Protein AF-A0A928FG03-F1 (afdb_monomer)

Secondary structure (DSSP, 8-state):
-------------------------S---B---EEEE---SSS-EEEEEEBSSSS-EEEEEE------EEEE--B---SS--EE--EEEESSS--B---EE------EEEE--B---SSS-EE--EEEESSS--B---EE------EEEE--B---SSS-EE--EEEESSSS-B---EEPP----EEEEPPB---SSS-EE--EEEETTT--EEE--PEEPP----EETTEETTT--B----GGGS--SHHHHHHTTSTTHHHHHHHHHHHHHHHHHHHH-SS-B-PPPTT-SEEEEEEEE-TTS--BHHHHHHHHHHHHHH-TT-TTEEEEEEEE-TTSBEEEEEEEEETT--BHHHHHHHHHHHHHHHHHHHHHTTT--SHHHHHHHHHHHHHHT-EE-BSSTTS-B-S-TTTTSHHHHHTTSEE-HHHHHHHHHHHHHHTT--EEEEE-SS-EEEEEE-TTS-EEEE-TTTS--TT-BTB---TTSSB-TTSEEEEE-TTSTT-EEEEEHHHHHHHS-S---SSS---S------PPP--STTT--TTSSSS--EEEETTEEEEEEETTEEEEEEE----SEEE--SEEEETTEEEEEEEES---SSS--S---SB-TTT-SEEEE-TT--EE-TTSB--SSSPPEEEESS-HHHHHHSEE--GGGGGSPEEEE-SS--SS-S-EEEEETTEEEE-

Nearest PDB structures (foldseek):
  9crn-assembly1_A  TM=7.278E-01  e=4.047E-10  Streptococcus pyogenes NZ131
  4gt6-assembly1_A  TM=4.838E-01  e=5.972E-04  Faecalibacterium duncaniae
  9cym-assembly1_L  TM=1.522E-01  e=1.309E-01  Mus musculus
  9cyl-assembly1_L  TM=1.438E-01  e=1.833E-01  Mus musculus

Structure (mmCIF, N/CA/C/O backbone):
data_AF-A0A928FG03-F1
#
_entry.id   AF-A0A928FG03-F1
#
loop_
_atom_site.group_PDB
_atom_site.id
_atom_site.type_symbol
_atom_site.label_atom_id
_atom_site.label_alt_id
_atom_site.label_comp_id
_atom_site.label_asym_id
_atom_site.label_entity_id
_atom_site.label_seq_id
_atom_site.pdbx_PDB_ins_code
_atom_site.Cartn_x
_atom_site.Cartn_y
_atom_site.Cartn_z
_atom_site.occupancy
_atom_site.B_iso_or_equiv
_atom_site.auth_seq_id
_atom_site.auth_comp_id
_atom_site.auth_asym_id
_atom_site.auth_atom_id
_atom_site.pdbx_PDB_model_num
ATOM 1 N N . MET A 1 1 ? -123.159 -8.728 47.252 1.00 38.41 1 MET A N 1
ATOM 2 C CA . MET A 1 1 ? -123.352 -9.510 48.495 1.00 38.41 1 MET A CA 1
ATOM 3 C C . MET A 1 1 ? -124.838 -9.506 48.819 1.00 38.41 1 MET A C 1
ATOM 5 O O . MET A 1 1 ? -125.393 -8.423 48.803 1.00 38.41 1 MET A O 1
ATOM 9 N N . LYS A 1 2 ? -125.430 -10.682 49.092 1.00 38.62 2 LYS A N 1
ATOM 10 C CA . LYS A 1 2 ? -126.789 -10.924 49.633 1.00 38.62 2 LYS A CA 1
ATOM 11 C C . LYS A 1 2 ? -127.979 -10.211 48.956 1.00 38.62 2 LYS A C 1
ATOM 13 O O . LYS A 1 2 ? -128.133 -9.008 49.083 1.00 38.62 2 LYS A O 1
ATOM 18 N N . ARG A 1 3 ? -128.919 -11.002 48.429 1.00 36.00 3 ARG A N 1
ATOM 19 C CA . ARG A 1 3 ? -130.293 -11.194 48.958 1.00 36.00 3 ARG A CA 1
ATOM 20 C C . ARG A 1 3 ? -131.065 -12.071 47.964 1.00 36.00 3 ARG A C 1
ATOM 22 O O . ARG A 1 3 ? -130.947 -11.870 46.767 1.00 36.00 3 ARG A O 1
ATOM 29 N N . LEU A 1 4 ? -131.575 -13.230 48.376 1.00 41.34 4 LEU A N 1
ATOM 30 C CA . LEU A 1 4 ? -132.786 -13.462 49.179 1.00 41.34 4 LEU A CA 1
ATOM 31 C C . LEU A 1 4 ? -134.082 -13.008 48.508 1.00 41.34 4 LEU A C 1
ATOM 33 O O . LEU A 1 4 ? -134.144 -11.938 47.916 1.00 41.34 4 LEU A O 1
ATOM 37 N N . PHE A 1 5 ? -135.094 -13.826 48.802 1.00 34.00 5 PHE A N 1
ATOM 38 C CA . PHE A 1 5 ? -136.536 -13.708 48.598 1.00 34.00 5 PHE A CA 1
ATOM 39 C C . PHE A 1 5 ? -137.047 -14.457 47.368 1.00 34.00 5 PHE A C 1
ATOM 41 O O . PHE A 1 5 ? -136.562 -14.283 46.266 1.00 34.00 5 PHE A O 1
ATOM 48 N N . SER A 1 6 ? -138.058 -15.311 47.469 1.00 29.81 6 SER A N 1
ATOM 49 C CA . SER A 1 6 ? -138.892 -15.757 48.588 1.00 29.81 6 SER A CA 1
ATOM 50 C C . SER A 1 6 ? -139.736 -16.903 48.032 1.00 29.81 6 SER A C 1
ATOM 52 O O . SER A 1 6 ? -140.095 -16.830 46.857 1.00 29.81 6 SER A O 1
ATOM 54 N N . ARG A 1 7 ? -140.111 -17.888 48.855 1.00 31.02 7 ARG A N 1
ATOM 55 C CA . ARG A 1 7 ? -141.518 -18.270 49.096 1.00 31.02 7 ARG A CA 1
ATOM 56 C C . ARG A 1 7 ? -141.654 -19.674 49.698 1.00 31.02 7 ARG A C 1
ATOM 58 O O . ARG A 1 7 ? -141.298 -20.656 49.065 1.00 31.02 7 ARG A O 1
ATOM 65 N N . ILE A 1 8 ? -142.330 -19.683 50.856 1.00 30.06 8 ILE A N 1
ATOM 66 C CA . ILE A 1 8 ? -143.410 -20.616 51.238 1.00 30.06 8 ILE A CA 1
ATOM 67 C C . ILE A 1 8 ? -142.911 -22.010 51.667 1.00 30.06 8 ILE A C 1
ATOM 69 O O . ILE A 1 8 ? -142.487 -22.819 50.859 1.00 30.06 8 ILE A O 1
ATOM 73 N N . ILE A 1 9 ? -142.766 -22.250 52.977 1.00 27.92 9 ILE A N 1
ATOM 74 C CA . ILE A 1 9 ? -143.808 -22.783 53.888 1.00 27.92 9 ILE A CA 1
ATOM 75 C C . ILE A 1 9 ? -144.362 -24.130 53.402 1.00 27.92 9 ILE A C 1
ATOM 77 O O . ILE A 1 9 ? -145.236 -24.152 52.545 1.00 27.92 9 ILE A O 1
ATOM 81 N N . ALA A 1 10 ? -143.922 -25.223 54.029 1.00 28.19 10 ALA A N 1
ATOM 82 C CA . ALA A 1 10 ? -144.751 -26.388 54.360 1.00 28.19 10 ALA A CA 1
ATOM 83 C C . ALA A 1 10 ? -143.933 -27.357 55.234 1.00 28.19 10 ALA A C 1
ATOM 85 O O . ALA A 1 10 ? -142.911 -27.875 54.807 1.00 28.19 10 ALA A O 1
ATOM 86 N N . LEU A 1 11 ? -144.317 -27.463 56.506 1.00 29.58 11 LEU A N 1
ATOM 87 C CA . LEU A 1 11 ? -144.810 -28.690 57.151 1.00 29.58 11 LEU A CA 1
ATOM 88 C C . LEU A 1 11 ? -143.708 -29.680 57.583 1.00 29.58 11 LEU A C 1
ATOM 90 O O . LEU A 1 11 ? -143.081 -30.312 56.750 1.00 29.58 11 LEU A O 1
ATOM 94 N N . VAL A 1 12 ? -143.327 -29.701 58.867 1.00 27.61 12 VAL A N 1
ATOM 95 C CA . VAL A 1 12 ? -143.968 -30.413 60.007 1.00 27.61 12 VAL A CA 1
ATOM 96 C C . VAL A 1 12 ? -143.584 -31.909 60.054 1.00 27.61 12 VAL A C 1
ATOM 98 O O . VAL A 1 12 ? -143.596 -32.599 59.044 1.00 27.61 12 VAL A O 1
ATOM 101 N N . PHE A 1 13 ? -143.342 -32.361 61.294 1.00 29.34 13 PHE A N 1
ATOM 102 C CA . PHE A 1 13 ? -143.171 -33.720 61.842 1.00 29.34 13 PHE A CA 1
ATOM 103 C C . PHE A 1 13 ? -141.705 -34.137 62.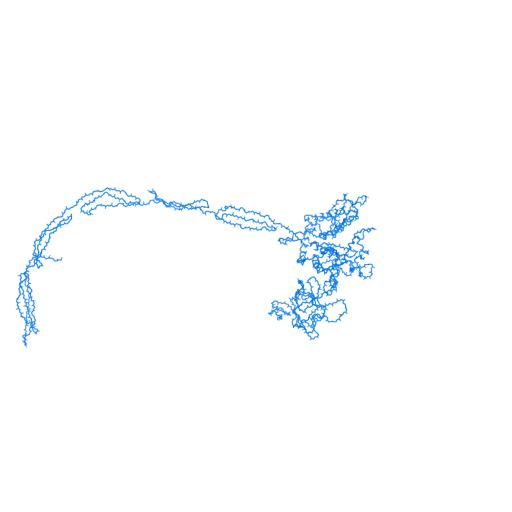097 1.00 29.34 13 PHE A C 1
ATOM 105 O O . PHE A 1 13 ? -140.937 -34.334 61.167 1.00 29.34 13 PHE A O 1
ATOM 112 N N . VAL A 1 14 ? -141.205 -34.064 63.349 1.00 31.84 14 VAL A N 1
ATOM 113 C CA . VAL A 1 14 ? -141.451 -34.995 64.491 1.00 31.84 14 VAL A CA 1
ATOM 114 C C . VAL A 1 14 ? -140.831 -36.357 64.144 1.00 31.84 14 VAL A C 1
ATOM 116 O O . VAL A 1 14 ? -141.207 -36.958 63.152 1.00 31.84 14 VAL A O 1
ATOM 119 N N . THR A 1 15 ? -139.823 -36.856 64.860 1.00 33.69 15 THR A N 1
ATOM 120 C CA . THR A 1 15 ? -139.955 -37.361 66.236 1.00 33.69 15 THR A CA 1
ATOM 121 C C . THR A 1 15 ? -138.685 -37.205 67.076 1.00 33.69 15 THR A C 1
ATOM 123 O O . THR A 1 15 ? -137.620 -37.705 66.717 1.00 33.69 15 THR A O 1
ATOM 126 N N . ALA A 1 16 ? -138.864 -36.631 68.265 1.00 32.47 16 ALA A N 1
ATOM 127 C CA . ALA A 1 16 ? -138.141 -37.016 69.469 1.00 32.47 16 ALA A CA 1
ATOM 128 C C . ALA A 1 16 ? -138.744 -38.311 70.051 1.00 32.47 16 ALA A C 1
ATOM 130 O O . ALA A 1 16 ? -139.950 -38.538 69.954 1.00 32.47 16 ALA A O 1
ATOM 131 N N . SER A 1 17 ? -137.927 -39.124 70.715 1.00 35.66 17 SER A N 1
ATOM 132 C CA . SER A 1 17 ? -138.320 -39.960 71.859 1.00 35.66 17 SER A CA 1
ATOM 133 C C . SER A 1 17 ? -137.066 -40.064 72.744 1.00 35.66 17 SER A C 1
ATOM 135 O O . SER A 1 17 ? -136.028 -40.471 72.238 1.00 35.66 17 SER A O 1
ATOM 137 N N . VAL A 1 18 ? -136.975 -39.472 73.944 1.00 38.44 18 VAL A N 1
ATOM 138 C CA . VAL A 1 18 ? -137.775 -39.658 75.177 1.00 38.44 18 VAL A CA 1
ATOM 139 C C . VAL A 1 18 ? -137.609 -41.073 75.724 1.00 38.44 18 VAL A C 1
ATOM 141 O O . VAL A 1 18 ? -137.855 -42.014 74.987 1.00 38.44 18 VAL A O 1
ATOM 144 N N . PHE A 1 19 ? -137.267 -41.351 76.983 1.00 41.94 19 PHE A N 1
ATOM 145 C CA . PHE A 1 19 ? -136.853 -40.623 78.196 1.00 41.94 19 PHE A CA 1
ATOM 146 C C . PHE A 1 19 ? -136.378 -41.744 79.152 1.00 41.94 19 PHE A C 1
ATOM 148 O O . PHE A 1 19 ? -136.892 -42.859 79.062 1.00 41.94 19 PHE A O 1
ATOM 155 N N . ALA A 1 20 ? -135.523 -41.436 80.127 1.00 36.38 20 ALA A N 1
ATOM 156 C CA . ALA A 1 20 ? -135.731 -41.864 81.517 1.00 36.38 20 ALA A CA 1
ATOM 157 C C . ALA A 1 20 ? -134.742 -41.123 82.429 1.00 36.38 20 ALA A C 1
ATOM 159 O O . ALA A 1 20 ? -133.544 -41.391 82.422 1.00 36.38 20 ALA A O 1
ATOM 160 N N . PHE A 1 21 ? -135.278 -40.174 83.197 1.00 41.62 21 PHE A N 1
ATOM 161 C CA . PHE A 1 21 ? -134.609 -39.470 84.289 1.00 41.62 21 PHE A CA 1
ATOM 162 C C . PHE A 1 21 ? -134.515 -40.359 85.537 1.00 41.62 21 PHE A C 1
ATOM 164 O O . PHE A 1 21 ? -135.415 -41.152 85.811 1.00 41.62 21 PHE A O 1
ATOM 171 N N . SER A 1 22 ? -133.483 -40.131 86.349 1.00 36.81 22 SER A N 1
ATOM 172 C CA . SER A 1 22 ? -133.418 -40.537 87.756 1.00 36.81 22 SER A CA 1
ATOM 173 C C . SER A 1 22 ? -133.080 -39.302 88.601 1.00 36.81 22 SER A C 1
ATOM 175 O O . SER A 1 22 ? -132.149 -38.570 88.281 1.00 36.81 22 SER A O 1
ATOM 177 N N . SER A 1 23 ? -133.869 -39.057 89.651 1.00 51.72 23 SER A N 1
ATOM 178 C CA . SER A 1 23 ? -133.872 -37.870 90.521 1.00 51.72 23 SER A CA 1
ATOM 179 C C . SER A 1 23 ? -132.586 -37.668 91.336 1.00 51.72 23 SER A C 1
ATOM 181 O O . SER A 1 23 ? -132.048 -38.627 91.895 1.00 51.72 23 SER A O 1
ATOM 183 N N . CYS A 1 24 ? -132.163 -36.405 91.453 1.00 55.34 24 CYS A N 1
ATOM 184 C CA . CYS A 1 24 ? -130.909 -35.953 92.068 1.00 55.34 24 CYS A CA 1
ATOM 185 C C . CYS A 1 24 ? -131.038 -35.636 93.580 1.00 55.34 24 CYS A C 1
ATOM 187 O O . CYS A 1 24 ? -132.140 -35.399 94.071 1.00 55.34 24 CYS A O 1
ATOM 189 N N . LYS A 1 25 ? -129.920 -35.609 94.327 1.00 54.72 25 LYS A N 1
ATOM 190 C CA . LYS A 1 25 ? -129.852 -35.309 95.779 1.00 54.72 25 LYS A CA 1
ATOM 191 C C . LYS A 1 25 ? -128.891 -34.135 96.121 1.00 54.72 25 LYS A C 1
ATOM 193 O O . LYS A 1 25 ? -127.998 -34.329 96.942 1.00 54.72 25 LYS A O 1
ATOM 198 N N . HIS A 1 26 ? -129.050 -32.936 95.534 1.00 59.25 26 HIS A N 1
ATOM 199 C CA . HIS A 1 26 ? -128.344 -31.707 95.981 1.00 59.25 26 HIS A CA 1
ATOM 200 C C . HIS A 1 26 ? -129.157 -30.410 95.754 1.00 59.25 26 HIS A C 1
ATOM 202 O O . HIS A 1 26 ? -130.157 -30.424 95.041 1.00 59.25 26 HIS A O 1
ATOM 208 N N . GLU A 1 27 ? -128.728 -29.304 96.375 1.00 61.34 27 GLU A N 1
ATOM 209 C CA . GLU A 1 27 ? -129.323 -27.955 96.280 1.00 61.34 27 GLU A CA 1
ATOM 210 C C . GLU A 1 27 ? -128.668 -27.127 95.141 1.00 61.34 27 GLU A C 1
ATOM 212 O O . GLU A 1 27 ? -127.507 -27.366 94.808 1.00 61.34 27 GLU A O 1
ATOM 217 N N . HIS A 1 28 ? -129.398 -26.199 94.496 1.00 69.62 28 HIS A N 1
ATOM 218 C CA . HIS A 1 28 ? -129.019 -25.585 93.202 1.00 69.62 28 HIS A CA 1
ATOM 219 C C . HIS A 1 28 ? -128.422 -24.165 93.299 1.00 69.62 28 HIS A C 1
ATOM 221 O O . HIS A 1 28 ? -129.027 -23.270 93.886 1.00 69.62 28 HIS A O 1
ATOM 227 N N . VAL A 1 29 ? -127.293 -23.922 92.613 1.00 63.47 29 VAL A N 1
ATOM 228 C CA . VAL A 1 29 ? -126.648 -22.598 92.438 1.00 63.47 29 VAL A CA 1
ATOM 229 C C . VAL A 1 29 ? -126.615 -22.216 90.947 1.00 63.47 29 VAL A C 1
ATOM 231 O O . VAL A 1 29 ? -126.128 -23.005 90.142 1.00 63.47 29 VAL A O 1
ATOM 234 N N . TYR A 1 30 ? -127.130 -21.039 90.555 1.00 74.56 30 TYR A N 1
ATOM 235 C CA . TYR A 1 30 ? -127.273 -20.595 89.146 1.00 74.56 30 TYR A CA 1
ATOM 236 C C . TYR A 1 30 ? -126.234 -19.551 88.709 1.00 74.56 30 TYR A C 1
ATOM 238 O O . TYR A 1 30 ? -125.809 -18.723 89.512 1.00 74.56 30 TYR A O 1
ATOM 246 N N . GLY A 1 31 ? -125.881 -19.560 87.415 1.00 74.62 31 GLY A N 1
ATOM 247 C CA . GLY A 1 31 ? -124.986 -18.574 86.786 1.00 74.62 31 GLY A CA 1
ATOM 248 C C . GLY A 1 31 ? -125.654 -17.260 86.329 1.00 74.62 31 GLY A C 1
ATOM 249 O O . GLY A 1 31 ? -126.780 -16.939 86.709 1.00 74.62 31 GLY A O 1
ATOM 250 N N . GLU A 1 32 ? -124.953 -16.491 85.487 1.00 71.56 32 GLU A N 1
ATOM 251 C CA . GLU A 1 32 ? -125.398 -15.202 84.916 1.00 71.56 32 GLU A CA 1
ATOM 252 C C . GLU A 1 32 ? -126.451 -15.346 83.795 1.00 71.56 32 GLU A C 1
ATOM 254 O O . GLU A 1 32 ? -126.529 -16.368 83.110 1.00 71.56 32 GLU A O 1
ATOM 259 N N . TRP A 1 33 ? -127.253 -14.294 83.575 1.00 78.06 33 TRP A N 1
ATOM 260 C CA . TRP A 1 33 ? -128.280 -14.240 82.522 1.00 78.06 33 TRP A CA 1
ATOM 261 C C . TRP A 1 33 ? -127.686 -13.994 81.129 1.00 78.06 33 TRP A C 1
ATOM 263 O O . TRP A 1 33 ? -126.846 -13.118 80.944 1.00 78.06 3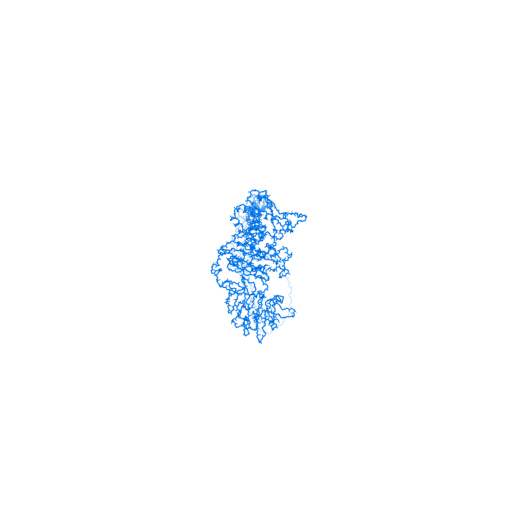3 TRP A O 1
ATOM 273 N N . SER A 1 34 ? -128.195 -14.692 80.112 1.00 67.50 34 SER A N 1
ATOM 274 C CA . SER A 1 34 ? -127.813 -14.499 78.702 1.00 67.50 34 SER A CA 1
ATOM 275 C C . SER A 1 34 ? -129.037 -14.492 77.784 1.00 67.50 34 SER A C 1
ATOM 277 O O . SER A 1 34 ? -130.073 -15.040 78.144 1.00 67.50 34 SER A O 1
ATOM 279 N N . TYR A 1 35 ? -128.968 -13.856 76.609 1.00 74.56 35 TYR A N 1
ATOM 280 C CA . TYR A 1 35 ? -130.098 -13.846 75.672 1.00 74.56 35 TYR A CA 1
ATOM 281 C C . TYR A 1 35 ? -130.304 -15.224 75.047 1.00 74.56 35 TYR A C 1
ATOM 283 O O . TYR A 1 35 ? -129.459 -15.714 74.305 1.00 74.56 35 TYR A O 1
ATOM 291 N N . ALA A 1 36 ? -131.468 -15.810 75.309 1.00 67.69 36 ALA A N 1
ATOM 292 C CA . ALA A 1 36 ? -131.958 -16.969 74.583 1.00 67.69 36 ALA A CA 1
ATOM 293 C C . ALA A 1 36 ? -132.458 -16.574 73.178 1.00 67.69 36 ALA A C 1
ATOM 295 O O . ALA A 1 36 ? -132.383 -17.381 72.256 1.00 67.69 36 ALA A O 1
ATOM 296 N N . MET A 1 37 ? -132.945 -15.337 73.000 1.00 68.31 37 MET A N 1
ATOM 297 C CA . MET A 1 37 ? -133.354 -14.778 71.705 1.00 68.31 37 MET A CA 1
ATOM 298 C C . MET A 1 37 ? -133.250 -13.243 71.724 1.00 68.31 37 MET A C 1
ATOM 300 O O . MET A 1 37 ? -133.666 -12.616 72.696 1.00 68.31 37 MET A O 1
ATOM 304 N N . LEU A 1 38 ? -132.681 -12.627 70.683 1.00 73.25 38 LEU A N 1
ATOM 305 C CA . LEU A 1 38 ? -132.506 -11.167 70.594 1.00 73.25 38 LEU A CA 1
ATOM 306 C C . LEU A 1 38 ? -133.736 -10.475 69.968 1.00 73.25 38 LEU A C 1
ATOM 308 O O . LEU A 1 38 ? -134.335 -11.057 69.063 1.00 73.25 38 LEU A O 1
ATOM 312 N N . PRO A 1 39 ? -134.076 -9.235 70.377 1.00 73.56 39 PRO A N 1
ATOM 313 C CA . PRO A 1 39 ? -135.120 -8.439 69.725 1.00 73.56 39 PRO A CA 1
ATOM 314 C C . PRO A 1 39 ? -134.692 -7.903 68.342 1.00 73.56 39 PRO A C 1
ATOM 316 O O . PRO A 1 39 ? -133.507 -7.683 68.085 1.00 73.56 39 PRO A O 1
ATOM 319 N N . THR A 1 40 ? -135.660 -7.646 67.453 1.00 78.06 40 THR A N 1
ATOM 320 C CA . THR A 1 40 ? -135.457 -7.051 66.110 1.00 78.06 40 THR A CA 1
ATOM 321 C C . THR A 1 40 ? -136.033 -5.627 66.021 1.00 78.06 40 THR A C 1
ATOM 323 O O . THR A 1 40 ? -136.563 -5.110 67.002 1.00 78.06 40 THR A O 1
ATOM 326 N N . CYS A 1 41 ? -135.956 -4.960 64.853 1.00 78.88 41 CYS A N 1
ATOM 327 C CA . CYS A 1 41 ? -136.556 -3.630 64.632 1.00 78.88 41 CYS A CA 1
ATOM 328 C C . CYS A 1 41 ? -138.052 -3.556 64.975 1.00 78.88 41 CYS A C 1
ATOM 330 O O . CYS A 1 41 ? -138.538 -2.462 65.250 1.00 78.88 41 CYS A O 1
ATOM 332 N N . THR A 1 42 ? -138.769 -4.684 64.973 1.00 73.06 42 THR A N 1
ATOM 333 C CA . THR A 1 42 ? -140.218 -4.718 65.217 1.00 73.06 42 THR A CA 1
ATOM 334 C C . THR A 1 42 ? -140.681 -5.736 66.276 1.00 73.06 42 THR A C 1
ATOM 336 O O . THR A 1 42 ? -141.802 -5.582 66.744 1.00 73.06 42 THR A O 1
ATOM 339 N N . GLU A 1 43 ? -139.872 -6.725 66.706 1.00 69.44 43 GLU A N 1
ATOM 340 C CA . GLU A 1 43 ? -140.280 -7.791 67.667 1.00 69.44 43 GLU A CA 1
ATOM 341 C C . GLU A 1 43 ? -139.376 -7.937 68.926 1.00 69.44 43 GLU A C 1
ATOM 343 O O . GLU A 1 43 ? -138.187 -7.618 68.872 1.00 69.44 43 GLU A O 1
ATOM 348 N N . GLU A 1 44 ? -139.933 -8.437 70.049 1.00 73.62 44 GLU A N 1
ATOM 349 C CA . GLU A 1 44 ? -139.273 -8.654 71.366 1.00 73.62 44 GLU A CA 1
ATOM 350 C C . GLU A 1 44 ? -138.380 -9.924 71.437 1.00 73.62 44 GLU A C 1
ATOM 352 O O . GLU A 1 44 ? -138.565 -10.864 70.670 1.00 73.62 44 GLU A O 1
ATOM 357 N N . GLY A 1 45 ? -137.427 -9.976 72.383 1.00 76.06 45 GLY A N 1
ATOM 358 C CA . GLY A 1 45 ? -136.525 -11.109 72.685 1.00 76.06 45 GLY A CA 1
ATOM 359 C C . GLY A 1 45 ? -136.645 -11.674 74.123 1.00 76.06 45 GLY A C 1
ATOM 360 O O . GLY A 1 45 ? -137.486 -11.238 74.904 1.00 76.06 45 GLY A O 1
ATOM 361 N N . VAL A 1 46 ? -135.802 -12.655 74.505 1.00 71.38 46 VAL A N 1
ATOM 362 C CA . VAL A 1 46 ? -135.838 -13.401 75.797 1.00 71.38 46 VAL A CA 1
ATOM 363 C C . VAL A 1 46 ? -134.424 -13.691 76.349 1.00 71.38 46 VAL A C 1
ATOM 365 O O . VAL A 1 46 ? -133.512 -13.978 75.578 1.00 71.38 46 VAL A O 1
ATOM 368 N N . GLN A 1 47 ? -134.236 -13.695 77.677 1.00 79.19 47 GLN A N 1
ATOM 369 C CA . GLN A 1 47 ? -133.018 -14.085 78.418 1.00 79.19 47 GLN A CA 1
ATOM 370 C C . GLN A 1 47 ? -133.211 -15.342 79.302 1.00 79.19 47 GLN A C 1
ATOM 372 O O . GLN A 1 47 ? -134.308 -15.557 79.812 1.00 79.19 47 GLN A O 1
ATOM 377 N N . SER A 1 48 ? -132.159 -16.153 79.517 1.00 72.88 48 SER A N 1
ATOM 378 C CA . SER A 1 48 ? -132.128 -17.343 80.397 1.00 72.88 48 SER A CA 1
ATOM 379 C C . SER A 1 48 ? -130.805 -17.571 81.157 1.00 72.88 48 SER A C 1
ATOM 381 O O . SER A 1 48 ? -129.757 -17.136 80.673 1.00 72.88 48 SER A O 1
ATOM 383 N N . ARG A 1 49 ? -130.836 -18.322 82.275 1.00 76.88 49 ARG A N 1
ATOM 384 C CA . ARG A 1 49 ? -129.655 -18.847 83.014 1.00 76.88 49 ARG A CA 1
ATOM 385 C C . ARG A 1 49 ? -129.861 -20.280 83.544 1.00 76.88 49 ARG A C 1
ATOM 387 O O . ARG A 1 49 ? -130.998 -20.655 83.811 1.00 76.88 49 ARG A O 1
ATOM 394 N N . MET A 1 50 ? -128.783 -21.060 83.705 1.00 70.50 50 MET A N 1
ATOM 395 C CA . MET A 1 50 ? -128.791 -22.488 84.108 1.00 70.50 50 MET A CA 1
ATOM 396 C C . MET A 1 50 ? -128.098 -22.720 85.465 1.00 70.50 50 MET A C 1
ATOM 398 O O . MET A 1 50 ? -127.212 -21.941 85.838 1.00 70.50 50 MET A O 1
ATOM 402 N N . CYS A 1 51 ? -128.510 -23.752 86.213 1.00 70.31 51 CYS A N 1
ATOM 403 C CA . CYS A 1 51 ? -127.825 -24.187 87.432 1.00 70.31 51 CYS A CA 1
ATOM 404 C C . CYS A 1 51 ? -126.449 -24.774 87.073 1.00 70.31 51 CYS A C 1
ATOM 406 O O . CYS A 1 51 ? -126.271 -25.415 86.046 1.00 70.31 51 CYS A O 1
ATOM 408 N N . LEU A 1 52 ? -125.431 -24.499 87.885 1.00 71.38 52 LEU A N 1
ATOM 409 C CA . LEU A 1 52 ? -124.050 -24.902 87.606 1.00 71.38 52 LEU A CA 1
ATOM 410 C C . LEU A 1 52 ? -123.765 -26.360 87.980 1.00 71.38 52 LEU A C 1
ATOM 412 O O . LEU A 1 52 ? -122.798 -26.934 87.492 1.00 71.38 52 LEU A O 1
ATOM 416 N N . GLU A 1 53 ? -124.597 -26.954 88.834 1.00 62.25 53 GLU A N 1
ATOM 417 C CA . GLU A 1 53 ? -124.424 -28.334 89.300 1.00 62.25 53 GLU A CA 1
ATOM 418 C C . GLU A 1 53 ? -125.492 -29.291 88.740 1.00 62.25 53 GLU A C 1
ATOM 420 O O . GLU A 1 53 ? -125.303 -30.505 88.776 1.00 62.25 53 GLU A O 1
ATOM 425 N N . CYS A 1 54 ? -126.581 -28.774 88.152 1.00 62.53 54 CYS A N 1
ATOM 426 C CA . CYS A 1 54 ? -127.544 -29.562 87.377 1.00 62.53 54 CYS A CA 1
ATOM 427 C C . CYS A 1 54 ? -128.117 -28.754 86.195 1.00 62.53 54 CYS A C 1
ATOM 429 O O . CYS A 1 54 ? -128.054 -27.533 86.180 1.00 62.53 54 CYS A O 1
ATOM 431 N N . GLU A 1 55 ? -128.749 -29.412 85.225 1.00 66.81 55 GLU A N 1
ATOM 432 C CA . GLU A 1 55 ? -129.216 -28.770 83.982 1.00 66.81 55 GLU A CA 1
ATOM 433 C C . GLU A 1 55 ? -130.548 -27.978 84.089 1.00 66.81 55 GLU A C 1
ATOM 435 O O . GLU A 1 55 ? -131.201 -27.713 83.080 1.00 66.81 55 GLU A O 1
ATOM 440 N N . GLU A 1 56 ? -130.989 -27.579 85.285 1.00 67.88 56 GLU A N 1
ATOM 441 C CA . GLU A 1 56 ? -132.221 -26.779 85.473 1.00 67.88 56 GLU A CA 1
ATOM 442 C C . GLU A 1 56 ? -132.034 -25.303 85.035 1.00 67.88 56 GLU A C 1
ATOM 444 O O . GLU A 1 56 ? -130.931 -24.764 85.153 1.00 67.88 56 GLU A O 1
ATOM 449 N N . THR A 1 57 ? -133.073 -24.623 84.510 1.00 73.44 57 THR A N 1
ATOM 450 C CA . THR A 1 57 ? -132.973 -23.273 83.886 1.00 73.44 57 THR A CA 1
ATOM 451 C C . THR A 1 57 ? -134.123 -22.299 84.193 1.00 73.44 57 THR A C 1
ATOM 453 O O . THR A 1 57 ? -135.293 -22.663 84.182 1.00 73.44 57 THR A O 1
ATOM 456 N N . GLU A 1 58 ? -133.793 -21.001 84.308 1.00 70.81 58 GLU A N 1
ATOM 457 C CA . GLU A 1 58 ? -134.709 -19.865 84.562 1.00 70.81 58 GLU A CA 1
ATOM 458 C C . GLU A 1 58 ? -134.749 -18.861 83.370 1.00 70.81 58 GLU A C 1
ATOM 460 O O . GLU A 1 58 ? -133.714 -18.674 82.723 1.00 70.81 58 GLU A O 1
ATOM 465 N N . LYS A 1 59 ? -135.899 -18.208 83.046 1.00 79.19 59 LYS A N 1
ATOM 466 C CA . LYS A 1 59 ? -136.116 -17.337 81.835 1.00 79.19 59 LYS A CA 1
ATOM 467 C C . LYS A 1 59 ? -136.917 -16.012 82.060 1.00 79.19 59 LYS A C 1
ATOM 469 O O . LYS A 1 59 ? -137.812 -16.015 82.899 1.00 79.19 59 LYS A O 1
ATOM 474 N N . ARG A 1 60 ? -136.671 -14.919 81.276 1.00 68.31 60 ARG A N 1
ATOM 475 C CA . ARG A 1 60 ? -137.439 -13.613 81.239 1.00 68.31 60 ARG A CA 1
ATOM 476 C C . ARG A 1 60 ? -137.384 -12.797 79.893 1.00 68.31 60 ARG A C 1
ATOM 478 O O . ARG A 1 60 ? -136.426 -13.007 79.159 1.00 68.31 60 ARG A O 1
ATOM 485 N N . PRO A 1 61 ? -138.312 -11.852 79.561 1.00 68.50 61 PRO A N 1
ATOM 486 C CA . PRO A 1 61 ? -138.386 -11.111 78.255 1.00 68.50 61 PRO A CA 1
ATOM 487 C C . PRO A 1 61 ? -137.620 -9.749 78.109 1.00 68.50 61 PRO A C 1
ATOM 489 O O . PRO A 1 61 ? -137.218 -9.173 79.121 1.00 68.50 61 PRO A O 1
ATOM 492 N N . ALA A 1 62 ? -137.442 -9.227 76.862 1.00 70.75 62 ALA A N 1
ATOM 493 C CA . ALA A 1 62 ? -136.775 -7.948 76.462 1.00 70.75 62 ALA A CA 1
ATOM 494 C C . ALA A 1 62 ? -137.351 -7.247 75.172 1.00 70.75 62 ALA A C 1
ATOM 496 O O . ALA A 1 62 ? -137.690 -7.935 74.221 1.00 70.75 62 ALA A O 1
ATOM 497 N N . ALA A 1 63 ? -137.395 -5.898 75.075 1.00 64.50 63 ALA A N 1
ATOM 498 C CA . ALA A 1 63 ? -138.174 -5.097 74.076 1.00 64.50 63 ALA A CA 1
ATOM 499 C C . ALA A 1 63 ? -137.557 -4.856 72.648 1.00 64.50 63 ALA A C 1
ATOM 501 O O . ALA A 1 63 ? -136.339 -4.986 72.510 1.00 64.50 63 ALA A O 1
ATOM 502 N N . PRO A 1 64 ? -138.339 -4.444 71.601 1.00 72.75 64 PRO A N 1
ATOM 503 C CA . PRO A 1 64 ? -137.906 -4.252 70.191 1.00 72.75 64 PRO A CA 1
ATOM 504 C C . PRO A 1 64 ? -137.178 -2.919 69.880 1.00 72.75 64 PRO A C 1
ATOM 506 O O . PRO A 1 64 ? -137.275 -1.966 70.648 1.00 72.75 64 PRO A O 1
ATOM 509 N N . LEU A 1 65 ? -136.493 -2.819 68.720 1.00 78.12 65 LEU A N 1
ATOM 510 C CA . LEU A 1 65 ? -135.471 -1.781 68.421 1.00 78.12 65 LEU A CA 1
ATOM 511 C C . LEU A 1 65 ? -135.863 -0.565 67.534 1.00 78.12 65 LEU A C 1
ATOM 513 O O . LEU A 1 65 ? -135.120 0.416 67.541 1.00 78.12 65 LEU A O 1
ATOM 517 N N . GLY A 1 66 ? -136.939 -0.598 66.734 1.00 74.56 66 GLY A N 1
ATOM 518 C CA . GLY A 1 66 ? -137.305 0.473 65.774 1.00 74.56 66 GLY A CA 1
ATOM 519 C C . GLY A 1 66 ? -136.432 0.579 64.497 1.00 74.56 66 GLY A C 1
ATOM 520 O O . GLY A 1 66 ? -135.374 -0.054 64.399 1.00 74.56 66 GLY A O 1
ATOM 521 N N . HIS A 1 67 ? -136.885 1.360 63.495 1.00 79.19 67 HIS A N 1
ATOM 522 C CA . HIS A 1 67 ? -136.162 1.630 62.231 1.00 79.19 67 HIS A CA 1
ATOM 523 C C . HIS A 1 67 ? -135.205 2.826 62.327 1.00 79.19 67 HIS A C 1
ATOM 525 O O . HIS A 1 67 ? -135.408 3.739 63.120 1.00 79.19 67 HIS A O 1
ATOM 531 N N . ASP A 1 68 ? -134.167 2.796 61.493 1.00 80.25 68 ASP A N 1
ATOM 532 C CA . ASP A 1 68 ? -133.037 3.727 61.508 1.00 80.25 68 ASP A CA 1
ATOM 533 C C . ASP A 1 68 ? -132.754 4.183 60.067 1.00 80.25 68 ASP A C 1
ATOM 535 O O . ASP A 1 68 ? -132.132 3.457 59.287 1.00 80.25 68 ASP A O 1
ATOM 539 N N . GLU A 1 69 ? -133.340 5.313 59.667 1.00 79.25 69 GLU A N 1
ATOM 540 C CA . GLU A 1 69 ? -133.417 5.764 58.269 1.00 79.25 69 GLU A CA 1
ATOM 541 C C . GLU A 1 69 ? -132.205 6.612 57.829 1.00 79.25 69 GLU A C 1
ATOM 543 O O . GLU A 1 69 ? -131.731 7.474 58.566 1.00 79.25 69 GLU A O 1
ATOM 548 N N . ILE A 1 70 ? -131.728 6.401 56.591 1.00 78.12 70 ILE A N 1
ATOM 549 C CA . ILE A 1 70 ? -130.607 7.112 55.939 1.00 78.12 70 ILE A CA 1
ATOM 550 C C . ILE A 1 70 ? -131.050 7.648 54.558 1.00 78.12 70 ILE A C 1
ATOM 552 O O . ILE A 1 70 ? -131.750 6.952 53.826 1.00 78.12 70 ILE A O 1
ATOM 556 N N . SER A 1 71 ? -130.628 8.865 54.176 1.00 77.69 71 SER A N 1
ATOM 557 C CA . SER A 1 71 ? -130.969 9.535 52.895 1.00 77.69 71 SER A CA 1
ATOM 558 C C . SER A 1 71 ? -129.818 9.540 51.868 1.00 77.69 71 SER A C 1
ATOM 560 O O . SER A 1 71 ? -128.655 9.621 52.260 1.00 77.69 71 SER A O 1
ATOM 562 N N . TYR A 1 72 ? -130.136 9.521 50.564 1.00 82.81 72 TYR A N 1
ATOM 563 C CA . TYR A 1 72 ? -129.204 9.551 49.419 1.00 82.81 72 TYR A CA 1
ATOM 564 C C . TYR A 1 72 ? -129.585 10.615 48.368 1.00 82.81 72 TYR A C 1
ATOM 566 O O . TYR A 1 72 ? -130.762 10.777 48.049 1.00 82.81 72 TYR A O 1
ATOM 574 N N . GLU A 1 73 ? -128.581 11.279 47.777 1.00 82.25 73 GLU A N 1
ATOM 575 C CA . GLU A 1 73 ? -128.716 12.374 46.791 1.00 82.25 73 GLU A CA 1
ATOM 576 C C . GLU A 1 73 ? -128.865 11.906 45.319 1.00 82.25 73 GLU A C 1
ATOM 578 O O . GLU A 1 73 ? -128.608 10.751 44.977 1.00 82.25 73 GLU A O 1
ATOM 583 N N . ARG A 1 74 ? -129.260 12.823 44.417 1.00 79.81 74 ARG A N 1
ATOM 584 C CA . ARG A 1 74 ? -129.448 12.589 42.961 1.00 79.81 74 ARG A CA 1
ATOM 585 C C . ARG A 1 74 ? -128.119 12.475 42.182 1.00 79.81 74 ARG A C 1
ATOM 587 O O . ARG A 1 74 ? -127.174 13.202 42.469 1.00 79.81 74 ARG A O 1
ATOM 594 N N . LYS A 1 75 ? -128.100 11.677 41.096 1.00 79.75 75 LYS A N 1
ATOM 595 C CA . LYS A 1 75 ? -127.011 11.601 40.090 1.00 79.75 75 LYS A CA 1
ATOM 596 C C . LYS A 1 75 ? -127.539 11.631 38.641 1.00 79.75 75 LYS A C 1
ATOM 598 O O . LYS A 1 75 ? -128.477 10.908 38.322 1.00 79.75 75 LYS A O 1
ATOM 603 N N . ASP A 1 76 ? -126.933 12.427 37.753 1.00 81.88 76 ASP A N 1
ATOM 604 C CA . ASP A 1 76 ? -127.323 12.545 36.329 1.00 81.88 76 ASP A CA 1
ATOM 605 C C . ASP A 1 76 ? -126.648 11.509 35.399 1.00 81.88 76 ASP A C 1
ATOM 607 O O . ASP A 1 76 ? -125.633 10.912 35.755 1.00 81.88 76 ASP A O 1
ATOM 611 N N . ALA A 1 77 ? -127.203 11.314 34.192 1.00 79.75 77 ALA A N 1
ATOM 612 C CA . ALA A 1 77 ? -126.740 10.349 33.182 1.00 79.75 77 ALA A CA 1
ATOM 613 C C . ALA A 1 77 ? -125.691 10.923 32.190 1.00 79.75 77 ALA A C 1
ATOM 615 O O . ALA A 1 77 ? -125.726 12.111 31.839 1.00 79.75 77 ALA A O 1
ATOM 616 N N . THR A 1 78 ? -124.785 10.075 31.683 1.00 81.38 78 THR A N 1
ATOM 617 C CA . THR A 1 78 ? -123.705 10.415 30.720 1.00 81.38 78 THR A CA 1
ATOM 618 C C . THR A 1 78 ? -123.998 9.877 29.304 1.00 81.38 78 THR A C 1
ATOM 620 O O . THR A 1 78 ? -125.091 9.370 29.048 1.00 81.38 78 THR A O 1
ATOM 623 N N . CYS A 1 79 ? -123.057 10.000 28.350 1.00 80.56 79 CYS A N 1
ATOM 624 C CA . CYS A 1 79 ? -123.201 9.469 26.982 1.00 80.56 79 CYS A CA 1
ATOM 625 C C . CYS A 1 79 ? -123.500 7.957 26.953 1.00 80.56 79 CYS A C 1
ATOM 627 O O . CYS A 1 79 ? -124.174 7.496 26.034 1.00 80.56 79 CYS A O 1
ATOM 629 N N . THR A 1 80 ? -123.054 7.202 27.965 1.00 79.44 80 THR A N 1
ATOM 630 C CA . THR A 1 80 ? -123.185 5.736 28.029 1.00 79.44 80 THR A CA 1
ATOM 631 C C . THR A 1 80 ? -123.796 5.202 29.334 1.00 79.44 80 THR A C 1
ATOM 633 O O . THR A 1 80 ? -124.341 4.100 29.309 1.00 79.44 80 THR A O 1
ATOM 636 N N . GLU A 1 81 ? -123.787 5.949 30.448 1.00 80.94 81 GLU A N 1
ATOM 637 C CA . GLU A 1 81 ? -124.303 5.484 31.751 1.00 80.94 81 GLU A CA 1
ATOM 638 C C . GLU A 1 81 ? -125.592 6.179 32.213 1.00 80.94 81 GLU A C 1
ATOM 640 O O . GLU A 1 81 ? -125.847 7.345 31.908 1.00 80.94 81 GLU A O 1
ATOM 645 N N . LYS A 1 82 ? -126.387 5.440 32.996 1.00 81.31 82 LYS A N 1
ATOM 646 C CA . LYS A 1 82 ? -127.642 5.874 33.629 1.00 81.31 82 LYS A CA 1
ATOM 647 C C . LYS A 1 82 ? -127.404 6.695 34.914 1.00 81.31 82 LYS A C 1
ATOM 649 O O . LYS A 1 82 ? -126.353 6.574 35.537 1.00 81.31 82 LYS A O 1
ATOM 654 N N . GLY A 1 83 ? -128.395 7.485 35.335 1.00 82.44 83 GLY A N 1
ATOM 655 C CA . GLY A 1 83 ? -128.441 8.239 36.605 1.00 82.44 83 GLY A CA 1
ATOM 656 C C . GLY A 1 83 ? -129.654 7.861 37.479 1.00 82.44 83 GLY A C 1
ATOM 657 O O . GLY A 1 83 ? -130.402 6.968 37.106 1.00 82.44 83 GLY A O 1
ATOM 658 N N . HIS A 1 84 ? -129.890 8.514 38.625 1.00 78.19 84 HIS A N 1
ATOM 659 C CA . HIS A 1 84 ? -131.051 8.264 39.509 1.00 78.19 84 HIS A CA 1
ATOM 660 C C . HIS A 1 84 ? -131.447 9.478 40.374 1.00 78.19 84 HIS A C 1
ATOM 662 O O . HIS A 1 84 ? -130.639 10.387 40.579 1.00 78.19 84 HIS A O 1
ATOM 668 N N . ARG A 1 85 ? -132.684 9.497 40.904 1.00 84.00 85 ARG A N 1
ATOM 669 C CA . ARG A 1 85 ? -133.201 10.541 41.825 1.00 84.00 85 ARG A CA 1
ATOM 670 C C . ARG A 1 85 ? -132.764 10.296 43.288 1.00 84.00 85 ARG A C 1
ATOM 672 O O . ARG A 1 85 ? -132.201 9.247 43.594 1.00 84.00 85 ARG A O 1
ATOM 679 N N . ALA A 1 86 ? -132.978 11.282 44.167 1.00 83.94 86 ALA A N 1
ATOM 680 C CA . ALA A 1 86 ? -132.692 11.203 45.610 1.00 83.94 86 ALA A CA 1
ATOM 681 C C . ALA A 1 86 ? -133.758 10.369 46.360 1.00 83.94 86 ALA A C 1
ATOM 683 O O . ALA A 1 86 ? -134.931 10.436 45.992 1.00 83.94 86 ALA A O 1
ATOM 684 N N . TYR A 1 87 ? -133.373 9.589 47.382 1.00 79.62 87 TYR A N 1
ATOM 685 C CA . TYR A 1 87 ? -134.236 8.597 48.062 1.00 79.62 87 TYR A CA 1
ATOM 686 C C . TYR A 1 87 ? -133.757 8.240 49.491 1.00 79.62 87 TYR A C 1
ATOM 688 O O . TYR A 1 87 ? -132.624 8.548 49.848 1.00 79.62 87 TYR A O 1
ATOM 696 N N . VAL A 1 88 ? -134.584 7.567 50.309 1.00 83.56 88 VAL A N 1
ATOM 697 C CA . VAL A 1 88 ? -134.239 7.095 51.679 1.00 83.56 88 VAL A CA 1
ATOM 698 C C . VAL A 1 88 ? -134.253 5.570 51.800 1.00 83.56 88 VAL A C 1
ATOM 700 O O . VAL A 1 88 ? -134.943 4.902 51.027 1.00 83.56 88 VAL A O 1
ATOM 703 N N . ALA A 1 89 ? -133.501 5.011 52.757 1.00 80.88 89 ALA A N 1
ATOM 704 C CA . ALA A 1 89 ? -133.520 3.592 53.120 1.00 80.88 89 ALA A CA 1
ATOM 705 C C . ALA A 1 89 ? -133.227 3.338 54.615 1.00 80.88 89 ALA A C 1
ATOM 707 O O . ALA A 1 89 ? -132.426 4.048 55.220 1.00 80.88 89 ALA A O 1
ATOM 708 N N . CYS A 1 90 ? -133.829 2.308 55.218 1.00 80.25 90 CYS A N 1
ATOM 709 C CA . CYS A 1 90 ? -133.517 1.891 56.592 1.00 80.25 90 CYS A CA 1
ATOM 710 C C . CYS A 1 90 ? -132.223 1.062 56.629 1.00 80.25 90 CYS A C 1
ATOM 712 O O . CYS A 1 90 ? -132.052 0.136 55.846 1.00 80.25 90 CYS A O 1
ATOM 714 N N . SER A 1 91 ? -131.310 1.347 57.558 1.00 79.38 91 SER A N 1
ATOM 715 C CA . SER A 1 91 ? -130.021 0.639 57.658 1.00 79.38 91 SER A CA 1
ATOM 716 C C . SER A 1 91 ? -130.146 -0.786 58.209 1.00 79.38 91 SER A C 1
ATOM 718 O O . SER A 1 91 ? -129.264 -1.624 58.010 1.00 79.38 91 SER A O 1
ATOM 720 N N . ARG A 1 92 ? -131.249 -1.070 58.908 1.00 77.81 92 ARG A N 1
ATOM 721 C CA . ARG A 1 92 ? -131.479 -2.330 59.630 1.00 77.81 92 ARG A CA 1
ATOM 722 C C . ARG A 1 92 ? -132.452 -3.267 58.912 1.00 77.81 92 ARG A C 1
ATOM 724 O O . ARG A 1 92 ? -132.506 -4.448 59.247 1.00 77.81 92 ARG A O 1
ATOM 731 N N . CYS A 1 93 ? -133.216 -2.763 57.943 1.00 79.12 93 CYS A N 1
ATOM 732 C CA . CYS A 1 93 ? -134.184 -3.540 57.165 1.00 79.12 93 CYS A CA 1
ATOM 733 C C . CYS A 1 93 ? -134.273 -3.043 55.712 1.00 79.12 93 CYS A C 1
ATOM 735 O O . CYS A 1 93 ? -133.486 -2.215 55.278 1.00 79.12 93 CYS A O 1
ATOM 737 N N . ASP A 1 94 ? -135.227 -3.558 54.939 1.00 78.56 94 ASP A N 1
ATOM 738 C CA . ASP A 1 94 ? -135.233 -3.415 53.475 1.00 78.56 94 ASP A CA 1
ATOM 739 C C . ASP A 1 94 ? -136.124 -2.273 52.978 1.00 78.56 94 ASP A C 1
ATOM 741 O O . ASP A 1 94 ? -136.440 -2.184 51.794 1.00 78.56 94 ASP A O 1
ATOM 745 N N . TYR A 1 95 ? -136.548 -1.393 53.876 1.00 75.75 95 TYR A N 1
ATOM 746 C CA . TYR A 1 95 ? -137.369 -0.245 53.525 1.00 75.75 95 TYR A CA 1
ATOM 747 C C . TYR A 1 95 ? -136.570 0.765 52.680 1.00 75.75 95 TYR A C 1
ATOM 749 O O . TYR A 1 95 ? -135.505 1.190 53.124 1.00 75.75 95 TYR A O 1
ATOM 757 N N . THR A 1 96 ? -137.057 1.145 51.483 1.00 79.50 96 THR A N 1
ATOM 758 C CA . THR A 1 96 ? -136.464 2.198 50.625 1.00 79.50 96 THR A CA 1
ATOM 759 C C . THR A 1 96 ? -137.437 2.806 49.590 1.00 79.50 96 THR A C 1
ATOM 761 O O . THR A 1 96 ? -138.454 2.189 49.278 1.00 79.50 96 THR A O 1
ATOM 764 N N . THR A 1 97 ? -137.116 3.988 49.027 1.00 78.81 97 THR A N 1
ATOM 765 C CA . THR A 1 97 ? -137.943 4.764 48.063 1.00 78.81 97 THR A CA 1
ATOM 766 C C . THR A 1 97 ? -137.301 5.072 46.673 1.00 78.81 97 THR A C 1
ATOM 768 O O . THR A 1 97 ? -137.674 6.051 46.038 1.00 78.81 97 THR A O 1
ATOM 771 N N . TYR A 1 98 ? -136.336 4.277 46.179 1.00 83.06 98 TYR A N 1
ATOM 772 C CA . TYR A 1 98 ? -135.474 4.528 44.980 1.00 83.06 98 TYR A CA 1
ATOM 773 C C . TYR A 1 98 ? -136.128 4.633 43.559 1.00 83.06 98 TYR A C 1
ATOM 775 O O . TYR A 1 98 ? -137.061 3.883 43.277 1.00 83.06 98 TYR A O 1
ATOM 783 N N . GLU A 1 99 ? -135.557 5.444 42.621 1.00 72.56 99 GLU A N 1
ATOM 784 C CA . GLU A 1 99 ? -135.969 5.596 41.180 1.00 72.56 99 GLU A CA 1
ATOM 785 C C . GLU A 1 99 ? -134.834 6.057 40.166 1.00 72.56 99 GLU A C 1
ATOM 787 O O . GLU A 1 99 ? -134.030 6.920 40.525 1.00 72.56 99 GLU A O 1
ATOM 792 N N . GLU A 1 100 ? -134.779 5.570 38.889 1.00 83.19 100 GLU A N 1
ATOM 793 C CA . GLU A 1 100 ? -133.658 5.671 37.864 1.00 83.19 100 GLU A CA 1
ATOM 794 C C . GLU A 1 100 ? -133.900 6.582 36.588 1.00 83.19 100 GLU A C 1
ATOM 796 O O . GLU A 1 100 ? -135.045 6.832 36.221 1.00 83.19 100 GLU A O 1
ATOM 801 N N . ILE A 1 101 ? -132.838 7.047 35.867 1.00 78.81 101 ILE A N 1
ATOM 802 C CA . ILE A 1 101 ? -132.782 7.871 34.603 1.00 78.81 101 ILE A CA 1
ATOM 803 C C . ILE A 1 101 ? -131.813 7.274 33.511 1.00 78.81 101 ILE A C 1
ATOM 805 O O . ILE A 1 101 ? -130.733 6.819 33.865 1.00 78.81 101 ILE A O 1
ATOM 809 N N . LEU A 1 102 ? -132.103 7.331 32.183 1.00 75.88 102 LEU A N 1
ATOM 810 C CA . LEU A 1 102 ? -131.329 6.705 31.050 1.00 75.88 102 LEU A CA 1
ATOM 811 C C . LEU A 1 102 ? -130.197 7.561 30.362 1.00 75.88 102 LEU A C 1
ATOM 813 O O . LEU A 1 102 ? -130.219 8.781 30.518 1.00 75.88 102 LEU A O 1
ATOM 817 N N . PRO A 1 103 ? -129.248 6.970 29.567 1.00 80.00 103 PRO A N 1
ATOM 818 C CA . PRO A 1 103 ? -128.060 7.634 28.954 1.00 80.00 103 PRO A CA 1
ATOM 819 C C . PRO A 1 103 ? -128.288 8.398 27.621 1.00 80.00 103 PRO A C 1
ATOM 821 O O . PRO A 1 103 ? -129.314 8.206 26.971 1.00 80.00 103 PRO A O 1
ATOM 824 N N . ARG A 1 104 ? -127.308 9.225 27.179 1.00 81.88 104 ARG A N 1
ATOM 825 C CA . ARG A 1 104 ? -127.444 10.252 26.100 1.00 81.88 104 ARG A CA 1
ATOM 826 C C . ARG A 1 104 ? -126.951 9.937 24.656 1.00 81.88 104 ARG A C 1
ATOM 828 O O . ARG A 1 104 ? -127.527 10.507 23.734 1.00 81.88 104 ARG A O 1
ATOM 835 N N . GLY A 1 105 ? -125.938 9.092 24.406 1.00 82.12 105 GLY A N 1
ATOM 836 C CA . GLY A 1 105 ? -125.363 8.818 23.055 1.00 82.12 105 GLY A CA 1
ATOM 837 C C . GLY A 1 105 ? -124.171 9.708 22.596 1.00 82.12 105 GLY A C 1
ATOM 838 O O . GLY A 1 105 ? -123.753 10.586 23.345 1.00 82.12 105 GLY A O 1
ATOM 839 N N . HIS A 1 106 ? -123.599 9.472 21.388 1.00 84.38 106 HIS A N 1
ATOM 840 C CA . HIS A 1 106 ? -122.367 10.123 20.844 1.00 84.38 106 HIS A CA 1
ATOM 841 C C . HIS A 1 106 ? -122.588 11.093 19.650 1.00 84.38 106 HIS A C 1
ATOM 843 O O . HIS A 1 106 ? -123.404 10.811 18.771 1.00 84.38 106 HIS A O 1
ATOM 849 N N . SER A 1 107 ? -121.758 12.147 19.538 1.00 84.31 107 SER A N 1
ATOM 850 C CA . SER A 1 107 ? -121.753 13.181 18.468 1.00 84.31 107 SER A CA 1
ATOM 851 C C . SER A 1 107 ? -120.534 13.061 17.526 1.00 84.31 107 SER A C 1
ATOM 853 O O . SER A 1 107 ? -119.422 13.303 17.971 1.00 84.31 107 SER A O 1
ATOM 855 N N . ARG A 1 108 ? -120.698 12.710 16.235 1.00 86.00 108 ARG A N 1
ATOM 856 C CA . ARG A 1 108 ? -119.615 12.211 15.331 1.00 86.00 108 ARG A CA 1
ATOM 857 C C . ARG A 1 108 ? -118.929 13.285 14.439 1.00 86.00 108 ARG A C 1
ATOM 859 O O . ARG A 1 108 ? -119.633 14.053 13.792 1.00 86.00 108 ARG A O 1
ATOM 866 N N . ILE A 1 109 ? -117.589 13.255 14.300 1.00 86.31 109 ILE A N 1
ATOM 867 C CA . ILE A 1 109 ? -116.720 14.102 13.424 1.00 86.31 109 ILE A CA 1
ATOM 868 C C . ILE A 1 109 ? -115.814 13.215 12.535 1.00 86.31 109 ILE A C 1
ATOM 870 O O . ILE A 1 109 ? -115.301 12.229 13.041 1.00 86.31 109 ILE A O 1
ATOM 874 N N . SER A 1 110 ? -115.581 13.530 11.245 1.00 88.06 110 SER A N 1
ATOM 875 C CA . SER A 1 110 ? -114.807 12.678 10.293 1.00 88.06 110 SER A CA 1
ATOM 876 C C . SER A 1 110 ? -113.447 13.263 9.850 1.00 88.06 110 SER A C 1
ATOM 878 O O . SER A 1 110 ? -113.326 14.476 9.693 1.00 88.06 110 SER A O 1
ATOM 880 N N . HIS A 1 111 ? -112.462 12.399 9.564 1.00 87.19 111 HIS A N 1
ATOM 881 C CA . HIS A 1 111 ? -111.095 12.712 9.102 1.00 87.19 111 HIS A CA 1
ATOM 882 C C . HIS A 1 111 ? -110.711 11.906 7.836 1.00 87.19 111 HIS A C 1
ATOM 884 O O . HIS A 1 111 ? -111.175 10.779 7.668 1.00 87.19 111 HIS A O 1
ATOM 890 N N . ALA A 1 112 ? -109.863 12.462 6.955 1.00 88.31 112 ALA A N 1
ATOM 891 C CA . ALA A 1 112 ? -109.455 11.853 5.673 1.00 88.31 112 ALA A CA 1
ATOM 892 C C . ALA A 1 112 ? -108.206 10.947 5.775 1.00 88.31 112 ALA A C 1
ATOM 894 O O . ALA A 1 112 ? -107.413 11.091 6.701 1.00 88.31 112 ALA A O 1
ATOM 895 N N . GLN A 1 113 ? -108.025 10.059 4.789 1.00 88.06 113 GLN A N 1
ATOM 896 C CA . GLN A 1 113 ? -106.906 9.104 4.700 1.00 88.06 113 GLN A CA 1
ATOM 897 C C . GLN A 1 113 ? -105.574 9.733 4.227 1.00 88.06 113 GLN A C 1
ATOM 899 O O . GLN A 1 113 ? -105.582 10.680 3.433 1.00 88.06 113 GLN A O 1
ATOM 904 N N . LYS A 1 114 ? -104.432 9.153 4.632 1.00 87.94 114 LYS A N 1
ATOM 905 C CA . LYS A 1 114 ? -103.053 9.510 4.220 1.00 87.94 114 LYS A CA 1
ATOM 906 C C . LYS A 1 114 ? -102.233 8.239 3.938 1.00 87.94 114 LYS A C 1
ATOM 908 O O . LYS A 1 114 ? -102.202 7.335 4.761 1.00 87.94 114 LYS A O 1
ATOM 913 N N . ALA A 1 115 ? -101.527 8.163 2.806 1.00 86.81 115 ALA A N 1
ATOM 914 C CA . ALA A 1 115 ? -100.687 7.001 2.471 1.00 86.81 115 ALA A CA 1
ATOM 915 C C . ALA A 1 115 ? -99.364 6.958 3.280 1.00 86.81 115 ALA A C 1
ATOM 917 O O . ALA A 1 115 ? -98.824 8.024 3.593 1.00 86.81 115 ALA A O 1
ATOM 918 N N . PRO A 1 116 ? -98.812 5.761 3.585 1.00 87.69 116 PRO A N 1
ATOM 919 C CA . PRO A 1 116 ? -97.524 5.618 4.271 1.00 87.69 116 PRO A CA 1
ATOM 920 C C . PRO A 1 116 ? -96.329 5.960 3.364 1.00 87.69 116 PRO A C 1
ATOM 922 O O . PRO A 1 116 ? -96.378 5.789 2.145 1.00 87.69 116 PRO A O 1
ATOM 925 N N . THR A 1 117 ? -95.218 6.386 3.967 1.00 88.06 117 THR A N 1
ATOM 926 C CA . THR A 1 117 ? -93.924 6.623 3.295 1.00 88.06 117 THR A CA 1
ATOM 927 C C . THR A 1 117 ? -92.865 5.627 3.793 1.00 88.06 117 THR A C 1
ATOM 929 O O . THR A 1 117 ? -93.162 4.766 4.620 1.00 88.06 117 THR A O 1
ATOM 932 N N . CYS A 1 118 ? -91.610 5.705 3.323 1.00 85.75 118 CYS A N 1
ATOM 933 C CA . CYS A 1 118 ? -90.523 4.865 3.8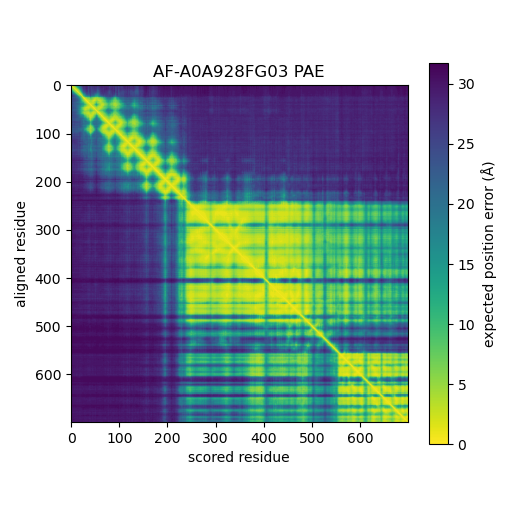58 1.00 85.75 118 CYS A CA 1
ATOM 934 C C . CYS A 1 118 ? -90.298 5.082 5.370 1.00 85.75 118 CYS A C 1
ATOM 936 O O . CYS A 1 118 ? -89.863 4.160 6.058 1.00 85.75 118 CYS A O 1
ATOM 938 N N . THR A 1 119 ? -90.595 6.282 5.886 1.00 85.25 119 THR A N 1
ATOM 939 C CA . THR A 1 119 ? -90.260 6.697 7.259 1.00 85.25 119 THR A CA 1
ATOM 940 C C . THR A 1 119 ? -91.464 7.021 8.147 1.00 85.25 119 THR A C 1
ATOM 942 O O . THR A 1 119 ? -91.321 6.930 9.365 1.00 85.25 119 THR A O 1
ATOM 945 N N . GLU A 1 120 ? -92.632 7.341 7.582 1.00 85.38 120 GLU A N 1
ATOM 946 C CA . GLU A 1 120 ? -93.860 7.689 8.320 1.00 85.38 120 GLU A CA 1
ATOM 947 C C . GLU A 1 120 ? -95.027 6.749 7.996 1.00 85.38 120 GLU A C 1
ATOM 949 O O . GLU A 1 120 ? -95.211 6.357 6.840 1.00 85.38 120 GLU A O 1
ATOM 954 N N . ASP A 1 121 ? -95.836 6.444 9.012 1.00 88.44 121 ASP A N 1
ATOM 955 C CA . ASP A 1 121 ? -97.088 5.696 8.872 1.00 88.44 121 ASP A CA 1
ATOM 956 C C . ASP A 1 121 ? -98.157 6.526 8.131 1.00 88.44 121 ASP A C 1
ATOM 958 O O . ASP A 1 121 ? -98.163 7.761 8.155 1.00 88.44 121 ASP A O 1
ATOM 962 N N . GLY A 1 122 ? -99.080 5.828 7.474 1.00 88.75 122 GLY A N 1
ATOM 963 C CA . GLY A 1 122 ? -100.316 6.371 6.914 1.00 88.75 122 GLY A CA 1
ATOM 964 C C . GLY A 1 122 ? -101.531 6.081 7.804 1.00 88.75 122 GLY A C 1
ATOM 965 O O . GLY A 1 122 ? -101.394 5.580 8.918 1.00 88.75 122 GLY A O 1
ATOM 966 N N . ASN A 1 123 ? -102.735 6.366 7.317 1.00 89.00 123 ASN A N 1
ATOM 967 C CA . ASN A 1 123 ?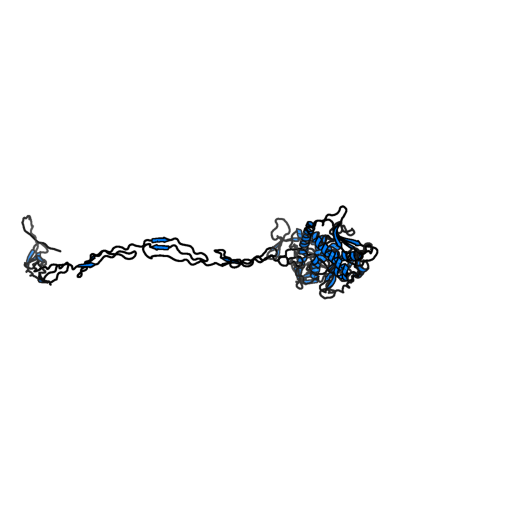 -104.007 6.025 7.957 1.00 89.00 123 ASN A CA 1
ATOM 968 C C . ASN A 1 123 ? -105.159 5.944 6.941 1.00 89.00 123 ASN A C 1
ATOM 970 O O . ASN A 1 123 ? -105.114 6.577 5.884 1.00 89.00 123 ASN A O 1
ATOM 974 N N . ASP A 1 124 ? -106.201 5.191 7.299 1.00 88.75 124 ASP A N 1
ATOM 975 C CA . ASP A 1 124 ? -107.504 5.233 6.625 1.00 88.75 124 ASP A CA 1
ATOM 976 C C . ASP A 1 124 ? -108.361 6.402 7.154 1.00 88.75 124 ASP A C 1
ATOM 978 O O . ASP A 1 124 ? -108.065 7.002 8.191 1.00 88.75 124 ASP A O 1
ATOM 982 N N . ALA A 1 125 ? -109.455 6.734 6.461 1.00 87.00 125 ALA A N 1
ATOM 983 C CA . ALA A 1 125 ? -110.420 7.730 6.936 1.00 87.00 125 ALA A CA 1
ATOM 984 C C . ALA A 1 125 ? -111.151 7.241 8.209 1.00 87.00 125 ALA A C 1
ATOM 986 O O . ALA A 1 125 ? -111.594 6.094 8.269 1.00 87.00 125 ALA A O 1
ATOM 987 N N . TYR A 1 126 ? -111.312 8.098 9.226 1.00 88.75 126 TYR A N 1
ATOM 988 C CA . TYR A 1 126 ? -111.823 7.702 10.553 1.00 88.75 126 TYR A CA 1
ATOM 989 C C . TYR A 1 126 ? -112.726 8.758 11.214 1.00 88.75 126 TYR A C 1
ATOM 991 O O . TYR A 1 126 ? -112.761 9.909 10.784 1.00 88.75 126 TYR A O 1
ATOM 999 N N . ILE A 1 127 ? -113.471 8.368 12.260 1.00 88.00 127 ILE A N 1
ATOM 1000 C CA . ILE A 1 127 ? -114.449 9.214 12.973 1.00 88.00 127 ILE A CA 1
ATOM 1001 C C . ILE A 1 127 ? -114.099 9.338 14.461 1.00 88.00 127 ILE A C 1
ATOM 1003 O O . ILE A 1 127 ? -113.667 8.355 15.056 1.00 88.00 127 ILE A O 1
ATOM 1007 N N . THR A 1 128 ? -114.357 10.500 15.072 1.00 88.31 128 THR A N 1
ATOM 1008 C CA . THR A 1 128 ? -114.229 10.778 16.519 1.00 88.31 128 THR A CA 1
ATOM 1009 C C . THR A 1 128 ? -115.522 11.356 17.125 1.00 88.31 128 THR A C 1
ATOM 1011 O O . THR A 1 128 ? -116.409 11.779 16.379 1.00 88.31 128 THR A O 1
ATOM 1014 N N . CYS A 1 129 ? -115.682 11.345 18.459 1.00 87.19 129 CYS A N 1
ATOM 1015 C CA . CYS A 1 129 ? -116.785 12.018 19.166 1.00 87.19 129 CYS A CA 1
ATOM 1016 C C . CYS A 1 129 ? -116.319 13.310 19.856 1.00 87.19 129 CYS A C 1
ATOM 1018 O O . CYS A 1 129 ? -115.253 13.326 20.458 1.00 87.19 129 CYS A O 1
ATOM 1020 N N . SER A 1 130 ? -117.114 14.385 19.806 1.00 84.56 130 SER A N 1
ATOM 1021 C CA . SER A 1 130 ? -116.737 15.668 20.432 1.00 84.56 130 SER A CA 1
ATOM 1022 C C . SER A 1 130 ? -116.845 15.680 21.960 1.00 84.56 130 SER A C 1
ATOM 1024 O O . SER A 1 130 ? -116.149 16.445 22.614 1.00 84.56 130 SER A O 1
ATOM 1026 N N . GLU A 1 131 ? -117.718 14.843 22.524 1.00 82.00 131 GLU A N 1
ATOM 1027 C CA . GLU A 1 131 ? -118.076 14.866 23.954 1.00 82.00 131 GLU A CA 1
ATOM 1028 C C . GLU A 1 131 ? -117.434 13.719 24.759 1.00 82.00 131 GLU A C 1
ATOM 1030 O O . GLU A 1 131 ? -117.666 13.597 25.961 1.00 82.00 131 GLU A O 1
ATOM 1035 N N . CYS A 1 132 ? -116.687 12.823 24.101 1.00 82.69 132 CYS A N 1
ATOM 1036 C CA . CYS A 1 132 ? -115.973 11.713 24.744 1.00 82.69 132 CYS A CA 1
ATOM 1037 C C . CYS A 1 132 ? -114.942 11.074 23.799 1.00 82.69 132 CYS A C 1
ATOM 1039 O O . CYS A 1 132 ? -115.011 11.257 22.588 1.00 82.69 132 CYS A O 1
ATOM 1041 N N . ASP A 1 133 ? -114.099 10.185 24.321 1.00 85.44 133 ASP A N 1
ATOM 1042 C CA . ASP A 1 133 ? -112.937 9.607 23.621 1.00 85.44 133 ASP A CA 1
ATOM 1043 C C . ASP A 1 133 ? -113.245 8.517 22.569 1.00 85.44 133 ASP A C 1
ATOM 1045 O O . ASP A 1 133 ? -112.403 7.677 22.250 1.00 85.44 133 ASP A O 1
ATOM 1049 N N . PHE A 1 134 ? -114.453 8.487 22.004 1.00 85.88 134 PHE A N 1
ATOM 1050 C CA . PHE A 1 134 ? -114.782 7.521 20.955 1.00 85.88 134 PHE A CA 1
ATOM 1051 C C . PHE A 1 134 ? -114.015 7.858 19.664 1.00 85.88 134 PHE A C 1
ATOM 1053 O O . PHE A 1 134 ? -114.127 8.978 19.165 1.00 85.88 134 PHE A O 1
ATOM 1060 N N . THR A 1 135 ? -113.284 6.892 19.095 1.00 87.50 135 THR A N 1
ATOM 1061 C CA . THR A 1 135 ? -112.588 7.015 17.801 1.00 87.50 135 THR A CA 1
ATOM 1062 C C . THR A 1 135 ? -112.554 5.691 17.031 1.00 87.50 135 THR A C 1
ATOM 1064 O O . THR A 1 135 ? -112.530 4.621 17.635 1.00 87.50 135 THR A O 1
ATOM 1067 N N . THR A 1 136 ? -112.521 5.756 15.696 1.00 89.44 136 THR A N 1
ATOM 1068 C CA . THR A 1 136 ? -112.321 4.596 14.802 1.00 89.44 136 THR A CA 1
ATOM 1069 C C . THR A 1 136 ? -110.958 4.604 14.093 1.00 89.44 136 THR A C 1
ATOM 1071 O O . THR A 1 136 ? -110.818 3.976 13.047 1.00 89.44 136 THR A O 1
ATOM 1074 N N . TYR A 1 137 ? -109.979 5.364 14.597 1.00 89.00 137 TYR A N 1
ATOM 1075 C CA . TYR A 1 137 ? -108.653 5.523 13.983 1.00 89.00 137 TYR A CA 1
ATOM 1076 C C . TYR A 1 137 ? -107.880 4.203 13.851 1.00 89.00 137 TYR A C 1
ATOM 1078 O O . TYR A 1 137 ? -107.733 3.476 14.834 1.00 89.00 137 TYR A O 1
ATOM 1086 N N . VAL A 1 138 ? -107.311 3.946 12.666 1.00 84.69 138 VAL A N 1
ATOM 1087 C CA . VAL A 1 138 ? -106.409 2.813 12.404 1.00 84.69 138 VAL A CA 1
ATOM 1088 C C . VAL A 1 138 ? -105.199 3.294 11.581 1.00 84.69 138 VAL A C 1
ATOM 1090 O O . VAL A 1 138 ? -105.392 3.818 10.480 1.00 84.69 138 VAL A O 1
ATOM 1093 N N . PRO A 1 139 ? -103.955 3.153 12.084 1.00 86.88 139 PRO A N 1
ATOM 1094 C CA . PRO A 1 139 ? -102.751 3.500 11.327 1.00 86.88 139 PRO A CA 1
ATOM 1095 C C . PRO A 1 139 ? -102.358 2.407 10.315 1.00 86.88 139 PRO A C 1
ATOM 1097 O O . PRO A 1 139 ? -102.538 1.216 10.569 1.00 86.88 139 PRO A O 1
ATOM 1100 N N . ILE A 1 140 ? -101.753 2.816 9.195 1.00 85.69 140 ILE A N 1
ATOM 1101 C CA . ILE A 1 140 ? -101.144 1.948 8.173 1.00 85.69 140 ILE A CA 1
ATOM 1102 C C . ILE A 1 140 ? -99.615 2.019 8.331 1.00 85.69 140 ILE A C 1
ATOM 1104 O O . ILE A 1 140 ? -99.059 3.106 8.165 1.00 85.69 140 ILE A O 1
ATOM 1108 N N . PRO A 1 141 ? -98.910 0.907 8.611 1.00 86.38 141 PRO A N 1
ATOM 1109 C CA . PRO A 1 141 ? -97.466 0.931 8.852 1.00 86.38 141 PRO A CA 1
ATOM 1110 C C . PRO A 1 141 ? -96.641 1.493 7.683 1.00 86.38 141 PRO A C 1
ATOM 1112 O O . PRO A 1 141 ? -96.937 1.239 6.512 1.00 86.38 141 PRO A O 1
ATOM 1115 N N . LYS A 1 142 ? -95.564 2.213 8.008 1.00 88.56 142 LYS A N 1
ATOM 1116 C CA . LYS A 1 142 ? -94.555 2.706 7.057 1.00 88.56 142 LYS A CA 1
ATOM 1117 C C . LYS A 1 142 ? -93.924 1.592 6.211 1.00 88.56 142 LYS A C 1
ATOM 1119 O O . LYS A 1 142 ? -93.766 0.459 6.659 1.00 88.56 142 LYS A O 1
ATOM 1124 N N . LEU A 1 143 ? -93.491 1.939 4.998 1.00 89.19 143 LEU A N 1
ATOM 1125 C CA . LEU A 1 143 ? -93.032 0.982 3.977 1.00 89.19 143 LEU A CA 1
ATOM 1126 C C . LEU A 1 143 ? -91.616 0.420 4.205 1.00 89.19 143 LEU A C 1
ATOM 1128 O O . LEU A 1 143 ? -91.282 -0.615 3.631 1.00 89.19 143 LEU A O 1
ATOM 1132 N N . GLY A 1 144 ? -90.776 1.096 4.996 1.00 86.00 144 GLY A N 1
ATOM 1133 C CA . GLY A 1 144 ? -89.349 0.775 5.127 1.00 86.00 144 GLY A CA 1
ATOM 1134 C C . GLY A 1 144 ? -88.509 1.151 3.894 1.00 86.00 144 GLY A C 1
ATOM 1135 O O . GLY A 1 144 ? -89.039 1.541 2.851 1.00 86.00 144 GLY A O 1
ATOM 1136 N N . HIS A 1 145 ? -87.178 1.074 4.021 1.00 87.38 145 HIS A N 1
ATOM 1137 C CA . HIS A 1 145 ? -86.253 1.351 2.915 1.00 87.38 145 HIS A CA 1
ATOM 1138 C C . HIS A 1 145 ? -86.061 0.128 2.010 1.00 87.38 145 HIS A C 1
ATOM 1140 O O . HIS A 1 145 ? -85.944 -0.999 2.481 1.00 87.38 145 HIS A O 1
ATOM 1146 N N . ASP A 1 146 ? -85.984 0.379 0.705 1.00 89.00 146 ASP A N 1
ATOM 1147 C CA . ASP A 1 146 ? -85.745 -0.618 -0.341 1.00 89.00 146 ASP A CA 1
ATOM 1148 C C . ASP A 1 146 ? -84.283 -0.534 -0.788 1.00 89.00 146 ASP A C 1
ATOM 1150 O O . ASP A 1 146 ? -83.934 0.277 -1.651 1.00 89.00 146 ASP A O 1
ATOM 1154 N N . ILE A 1 147 ? -83.420 -1.268 -0.084 1.00 90.19 147 ILE A N 1
ATOM 1155 C CA . ILE A 1 147 ? -81.966 -1.088 -0.106 1.00 90.19 147 ILE A CA 1
ATOM 1156 C C . ILE A 1 147 ? -81.308 -1.833 -1.272 1.00 90.19 147 ILE A C 1
ATOM 1158 O O . ILE A 1 147 ? -81.463 -3.044 -1.421 1.00 90.19 147 ILE A O 1
ATOM 1162 N N . VAL A 1 148 ? -80.480 -1.113 -2.033 1.00 88.88 148 VAL A N 1
ATOM 1163 C CA . VAL A 1 148 ? -79.541 -1.665 -3.019 1.00 88.88 148 VAL A CA 1
ATOM 1164 C C . VAL A 1 148 ? -78.104 -1.457 -2.543 1.00 88.88 148 VAL A C 1
ATOM 1166 O O . VAL A 1 148 ? -77.748 -0.372 -2.082 1.00 88.88 148 VAL A O 1
ATOM 1169 N N . GLN A 1 149 ? -77.282 -2.497 -2.691 1.00 90.25 149 GLN A N 1
ATOM 1170 C CA . GLN A 1 149 ? -75.872 -2.535 -2.294 1.00 90.25 149 GLN A CA 1
ATOM 1171 C C . GLN A 1 149 ? -74.949 -2.148 -3.456 1.00 90.25 149 GLN A C 1
ATOM 1173 O O . GLN A 1 149 ? -75.088 -2.680 -4.560 1.00 90.25 149 GLN A O 1
ATOM 1178 N N . TYR A 1 150 ? -73.964 -1.287 -3.198 1.00 85.81 150 TYR A N 1
ATOM 1179 C CA . TYR A 1 150 ? -72.923 -0.902 -4.152 1.00 85.81 150 TYR A CA 1
ATOM 1180 C C . TYR A 1 150 ? -71.536 -1.249 -3.596 1.00 85.81 150 TYR A C 1
ATOM 1182 O O . TYR A 1 150 ? -71.207 -0.931 -2.452 1.00 85.81 150 TYR A O 1
ATOM 1190 N N . GLY A 1 151 ? -70.705 -1.897 -4.420 1.00 86.38 151 GLY A N 1
ATOM 1191 C CA . GLY A 1 151 ? -69.328 -2.241 -4.056 1.00 86.38 151 GLY A CA 1
ATOM 1192 C C . GLY A 1 151 ? -68.447 -1.004 -3.847 1.00 86.38 151 GLY A C 1
ATOM 1193 O O . GLY A 1 151 ? -68.659 0.030 -4.479 1.00 86.38 151 GLY A O 1
ATOM 1194 N N . GLY A 1 152 ? -67.454 -1.117 -2.963 1.00 85.62 152 GLY A N 1
ATOM 1195 C CA . GLY A 1 152 ? -66.470 -0.061 -2.711 1.00 85.62 152 GLY A CA 1
ATOM 1196 C C . GLY A 1 152 ? -65.332 -0.046 -3.735 1.00 85.62 152 GLY A C 1
ATOM 1197 O O . GLY A 1 152 ? -65.123 -1.008 -4.477 1.00 85.62 152 GLY A O 1
ATOM 1198 N N . LYS A 1 153 ? -64.560 1.043 -3.745 1.00 86.44 153 LYS A N 1
ATOM 1199 C CA . LYS A 1 153 ? -63.338 1.182 -4.544 1.00 86.44 153 LYS A CA 1
ATOM 1200 C C . LYS A 1 153 ? -62.204 1.700 -3.672 1.00 86.44 153 LYS A C 1
ATOM 1202 O O . LYS A 1 153 ? -62.335 2.746 -3.046 1.00 86.44 153 LYS A O 1
ATOM 1207 N N . GLU A 1 154 ? -61.078 1.000 -3.657 1.00 84.12 154 GLU A N 1
ATOM 1208 C CA . GLU A 1 154 ? -59.927 1.426 -2.861 1.00 84.12 154 GLU A CA 1
ATOM 1209 C C . GLU A 1 154 ? -59.298 2.734 -3.369 1.00 84.12 154 GLU A C 1
ATOM 1211 O O . GLU A 1 154 ? -59.321 3.034 -4.566 1.00 84.12 154 GLU A O 1
ATOM 1216 N N . ALA A 1 155 ? -58.730 3.504 -2.437 1.00 82.56 155 ALA A N 1
ATOM 1217 C CA . ALA A 1 155 ? -57.925 4.687 -2.726 1.00 82.56 155 ALA A CA 1
ATOM 1218 C C . ALA A 1 155 ? -56.466 4.295 -3.011 1.00 82.56 155 ALA A C 1
ATOM 1220 O O . ALA A 1 155 ? -55.917 3.424 -2.332 1.00 82.56 155 ALA A O 1
ATOM 1221 N N . ASP A 1 156 ? -55.823 4.978 -3.958 1.00 83.00 156 ASP A N 1
ATOM 1222 C CA . ASP A 1 156 ? -54.398 4.817 -4.264 1.00 83.00 156 ASP A CA 1
ATOM 1223 C C . ASP A 1 156 ? -53.560 6.000 -3.721 1.00 83.00 156 ASP A C 1
ATOM 1225 O O . ASP A 1 156 ? -54.046 6.826 -2.938 1.00 83.00 156 ASP A O 1
ATOM 1229 N N . CYS A 1 157 ? -52.270 6.069 -4.073 1.00 82.12 157 CYS A N 1
ATOM 1230 C CA . CYS A 1 157 ? -51.362 7.127 -3.609 1.00 82.12 157 CYS A CA 1
ATOM 1231 C C . CYS A 1 157 ? -51.780 8.545 -4.043 1.00 82.12 157 CYS A C 1
ATOM 1233 O O . CYS A 1 157 ? -51.350 9.513 -3.419 1.00 82.12 157 CYS A O 1
ATOM 1235 N N . VAL A 1 158 ? -52.583 8.680 -5.104 1.00 79.12 158 VAL A N 1
ATOM 1236 C CA . VAL A 1 158 ? -52.944 9.958 -5.739 1.00 79.12 158 VAL A CA 1
ATOM 1237 C C . VAL A 1 158 ? -54.463 10.143 -5.854 1.00 79.12 158 VAL A C 1
ATOM 1239 O O . VAL A 1 158 ? -54.959 11.253 -5.674 1.00 79.12 158 VAL A O 1
ATOM 1242 N N . LYS A 1 159 ? -55.222 9.085 -6.148 1.00 83.81 159 LYS A N 1
ATOM 1243 C CA . LYS A 1 159 ? -56.673 9.107 -6.358 1.00 83.81 159 LYS A CA 1
ATOM 1244 C C . LYS A 1 159 ? -57.409 8.565 -5.138 1.00 83.81 159 LYS A C 1
ATOM 1246 O O . LYS A 1 159 ? -57.104 7.490 -4.626 1.00 83.81 159 LYS A O 1
ATOM 1251 N N . SER A 1 160 ? -58.427 9.300 -4.707 1.00 85.94 160 SER A N 1
ATOM 1252 C CA . SER A 1 160 ? -59.358 8.868 -3.664 1.00 85.94 160 SER A CA 1
ATOM 1253 C C . SER A 1 160 ? -60.219 7.679 -4.112 1.00 85.94 160 SER A C 1
ATOM 1255 O O . SER A 1 160 ? -60.505 7.512 -5.300 1.00 85.94 160 SER A O 1
ATOM 1257 N N . GLY A 1 161 ? -60.645 6.879 -3.139 1.00 88.00 161 GLY A N 1
ATOM 1258 C CA . GLY A 1 161 ? -61.591 5.771 -3.273 1.00 88.00 161 GLY A CA 1
ATOM 1259 C C . GLY A 1 161 ? -62.901 6.061 -2.531 1.00 88.00 161 GLY A C 1
ATOM 1260 O O . GLY A 1 161 ? -63.162 7.198 -2.141 1.00 88.00 161 GLY A O 1
ATOM 1261 N N . TYR A 1 162 ? -63.732 5.048 -2.307 1.00 87.94 162 TYR A N 1
ATOM 1262 C CA . TYR A 1 162 ? -64.965 5.134 -1.518 1.00 87.94 162 TYR A CA 1
ATOM 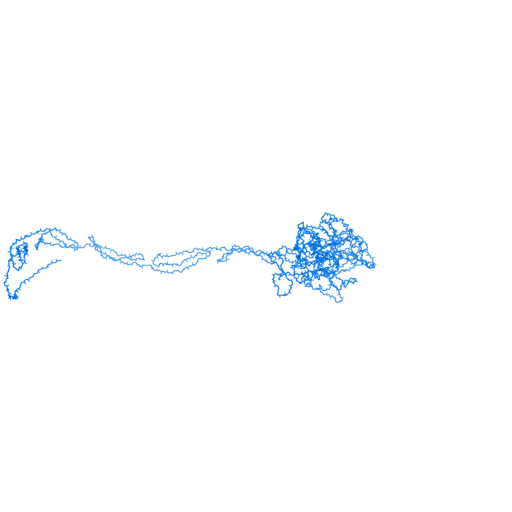1263 C C . TYR A 1 162 ? -65.322 3.778 -0.896 1.00 87.94 162 TYR A C 1
ATOM 1265 O O . TYR A 1 162 ? -65.021 2.723 -1.459 1.00 87.94 162 TYR A O 1
ATOM 1273 N N . GLU A 1 163 ? -65.948 3.811 0.280 1.00 89.06 163 GLU A N 1
ATOM 1274 C CA . GLU A 1 163 ? -66.439 2.616 0.977 1.00 89.06 163 GLU A CA 1
ATOM 1275 C C . GLU A 1 163 ? -67.617 1.991 0.200 1.00 89.06 163 GLU A C 1
ATOM 1277 O O . GLU A 1 163 ? -68.281 2.659 -0.599 1.00 89.06 163 GLU A O 1
ATOM 1282 N N . SER A 1 164 ? -67.884 0.698 0.409 1.00 87.56 164 SER A N 1
ATOM 1283 C CA . SER A 1 164 ? -69.146 0.096 -0.042 1.00 87.56 164 SER A CA 1
ATOM 1284 C C . SER A 1 164 ? -70.314 0.790 0.652 1.00 87.56 164 SER A C 1
ATOM 1286 O O . SER A 1 164 ? -70.224 1.083 1.844 1.00 87.56 164 SER A O 1
ATOM 1288 N N . TYR A 1 165 ? -71.400 1.040 -0.072 1.00 88.19 165 TYR A N 1
ATOM 1289 C CA . TYR A 1 165 ? -72.516 1.822 0.449 1.00 88.19 165 TYR A CA 1
ATOM 1290 C C . TYR A 1 165 ? -73.864 1.291 -0.021 1.00 88.19 165 TYR A C 1
ATOM 1292 O O . TYR A 1 165 ? -73.982 0.579 -1.020 1.00 88.19 165 TYR A O 1
ATOM 1300 N N . GLU A 1 166 ? -74.891 1.689 0.711 1.00 91.56 166 GLU A N 1
ATOM 1301 C CA . GLU A 1 166 ? -76.280 1.328 0.489 1.00 91.56 166 GLU A CA 1
ATOM 1302 C C . GLU A 1 166 ? -77.057 2.552 0.033 1.00 91.56 166 GLU A C 1
ATOM 1304 O O . GLU A 1 166 ? -76.826 3.654 0.536 1.00 91.56 166 GLU A O 1
ATOM 1309 N N . LYS A 1 167 ? -77.996 2.365 -0.897 1.00 90.38 167 LYS A N 1
ATOM 1310 C CA . LYS A 1 167 ? -78.932 3.413 -1.309 1.00 90.38 167 LYS A CA 1
ATOM 1311 C C . LYS A 1 167 ? -80.346 2.859 -1.429 1.00 90.38 167 LYS A C 1
ATOM 1313 O O . LYS A 1 167 ? -80.542 1.772 -1.967 1.00 90.38 167 LYS A O 1
ATOM 1318 N N . CYS A 1 168 ? -81.330 3.617 -0.952 1.00 89.88 168 CYS A N 1
ATOM 1319 C CA . CYS A 1 168 ? -82.739 3.281 -1.138 1.00 89.88 168 CYS A CA 1
ATOM 1320 C C . CYS A 1 168 ? -83.197 3.646 -2.559 1.00 89.88 168 CYS A C 1
ATOM 1322 O O . CYS A 1 168 ? -82.932 4.748 -3.033 1.00 89.88 168 CYS A O 1
ATOM 1324 N N . ASN A 1 169 ? -83.949 2.770 -3.227 1.00 88.00 169 ASN A N 1
ATOM 1325 C CA . ASN A 1 169 ? -84.517 3.079 -4.549 1.00 88.00 169 ASN A CA 1
ATOM 1326 C C . ASN A 1 169 ? -85.755 3.991 -4.500 1.00 88.00 169 ASN A C 1
ATOM 1328 O O . ASN A 1 169 ? -86.165 4.525 -5.528 1.00 88.00 169 ASN A O 1
ATOM 1332 N N . ARG A 1 170 ? -86.373 4.155 -3.325 1.00 84.75 170 ARG A N 1
ATOM 1333 C CA . ARG A 1 170 ? -87.644 4.885 -3.152 1.00 84.75 170 ARG A CA 1
ATOM 1334 C C . ARG A 1 170 ? -87.482 6.274 -2.533 1.00 84.75 170 ARG A C 1
ATOM 1336 O O . ARG A 1 170 ? -88.444 7.032 -2.497 1.00 84.75 170 ARG A O 1
ATOM 1343 N N . CYS A 1 171 ? -86.305 6.596 -1.998 1.00 85.38 171 CYS A N 1
ATOM 1344 C CA . CYS A 1 171 ? -86.014 7.889 -1.377 1.00 85.38 171 CYS A CA 1
ATOM 1345 C C . CYS A 1 171 ? -84.506 8.173 -1.370 1.00 85.38 171 CYS A C 1
ATOM 1347 O O . CYS A 1 171 ? -83.707 7.322 -1.748 1.00 85.38 171 CYS A O 1
ATOM 1349 N N . ASP A 1 172 ? -84.105 9.338 -0.864 1.00 87.31 172 ASP A N 1
ATOM 1350 C CA . ASP A 1 172 ? -82.714 9.810 -0.911 1.00 87.31 172 ASP A CA 1
ATOM 1351 C C . ASP A 1 172 ? -81.779 9.212 0.155 1.00 87.31 172 ASP A C 1
ATOM 1353 O O . ASP A 1 172 ? -80.659 9.685 0.342 1.00 87.31 172 ASP A O 1
ATOM 1357 N N . TYR A 1 173 ? -82.205 8.160 0.859 1.00 85.69 173 TYR A N 1
ATOM 1358 C CA . TYR A 1 173 ? -81.351 7.478 1.831 1.00 85.69 173 TYR A CA 1
ATOM 1359 C C . TYR A 1 173 ? -80.112 6.881 1.143 1.00 85.69 173 TYR A C 1
ATOM 1361 O O . TYR A 1 173 ? -80.249 6.077 0.218 1.00 85.69 173 TYR A O 1
ATOM 1369 N N . SER A 1 174 ? -78.915 7.260 1.607 1.00 86.88 174 SER A N 1
ATOM 1370 C CA . SER A 1 174 ? -77.620 6.745 1.147 1.00 86.88 174 SER A CA 1
ATOM 1371 C C . SER A 1 174 ? -76.581 6.775 2.269 1.00 86.88 174 SER A C 1
ATOM 1373 O O . SER A 1 174 ? -76.541 7.735 3.038 1.00 86.88 174 SER A O 1
ATOM 1375 N N . THR A 1 175 ? -75.705 5.769 2.331 1.00 90.00 175 THR A N 1
ATOM 1376 C CA . THR A 1 175 ? -74.581 5.700 3.289 1.00 90.00 175 THR A CA 1
ATOM 1377 C C . THR A 1 175 ? -73.215 6.044 2.672 1.00 90.00 175 THR A C 1
ATOM 1379 O O . THR A 1 175 ? -72.178 5.782 3.276 1.00 90.00 175 THR A O 1
ATOM 1382 N N . TYR A 1 176 ? -73.193 6.638 1.469 1.00 88.50 176 TYR A N 1
ATOM 1383 C CA . TYR A 1 176 ? -71.974 6.903 0.687 1.00 88.50 176 TYR A CA 1
ATOM 1384 C C . TYR A 1 176 ? -70.891 7.684 1.448 1.00 88.50 176 TYR A C 1
ATOM 1386 O O . TYR A 1 176 ? -71.138 8.779 1.959 1.00 88.50 176 TYR A O 1
ATOM 1394 N N . LYS A 1 177 ? -69.656 7.163 1.435 1.00 84.69 177 LYS A N 1
ATOM 1395 C CA . LYS A 1 177 ? -68.504 7.771 2.111 1.00 84.69 177 LYS A CA 1
ATOM 1396 C C . LYS A 1 177 ? -67.217 7.631 1.296 1.00 84.69 177 LYS A C 1
ATOM 1398 O O . LYS A 1 177 ? -66.874 6.553 0.819 1.00 84.69 177 LYS A O 1
ATOM 1403 N N . VAL A 1 178 ? -66.497 8.743 1.142 1.00 84.81 178 VAL A N 1
ATOM 1404 C CA . VAL A 1 178 ? -65.243 8.830 0.372 1.00 84.81 178 VAL A CA 1
ATOM 1405 C C . VAL A 1 178 ? -64.047 8.429 1.240 1.00 84.81 178 VAL A C 1
ATOM 1407 O O . VAL A 1 178 ? -63.959 8.828 2.399 1.00 84.81 178 VAL A O 1
ATOM 1410 N N . ILE A 1 179 ? -63.100 7.696 0.651 1.00 80.50 179 ILE A N 1
ATOM 1411 C CA . ILE A 1 179 ? -61.802 7.355 1.245 1.00 80.50 179 ILE A CA 1
ATOM 1412 C C . ILE A 1 179 ? -60.732 8.265 0.610 1.00 80.50 179 ILE A C 1
ATOM 1414 O O . ILE A 1 179 ? -60.521 8.182 -0.604 1.00 80.50 179 ILE A O 1
ATOM 1418 N N . PRO A 1 180 ? -60.045 9.139 1.370 1.00 79.31 180 PRO A N 1
ATOM 1419 C CA . PRO A 1 180 ? -59.023 10.033 0.820 1.00 79.31 180 PRO A CA 1
ATOM 1420 C C . PRO A 1 180 ? -57.816 9.267 0.247 1.00 79.31 180 PRO A C 1
ATOM 1422 O O . PRO A 1 180 ? -57.564 8.118 0.608 1.00 79.31 180 PRO A O 1
ATOM 1425 N N . ALA A 1 181 ? -57.069 9.907 -0.663 1.00 82.56 181 ALA A N 1
ATOM 1426 C CA . ALA A 1 181 ? -55.858 9.314 -1.241 1.00 82.56 181 ALA A CA 1
ATOM 1427 C C . ALA A 1 181 ? -54.800 9.085 -0.150 1.00 82.56 181 ALA A C 1
ATOM 1429 O O . ALA A 1 181 ? -54.636 9.921 0.739 1.00 82.56 181 ALA A O 1
ATOM 1430 N N . ARG A 1 182 ? -54.071 7.965 -0.222 1.00 82.12 182 ARG A N 1
ATOM 1431 C CA . ARG A 1 182 ? -53.151 7.530 0.849 1.00 82.12 182 ARG A CA 1
ATOM 1432 C C . ARG A 1 182 ? -51.862 8.363 0.933 1.00 82.12 182 ARG A C 1
ATOM 1434 O O . ARG A 1 182 ? -51.162 8.294 1.938 1.00 82.12 182 ARG A O 1
ATOM 1441 N N . GLY A 1 183 ? -51.558 9.150 -0.099 1.00 81.88 183 GLY A N 1
ATOM 1442 C CA . GLY A 1 183 ? -50.305 9.895 -0.213 1.00 81.88 183 GLY A CA 1
ATOM 1443 C C . GLY A 1 183 ? -49.105 9.001 -0.537 1.00 81.88 183 GLY A C 1
ATOM 1444 O O . GLY A 1 183 ? -49.208 7.774 -0.612 1.00 81.88 183 GLY A O 1
ATOM 1445 N N . HIS A 1 184 ? -47.951 9.629 -0.770 1.00 84.75 184 HIS A N 1
ATOM 1446 C CA . HIS A 1 184 ? -46.697 8.917 -1.002 1.00 84.75 184 HIS A CA 1
ATOM 1447 C C . HIS A 1 184 ? -45.935 8.733 0.311 1.00 84.75 184 HIS A C 1
ATOM 1449 O O . HIS A 1 184 ? -45.605 9.709 0.980 1.00 84.75 184 HIS A O 1
ATOM 1455 N N . VAL A 1 185 ? -45.610 7.485 0.639 1.00 86.50 185 VAL A N 1
ATOM 1456 C CA . VAL A 1 185 ? -44.672 7.148 1.716 1.00 86.50 185 VAL A CA 1
ATOM 1457 C C . VAL A 1 185 ? -43.273 7.132 1.113 1.00 86.50 185 VAL A C 1
ATOM 1459 O O . VAL A 1 185 ? -42.992 6.269 0.283 1.00 86.50 185 VAL A O 1
ATOM 1462 N N . ILE A 1 186 ? -42.443 8.122 1.452 1.00 87.19 186 ILE A N 1
ATOM 1463 C CA . ILE A 1 186 ? -41.086 8.264 0.906 1.00 87.19 186 ILE A CA 1
ATOM 1464 C C . ILE A 1 186 ? -40.138 7.349 1.677 1.00 87.19 186 ILE A C 1
ATOM 1466 O O . ILE A 1 186 ? -39.969 7.502 2.885 1.00 87.19 186 ILE A O 1
ATOM 1470 N N . GLU A 1 187 ? -39.494 6.439 0.959 1.00 88.19 187 GLU A N 1
ATOM 1471 C CA . GLU A 1 187 ? -38.393 5.624 1.448 1.00 88.19 187 GLU A CA 1
ATOM 1472 C C . GLU A 1 187 ? -37.081 6.124 0.835 1.00 88.19 187 GLU A C 1
ATOM 1474 O O . GLU A 1 187 ? -36.966 6.279 -0.387 1.00 88.19 187 GLU A O 1
ATOM 1479 N N . ASN A 1 188 ? -36.102 6.406 1.697 1.00 88.62 188 ASN A N 1
ATOM 1480 C CA . ASN A 1 188 ? -34.775 6.853 1.288 1.00 88.62 188 ASN A CA 1
ATOM 1481 C C . ASN A 1 188 ? -33.862 5.640 1.118 1.00 88.62 188 ASN A C 1
ATOM 1483 O O . ASN A 1 188 ? -33.709 4.830 2.029 1.00 88.62 188 ASN A O 1
ATOM 1487 N N . LEU A 1 189 ? -33.237 5.545 -0.048 1.00 85.31 189 LEU A N 1
ATOM 1488 C CA . LEU A 1 189 ? -32.201 4.573 -0.343 1.00 85.31 189 LEU A CA 1
ATOM 1489 C C . LEU A 1 189 ? -30.868 5.146 0.130 1.00 85.31 189 LEU A C 1
ATOM 1491 O O . LEU A 1 189 ? -30.469 6.237 -0.291 1.00 85.31 189 LEU A O 1
ATOM 1495 N N . ALA A 1 190 ? -30.207 4.405 1.016 1.00 81.25 190 ALA A N 1
ATOM 1496 C CA . ALA A 1 190 ? -28.920 4.792 1.568 1.00 81.25 190 ALA A CA 1
ATOM 1497 C C . ALA A 1 190 ? -27.856 4.914 0.470 1.00 81.25 190 ALA A C 1
ATOM 1499 O O . ALA A 1 190 ? -27.863 4.175 -0.520 1.00 81.25 190 ALA A O 1
ATOM 1500 N N . GLU A 1 191 ? -26.925 5.842 0.671 1.00 86.38 191 GLU A N 1
ATOM 1501 C CA . GLU A 1 191 ? -25.718 5.906 -0.139 1.00 86.38 191 GLU A CA 1
ATOM 1502 C C . GLU A 1 191 ? -24.828 4.679 0.109 1.00 86.38 191 GLU A C 1
ATOM 1504 O O . GLU A 1 191 ? -24.724 4.167 1.227 1.00 86.38 191 GLU A O 1
ATOM 1509 N N . LYS A 1 192 ? -24.165 4.213 -0.950 1.00 87.94 192 LYS A N 1
ATOM 1510 C CA . LYS A 1 192 ? -23.073 3.240 -0.879 1.00 87.94 192 LYS A CA 1
ATOM 1511 C C . LYS A 1 192 ? -21.847 3.913 -1.478 1.00 87.94 192 LYS A C 1
ATOM 1513 O O . LYS A 1 192 ? -21.809 4.146 -2.683 1.00 87.94 192 LYS A O 1
ATOM 1518 N N . ALA A 1 193 ? -20.854 4.240 -0.660 1.00 81.75 193 ALA A N 1
ATOM 1519 C CA . ALA A 1 193 ? -19.626 4.843 -1.168 1.00 81.75 193 ALA A CA 1
ATOM 1520 C C . ALA A 1 193 ? -18.944 3.918 -2.207 1.00 81.75 193 ALA A C 1
ATOM 1522 O O . ALA A 1 193 ? -18.944 2.697 -2.012 1.00 81.75 193 ALA A O 1
ATOM 1523 N N . PRO A 1 194 ? -18.381 4.464 -3.305 1.00 83.75 194 PRO A N 1
ATOM 1524 C CA . PRO A 1 194 ? -17.563 3.688 -4.234 1.00 83.75 194 PRO A CA 1
ATOM 1525 C C . PRO A 1 194 ? -16.294 3.184 -3.537 1.00 83.75 194 PRO A C 1
ATOM 1527 O O . PRO A 1 194 ? -15.767 3.837 -2.634 1.00 83.75 194 PRO A O 1
ATOM 1530 N N . THR A 1 195 ? -15.780 2.038 -3.978 1.00 80.31 195 THR A N 1
ATOM 1531 C CA . THR A 1 195 ? -14.469 1.515 -3.562 1.00 80.31 195 THR A CA 1
ATOM 1532 C C . THR A 1 195 ? -13.455 1.690 -4.699 1.00 80.31 195 THR A C 1
ATOM 1534 O O . THR A 1 195 ? -13.761 2.291 -5.730 1.00 80.31 195 THR A O 1
ATOM 1537 N N . CYS A 1 196 ? -12.223 1.195 -4.539 1.00 74.19 196 CYS A N 1
ATOM 1538 C CA . CYS A 1 196 ? -11.217 1.241 -5.609 1.00 74.19 196 CYS A CA 1
ATOM 1539 C C . CYS A 1 196 ? -11.629 0.463 -6.866 1.00 74.19 196 CYS A C 1
ATOM 1541 O O . CYS A 1 196 ? -11.233 0.848 -7.962 1.00 74.19 196 CYS A O 1
ATOM 1543 N N . THR A 1 197 ? -12.427 -0.597 -6.716 1.00 71.44 197 THR A N 1
ATOM 1544 C CA . THR A 1 197 ? -12.790 -1.519 -7.804 1.00 71.44 197 THR A CA 1
ATOM 1545 C C . THR A 1 197 ? -14.293 -1.603 -8.056 1.00 71.44 197 THR A C 1
ATOM 1547 O O . THR A 1 197 ? -14.700 -1.964 -9.157 1.00 71.44 197 THR A O 1
ATOM 1550 N N . GLU A 1 198 ? -15.128 -1.251 -7.076 1.00 82.38 198 GLU A N 1
ATOM 1551 C CA . GLU A 1 198 ? -16.584 -1.262 -7.210 1.00 82.38 198 GLU A CA 1
ATOM 1552 C C . GLU A 1 198 ? -17.148 0.155 -7.288 1.00 82.38 198 GLU A C 1
ATOM 1554 O O . GLU A 1 198 ? -16.796 1.038 -6.502 1.00 82.38 198 GLU A O 1
ATOM 1559 N N . SER A 1 199 ? -18.098 0.345 -8.200 1.00 88.00 199 SER A N 1
ATOM 1560 C CA . SER A 1 199 ? -18.913 1.551 -8.269 1.00 88.00 199 SER A CA 1
ATOM 1561 C C . SER A 1 199 ? -19.746 1.740 -6.996 1.00 88.00 199 SER A C 1
ATOM 1563 O O . SER A 1 199 ? -20.199 0.783 -6.362 1.00 88.00 199 SER A O 1
ATOM 1565 N N . GLY A 1 200 ? -19.978 3.000 -6.647 1.00 88.12 200 GLY A N 1
ATOM 1566 C CA . GLY A 1 200 ? -20.856 3.409 -5.556 1.00 88.12 200 GLY A CA 1
ATOM 1567 C C . GLY A 1 200 ? -22.249 3.792 -6.045 1.00 88.12 200 GLY A C 1
ATOM 1568 O O . GLY A 1 200 ? -22.521 3.847 -7.245 1.00 88.12 200 GLY A O 1
ATOM 1569 N N . LEU A 1 201 ? -23.129 4.114 -5.104 1.00 90.69 201 LEU A N 1
ATOM 1570 C CA . LEU A 1 201 ? -24.459 4.655 -5.342 1.00 90.69 201 LEU A CA 1
ATOM 1571 C C . LEU A 1 201 ? -24.655 5.903 -4.484 1.00 90.69 201 LEU A C 1
ATOM 1573 O O . LEU A 1 201 ? -24.492 5.859 -3.265 1.00 90.69 201 LEU A O 1
ATOM 1577 N N . ALA A 1 202 ? -25.037 7.008 -5.119 1.00 87.62 202 ALA A N 1
ATOM 1578 C CA . ALA A 1 202 ? -25.497 8.191 -4.402 1.00 87.62 202 ALA A CA 1
ATOM 1579 C C . ALA A 1 202 ? -26.804 7.892 -3.642 1.00 87.62 202 ALA A C 1
ATOM 1581 O O . ALA A 1 202 ? -27.456 6.877 -3.877 1.00 87.62 202 ALA A O 1
ATOM 1582 N N . GLU A 1 203 ? -27.223 8.777 -2.744 1.00 88.50 203 GLU A N 1
ATOM 1583 C CA . GLU A 1 203 ? -28.545 8.675 -2.116 1.00 88.50 203 GLU A CA 1
ATOM 1584 C C . GLU A 1 203 ? -29.686 8.812 -3.147 1.00 88.50 203 GLU A C 1
ATOM 1586 O O . GLU A 1 203 ? -29.625 9.625 -4.078 1.00 88.50 203 GLU A O 1
ATOM 1591 N N . GLY A 1 204 ? -30.749 8.026 -2.967 1.00 88.44 204 GLY A N 1
ATOM 1592 C CA . GLY A 1 204 ? -31.955 8.044 -3.803 1.00 88.44 204 GLY A CA 1
ATOM 1593 C C . GLY A 1 204 ? -33.226 7.978 -2.958 1.00 88.44 204 GLY A C 1
ATOM 1594 O O . GLY A 1 204 ? -33.164 7.735 -1.757 1.00 88.44 204 GLY A O 1
ATOM 1595 N N . SER A 1 205 ? -34.399 8.190 -3.554 1.00 88.50 205 SER A N 1
ATOM 1596 C CA . SER A 1 205 ? -35.669 8.022 -2.834 1.00 88.50 205 SER A CA 1
ATOM 1597 C C . SER A 1 205 ? -36.838 7.679 -3.750 1.00 88.50 205 SER A C 1
ATOM 1599 O O . SER A 1 205 ? -36.938 8.166 -4.882 1.00 88.50 205 SER A O 1
ATOM 1601 N N . HIS A 1 206 ? -37.744 6.837 -3.252 1.00 88.75 206 HIS A N 1
ATOM 1602 C CA . HIS A 1 206 ? -38.927 6.383 -3.983 1.00 88.75 206 HIS A CA 1
ATOM 1603 C C . HIS A 1 206 ? -40.130 6.184 -3.056 1.00 88.75 206 HIS A C 1
ATOM 1605 O O . HIS A 1 206 ? -39.999 6.156 -1.835 1.00 88.75 206 HIS A O 1
ATOM 1611 N N . CYS A 1 207 ? -41.329 6.081 -3.631 1.00 88.88 207 CYS A N 1
ATOM 1612 C CA . CYS A 1 207 ? -42.511 5.699 -2.871 1.00 88.88 207 CYS A CA 1
ATOM 1613 C C . CYS A 1 207 ? -42.538 4.184 -2.651 1.00 88.88 207 CYS A C 1
ATOM 1615 O O . CYS A 1 207 ? -42.674 3.457 -3.631 1.00 88.88 207 CYS A O 1
ATOM 1617 N N . SER A 1 208 ? -42.545 3.715 -1.404 1.00 85.25 208 SER A N 1
ATOM 1618 C CA . SER A 1 208 ? -42.583 2.275 -1.083 1.00 85.25 208 SER A CA 1
ATOM 1619 C C . SER A 1 208 ? -43.878 1.561 -1.506 1.00 85.25 208 SER A C 1
ATOM 1621 O O . SER A 1 208 ? -43.939 0.336 -1.548 1.00 85.25 208 SER A O 1
ATOM 1623 N N . VAL A 1 209 ? -44.933 2.318 -1.831 1.00 82.19 209 VAL A N 1
ATOM 1624 C CA . VAL A 1 209 ? -46.250 1.777 -2.211 1.00 82.19 209 VAL A CA 1
ATOM 1625 C C . VAL A 1 209 ? -46.433 1.693 -3.730 1.00 82.19 209 VAL A C 1
ATOM 1627 O O . VAL A 1 209 ? -47.051 0.753 -4.220 1.00 82.19 209 VAL A O 1
ATOM 1630 N N . CYS A 1 210 ? -45.929 2.669 -4.496 1.00 83.69 210 CYS A N 1
ATOM 1631 C CA . CYS A 1 210 ? -46.154 2.750 -5.950 1.00 83.69 210 CYS A CA 1
ATOM 1632 C C . CYS A 1 210 ? -44.882 2.927 -6.791 1.00 83.69 210 CYS A C 1
ATOM 1634 O O . CYS A 1 210 ? -44.975 3.140 -7.998 1.00 83.69 210 CYS A O 1
ATOM 1636 N N . ASN A 1 211 ? -43.704 2.870 -6.168 1.00 84.12 211 ASN A N 1
ATOM 1637 C CA . ASN A 1 211 ? -42.380 2.963 -6.790 1.00 84.12 211 ASN A CA 1
ATOM 1638 C C . ASN A 1 211 ? -42.091 4.248 -7.577 1.00 84.12 211 ASN A C 1
ATOM 1640 O O . ASN A 1 211 ? -41.110 4.324 -8.314 1.00 84.12 211 ASN A O 1
ATOM 1644 N N . LYS A 1 212 ? -42.902 5.298 -7.405 1.00 84.31 212 LYS A N 1
ATOM 1645 C CA . LYS A 1 212 ? -42.602 6.616 -7.972 1.00 84.31 212 LYS A CA 1
ATOM 1646 C C . LYS A 1 212 ? -41.285 7.140 -7.393 1.00 84.31 212 LYS A C 1
ATOM 1648 O O . LYS A 1 212 ? -41.180 7.305 -6.181 1.00 84.31 212 LYS A O 1
ATOM 1653 N N . VAL A 1 213 ? -40.313 7.420 -8.256 1.00 86.81 213 VAL A N 1
ATOM 1654 C CA . VAL A 1 213 ? -38.997 7.957 -7.880 1.00 86.81 213 VAL A CA 1
ATOM 1655 C C . VAL A 1 213 ? -39.101 9.461 -7.619 1.00 86.81 213 VAL A C 1
ATOM 1657 O O . VAL A 1 213 ? -39.687 10.193 -8.418 1.00 86.81 213 VAL A O 1
ATOM 1660 N N . PHE A 1 214 ? -38.534 9.920 -6.502 1.00 87.00 214 PHE A N 1
ATOM 1661 C CA . PHE A 1 214 ? -38.434 11.340 -6.137 1.00 87.00 214 PHE A CA 1
ATOM 1662 C C . PHE A 1 214 ? -37.012 11.874 -6.299 1.00 87.00 214 PHE A C 1
ATOM 1664 O O . PHE A 1 214 ? -36.835 13.017 -6.717 1.00 87.00 214 PHE A O 1
ATOM 1671 N N . LYS A 1 215 ? -36.007 11.037 -6.020 1.00 88.81 215 LYS A N 1
ATOM 1672 C CA . LYS A 1 215 ? -34.597 11.308 -6.298 1.00 88.81 215 LYS A CA 1
ATOM 1673 C C . LYS A 1 215 ? -33.971 10.076 -6.936 1.00 88.81 215 LYS A C 1
ATOM 1675 O O . LYS A 1 215 ? -33.946 9.006 -6.333 1.00 88.81 215 LYS A O 1
ATOM 1680 N N . GLU A 1 216 ? -33.499 10.236 -8.166 1.00 86.88 216 GLU A N 1
ATOM 1681 C CA . GLU A 1 216 ? -32.844 9.162 -8.906 1.00 86.88 216 GLU A CA 1
ATOM 1682 C C . GLU A 1 216 ? -31.492 8.817 -8.277 1.00 86.88 216 GLU A C 1
ATOM 1684 O O . GLU A 1 216 ? -30.693 9.706 -7.967 1.00 86.88 216 GLU A O 1
ATOM 1689 N N . GLN A 1 217 ? -31.246 7.520 -8.097 1.00 86.00 217 GLN A N 1
ATOM 1690 C CA . GLN A 1 217 ? -29.994 7.021 -7.555 1.00 86.00 217 GLN A CA 1
ATOM 1691 C C . GLN A 1 217 ? -28.942 6.964 -8.666 1.00 86.00 217 GLN A C 1
ATOM 1693 O O . GLN A 1 217 ? -29.098 6.228 -9.638 1.00 86.00 217 GLN A O 1
ATOM 1698 N N . LYS A 1 218 ? -27.874 7.757 -8.543 1.00 89.06 218 LYS A N 1
ATOM 1699 C CA . LYS A 1 218 ? -26.793 7.796 -9.538 1.00 89.06 218 LYS A CA 1
ATOM 1700 C C . LYS A 1 218 ? -25.682 6.819 -9.178 1.00 89.06 218 LYS A C 1
ATOM 1702 O O . LYS A 1 218 ? -25.268 6.764 -8.020 1.00 89.06 218 LYS A O 1
ATOM 1707 N N . VAL A 1 219 ? -25.173 6.115 -10.186 1.00 87.50 219 VAL A N 1
ATOM 1708 C CA . VAL A 1 219 ? -23.955 5.307 -10.068 1.00 87.50 219 VAL A CA 1
ATOM 1709 C C . VAL A 1 219 ? -22.753 6.246 -9.989 1.00 87.50 219 VAL A C 1
ATOM 1711 O O . VAL A 1 219 ? -22.623 7.168 -10.794 1.00 87.50 219 VAL A O 1
ATOM 1714 N N . LEU A 1 220 ? -21.906 6.032 -8.987 1.00 83.88 220 LEU A N 1
ATOM 1715 C CA . LEU A 1 220 ? -20.618 6.699 -8.839 1.00 83.88 220 LEU A CA 1
ATOM 1716 C C . LEU A 1 220 ? -19.543 5.765 -9.387 1.00 83.88 220 LEU A C 1
ATOM 1718 O O . LEU A 1 220 ? -19.502 4.595 -9.004 1.00 83.88 220 LEU A O 1
ATOM 1722 N N . GLU A 1 221 ? -18.685 6.269 -10.268 1.00 83.25 221 GLU A N 1
ATOM 1723 C CA . GLU A 1 221 ? -17.576 5.482 -10.812 1.00 83.25 221 GLU A CA 1
ATOM 1724 C C . GLU A 1 221 ? -16.647 4.971 -9.692 1.00 83.25 221 GLU A C 1
ATOM 1726 O O . GLU A 1 221 ? -16.529 5.632 -8.650 1.00 83.25 221 GLU A O 1
ATOM 1731 N N . PRO A 1 222 ? -15.988 3.809 -9.876 1.00 81.88 222 PRO A N 1
ATOM 1732 C CA . PRO A 1 222 ? -14.975 3.333 -8.940 1.00 81.88 222 PRO A CA 1
ATOM 1733 C C . PRO A 1 222 ? -13.877 4.386 -8.751 1.00 81.88 222 PRO A C 1
ATOM 1735 O O . PRO A 1 222 ? -13.511 5.096 -9.688 1.00 81.88 222 PRO A O 1
ATOM 1738 N N . LEU A 1 223 ? -13.309 4.462 -7.547 1.00 80.25 223 LEU A N 1
ATOM 1739 C CA . LEU A 1 223 ? -12.260 5.437 -7.222 1.00 80.25 223 LEU A CA 1
ATOM 1740 C C . LEU A 1 223 ? -10.960 5.204 -8.013 1.00 80.25 223 LEU A C 1
ATOM 1742 O O . LEU A 1 223 ? -10.147 6.120 -8.136 1.00 80.25 223 LEU A O 1
ATOM 1746 N N . GLY A 1 224 ? -10.754 3.985 -8.521 1.00 67.75 224 GLY A N 1
ATOM 1747 C CA . GLY A 1 224 ? -9.487 3.546 -9.094 1.00 67.75 224 GLY A CA 1
ATOM 1748 C C . GLY A 1 224 ? -8.386 3.388 -8.040 1.00 67.75 224 GLY A C 1
ATOM 1749 O O . GLY A 1 224 ? -8.580 3.634 -6.843 1.00 67.75 224 GLY A O 1
ATOM 1750 N N . HIS A 1 225 ? -7.205 2.960 -8.485 1.00 65.88 225 HIS A N 1
ATOM 1751 C CA . HIS A 1 225 ? -6.025 2.854 -7.634 1.00 65.88 225 HIS A CA 1
ATOM 1752 C C . HIS A 1 225 ? -5.156 4.109 -7.759 1.00 65.88 225 HIS A C 1
ATOM 1754 O O . HIS A 1 225 ? -4.632 4.430 -8.821 1.00 65.88 225 HIS A O 1
ATOM 1760 N N . ASN A 1 226 ? -4.988 4.827 -6.646 1.00 63.72 226 ASN A N 1
ATOM 1761 C CA . ASN A 1 226 ? -3.968 5.864 -6.504 1.00 63.72 226 ASN A CA 1
ATOM 1762 C C . ASN A 1 226 ? -2.829 5.313 -5.637 1.00 63.72 226 ASN A C 1
ATOM 1764 O O . ASN A 1 226 ? -2.965 5.224 -4.412 1.00 63.72 226 ASN A O 1
ATOM 1768 N N . CYS A 1 227 ? -1.751 4.866 -6.281 1.00 59.06 227 CYS A N 1
ATOM 1769 C CA . CYS A 1 227 ? -0.665 4.147 -5.622 1.00 59.06 227 CYS A CA 1
ATOM 1770 C C . CYS A 1 227 ? 0.506 5.055 -5.245 1.00 59.06 227 CYS A C 1
ATOM 1772 O O . CYS A 1 227 ? 1.075 5.749 -6.088 1.00 59.06 227 CYS A O 1
ATOM 1774 N N . LYS A 1 228 ? 0.920 4.989 -3.976 1.00 57.56 228 LYS A N 1
ATOM 1775 C CA . LYS A 1 228 ? 2.183 5.549 -3.481 1.00 57.56 228 LYS A CA 1
ATOM 1776 C C . LYS A 1 228 ? 3.021 4.422 -2.894 1.00 57.56 228 LYS A C 1
ATOM 1778 O O . LYS A 1 228 ? 2.497 3.593 -2.158 1.00 57.56 228 LYS A O 1
ATOM 1783 N N . LYS A 1 229 ? 4.321 4.408 -3.205 1.00 56.41 229 LYS A N 1
ATOM 1784 C CA . LYS A 1 229 ? 5.257 3.359 -2.767 1.00 56.41 229 LYS A CA 1
ATOM 1785 C C . LYS A 1 229 ? 4.803 1.935 -3.156 1.00 56.41 229 LYS A C 1
ATOM 1787 O O . LYS A 1 229 ? 4.990 1.008 -2.382 1.00 56.41 229 LYS A O 1
ATOM 1792 N N . GLY A 1 230 ? 4.168 1.768 -4.321 1.00 55.50 230 GLY A N 1
ATOM 1793 C CA . GLY A 1 230 ? 3.647 0.470 -4.783 1.00 55.50 230 GLY A CA 1
ATOM 1794 C C . GLY A 1 230 ? 2.316 0.012 -4.163 1.00 55.50 230 GLY A C 1
ATOM 1795 O O . GLY A 1 230 ? 1.831 -1.059 -4.514 1.00 55.50 230 GLY A O 1
ATOM 1796 N N . PHE A 1 231 ? 1.691 0.812 -3.286 1.00 63.25 231 PHE A N 1
ATOM 1797 C CA . PHE A 1 231 ? 0.423 0.459 -2.633 1.00 63.25 231 PHE A CA 1
ATOM 1798 C C . PHE A 1 231 ? -0.643 1.527 -2.839 1.00 63.25 231 PHE A C 1
ATOM 1800 O O . PHE A 1 231 ? -0.385 2.728 -2.704 1.00 63.25 231 PHE A O 1
ATOM 1807 N N . CYS A 1 232 ? -1.873 1.093 -3.111 1.00 64.88 232 CYS A N 1
ATOM 1808 C CA . CYS A 1 232 ? -3.012 1.994 -3.171 1.00 64.88 232 CYS A CA 1
ATOM 1809 C C . CYS A 1 232 ? -3.260 2.626 -1.795 1.00 64.88 232 CYS A C 1
ATOM 1811 O O . CYS A 1 232 ? -3.533 1.922 -0.824 1.00 64.88 232 CYS A O 1
ATOM 1813 N N . THR A 1 233 ? -3.251 3.958 -1.710 1.00 68.75 233 THR A N 1
ATOM 1814 C CA . THR A 1 233 ? -3.426 4.684 -0.436 1.00 68.75 233 THR A CA 1
ATOM 1815 C C . THR A 1 233 ? -4.828 4.556 0.166 1.00 68.75 233 THR A C 1
ATOM 1817 O O . THR A 1 233 ? -5.062 5.048 1.265 1.00 68.75 233 THR A O 1
ATOM 1820 N N . VAL A 1 234 ? -5.772 3.955 -0.567 1.00 65.94 234 VAL A N 1
ATOM 1821 C CA . VAL A 1 234 ? -7.177 3.799 -0.166 1.00 65.94 234 VAL A CA 1
ATOM 1822 C C . VAL A 1 234 ? -7.492 2.362 0.255 1.00 65.94 234 VAL A C 1
ATOM 1824 O O . VAL A 1 234 ? -8.107 2.165 1.296 1.00 65.94 234 VAL A O 1
ATOM 1827 N N . CYS A 1 235 ? -7.072 1.352 -0.516 1.00 63.81 235 CYS A N 1
ATOM 1828 C CA . CYS A 1 235 ? -7.404 -0.056 -0.240 1.00 63.81 235 CYS A CA 1
ATOM 1829 C C . CYS A 1 235 ? -6.201 -0.944 0.111 1.00 63.81 235 CYS A C 1
ATOM 1831 O O . CYS A 1 235 ? -6.391 -2.117 0.416 1.00 63.81 235 CYS A O 1
ATOM 1833 N N . GLY A 1 236 ? -4.969 -0.429 0.036 1.00 61.31 236 GLY A N 1
ATOM 1834 C CA . GLY A 1 236 ? -3.754 -1.206 0.302 1.00 61.31 236 GLY A CA 1
ATOM 1835 C C . GLY A 1 236 ? -3.460 -2.309 -0.721 1.00 61.31 236 GLY A C 1
ATOM 1836 O O . GLY A 1 236 ? -2.500 -3.053 -0.532 1.00 61.31 236 GLY A O 1
ATOM 1837 N N . VAL A 1 237 ? -4.261 -2.417 -1.792 1.00 59.28 237 VAL A N 1
ATOM 1838 C CA . VAL A 1 237 ? -3.984 -3.309 -2.924 1.00 59.28 237 VAL A CA 1
ATOM 1839 C C . VAL A 1 237 ? -2.647 -2.913 -3.538 1.00 59.28 237 VAL A C 1
ATOM 1841 O O . VAL A 1 237 ? -2.393 -1.733 -3.801 1.00 59.28 237 VAL A O 1
ATOM 1844 N N . GLU A 1 238 ? -1.807 -3.924 -3.735 1.00 57.53 238 GLU A N 1
ATOM 1845 C CA . GLU A 1 238 ? -0.626 -3.866 -4.588 1.00 57.53 238 GLU A CA 1
ATOM 1846 C C . GLU A 1 238 ? -1.107 -3.696 -6.018 1.00 57.53 238 GLU A C 1
ATOM 1848 O O . GLU A 1 238 ? -1.529 -4.655 -6.664 1.00 57.53 238 GLU A O 1
ATOM 1853 N N . ASP A 1 239 ? -1.095 -2.458 -6.491 1.00 52.38 239 ASP A N 1
ATOM 1854 C CA . ASP A 1 239 ? -1.295 -2.193 -7.900 1.00 52.38 239 ASP A CA 1
ATOM 1855 C C . ASP A 1 239 ? 0.014 -1.655 -8.457 1.00 52.38 239 ASP A C 1
ATOM 1857 O O . ASP A 1 239 ? 0.497 -0.596 -8.056 1.00 52.38 239 ASP A O 1
ATOM 1861 N N . TYR A 1 240 ? 0.575 -2.500 -9.315 1.00 52.66 240 TYR A N 1
ATOM 1862 C CA . TYR A 1 240 ? 1.611 -2.257 -10.297 1.00 52.66 240 TYR A CA 1
ATOM 1863 C C . TYR A 1 240 ? 2.794 -1.370 -9.882 1.00 52.66 240 TYR A C 1
ATOM 1865 O O . TYR A 1 240 ? 2.705 -0.148 -9.762 1.00 52.66 240 TYR A O 1
ATOM 1873 N N . LEU A 1 241 ? 3.963 -2.006 -9.775 1.00 58.25 241 LEU A N 1
ATOM 1874 C CA . LEU A 1 241 ? 5.249 -1.338 -9.594 1.00 58.25 241 LEU A CA 1
ATOM 1875 C C . LEU A 1 241 ? 5.571 -0.494 -10.838 1.00 58.25 241 LEU A C 1
ATOM 1877 O O . LEU A 1 241 ? 6.218 -0.969 -11.768 1.00 58.25 241 LEU A O 1
ATOM 1881 N N . GLU A 1 242 ? 5.113 0.756 -10.878 1.00 67.19 242 GLU A N 1
ATOM 1882 C CA . GLU A 1 242 ? 5.516 1.711 -11.910 1.00 67.19 242 GLU A CA 1
ATOM 1883 C C . GLU A 1 242 ? 7.048 1.851 -11.872 1.00 67.19 242 GLU A C 1
ATOM 1885 O O . GLU A 1 242 ? 7.573 2.393 -10.895 1.00 67.19 242 GLU A O 1
ATOM 1890 N N . PRO A 1 243 ? 7.800 1.403 -12.902 1.00 66.88 243 PRO A N 1
ATOM 1891 C CA . PRO A 1 243 ? 9.262 1.291 -12.824 1.00 66.88 243 PRO A CA 1
ATOM 1892 C C . PRO A 1 243 ? 9.972 2.602 -12.477 1.00 66.88 243 PRO A C 1
ATOM 1894 O O . PRO A 1 243 ? 11.038 2.600 -11.869 1.00 66.88 243 PRO A O 1
ATOM 1897 N N . THR A 1 244 ? 9.355 3.735 -12.815 1.00 65.38 244 THR A N 1
ATOM 1898 C CA . THR A 1 244 ? 9.862 5.074 -12.504 1.00 65.38 244 THR A CA 1
ATOM 1899 C C . THR A 1 244 ? 9.895 5.386 -11.007 1.00 65.38 244 THR A C 1
ATOM 1901 O O . THR A 1 244 ? 10.648 6.264 -10.611 1.00 65.38 244 THR A O 1
ATOM 1904 N N . GLN A 1 245 ? 9.112 4.694 -10.170 1.00 66.56 245 GLN A N 1
ATOM 1905 C CA . GLN A 1 245 ? 9.159 4.838 -8.706 1.00 66.56 245 GLN A CA 1
ATOM 1906 C C . GLN A 1 245 ? 10.398 4.176 -8.086 1.00 66.56 245 GLN A C 1
ATOM 1908 O O . GLN A 1 245 ? 10.743 4.467 -6.950 1.00 66.56 245 GLN A O 1
ATOM 1913 N N . TYR A 1 246 ? 11.061 3.292 -8.829 1.00 74.44 246 TYR A N 1
ATOM 1914 C CA . TYR A 1 246 ? 12.204 2.493 -8.378 1.00 74.44 246 TYR A CA 1
ATOM 1915 C C . TYR A 1 246 ? 13.530 2.967 -8.975 1.00 74.44 246 TYR A C 1
ATOM 1917 O O . TYR A 1 246 ? 14.592 2.412 -8.675 1.00 74.44 246 TYR A O 1
ATOM 1925 N N . ALA A 1 247 ? 13.451 3.954 -9.864 1.00 80.62 247 ALA A N 1
ATOM 1926 C CA . ALA A 1 247 ? 14.583 4.474 -10.592 1.00 80.62 247 ALA A CA 1
ATOM 1927 C C . ALA A 1 247 ? 15.302 5.548 -9.773 1.00 80.62 247 ALA A C 1
ATOM 1929 O O . ALA A 1 247 ? 14.680 6.459 -9.226 1.00 80.62 247 ALA A O 1
ATOM 1930 N N . SER A 1 248 ? 16.624 5.462 -9.744 1.00 85.50 248 SER A N 1
ATOM 1931 C CA . SER A 1 248 ? 17.485 6.559 -9.323 1.00 85.50 248 SER A CA 1
ATOM 1932 C C . SER A 1 248 ? 17.567 7.625 -10.410 1.00 85.50 248 SER A C 1
ATOM 1934 O O . SER A 1 248 ? 17.392 7.326 -11.592 1.00 85.50 248 SER A O 1
ATOM 1936 N N . SER A 1 249 ? 17.901 8.860 -10.030 1.00 86.19 249 SER A N 1
ATOM 1937 C CA . SER A 1 249 ? 18.301 9.891 -10.994 1.00 86.19 249 SER A CA 1
ATOM 1938 C C . SER A 1 249 ? 19.791 10.215 -10.952 1.00 86.19 249 SER A C 1
ATOM 1940 O O . SER A 1 249 ? 20.246 11.065 -11.718 1.00 86.19 249 SER A O 1
ATOM 1942 N N . ILE A 1 250 ? 20.565 9.519 -10.113 1.00 85.88 250 ILE A N 1
ATOM 1943 C CA . ILE A 1 250 ? 21.990 9.787 -9.905 1.00 85.88 250 ILE A CA 1
ATOM 1944 C C . ILE A 1 250 ? 22.754 9.670 -11.228 1.00 85.88 250 ILE A C 1
ATOM 1946 O O . ILE A 1 250 ? 23.415 10.628 -11.640 1.00 85.88 250 ILE A O 1
ATOM 1950 N N . MET A 1 251 ? 22.650 8.537 -11.934 1.00 85.44 251 MET A N 1
ATOM 1951 C CA . MET A 1 251 ? 23.394 8.336 -13.182 1.00 85.44 251 MET A CA 1
ATOM 1952 C C . MET A 1 251 ? 22.852 9.213 -14.300 1.00 85.44 251 MET A C 1
ATOM 1954 O O . MET A 1 251 ? 23.645 9.860 -14.986 1.00 85.44 251 MET A O 1
ATOM 1958 N N . TYR A 1 252 ? 21.529 9.322 -14.434 1.00 88.69 252 TYR A N 1
ATOM 1959 C CA . TYR A 1 252 ? 20.889 10.237 -15.379 1.00 88.69 252 TYR A CA 1
ATOM 1960 C C . TYR A 1 252 ? 21.376 11.690 -15.250 1.00 88.69 252 TYR A C 1
ATOM 1962 O O . TYR A 1 252 ? 21.684 12.336 -16.258 1.00 88.69 252 TYR A O 1
ATOM 1970 N N . ASN A 1 253 ? 21.458 12.218 -14.027 1.00 86.12 253 ASN A N 1
ATOM 1971 C CA . ASN A 1 253 ? 21.894 13.591 -13.777 1.00 86.12 253 ASN A CA 1
ATOM 1972 C C . ASN A 1 253 ? 23.370 13.772 -14.135 1.00 86.12 253 ASN A C 1
ATOM 1974 O O . ASN A 1 253 ? 23.738 14.776 -14.746 1.00 86.12 253 ASN A O 1
ATOM 1978 N N . THR A 1 254 ? 24.208 12.776 -13.851 1.00 81.69 254 THR A N 1
ATOM 1979 C CA . THR A 1 254 ? 25.632 12.846 -14.188 1.00 81.69 254 THR A CA 1
ATOM 1980 C C . THR A 1 254 ? 25.896 12.825 -15.688 1.00 81.69 254 THR A C 1
ATOM 1982 O O . THR A 1 254 ? 26.850 13.467 -16.134 1.00 81.69 254 THR A O 1
ATOM 1985 N N . LEU A 1 255 ? 25.032 12.199 -16.497 1.00 85.06 255 LEU A N 1
ATOM 1986 C CA . LEU A 1 255 ? 25.142 12.265 -17.961 1.00 85.06 255 LEU A CA 1
ATOM 1987 C C . LEU A 1 255 ? 25.188 13.712 -18.474 1.00 85.06 255 LEU A C 1
ATOM 1989 O O . LEU A 1 255 ? 25.894 13.978 -19.441 1.00 85.06 255 LEU A O 1
ATOM 1993 N N . ALA A 1 256 ? 24.514 14.661 -17.813 1.00 85.06 256 ALA A N 1
ATOM 1994 C CA . ALA A 1 256 ? 24.528 16.070 -18.216 1.00 85.06 256 ALA A CA 1
ATOM 1995 C C . ALA A 1 256 ? 25.924 16.716 -18.164 1.00 85.06 256 ALA A C 1
ATOM 1997 O O . ALA A 1 256 ? 26.155 17.706 -18.853 1.00 85.06 256 ALA A O 1
ATOM 1998 N N . SER A 1 257 ? 26.843 16.175 -17.357 1.00 83.31 257 SER A N 1
ATOM 1999 C CA . SER A 1 257 ? 28.211 16.693 -17.230 1.00 83.31 257 SER A CA 1
ATOM 2000 C C . SER A 1 257 ? 29.142 16.278 -18.376 1.00 83.31 257 SER A C 1
ATOM 2002 O O . SER A 1 257 ? 30.233 16.833 -18.514 1.00 83.31 257 SER A O 1
ATOM 2004 N N . TYR A 1 258 ? 28.728 15.317 -19.208 1.00 83.19 258 TYR A N 1
ATOM 2005 C CA . TYR A 1 258 ? 29.517 14.845 -20.344 1.00 83.19 258 TYR A CA 1
ATOM 2006 C C . TYR A 1 258 ? 29.404 15.801 -21.541 1.00 83.19 258 TYR A C 1
ATOM 2008 O O . TYR A 1 258 ? 28.375 16.463 -21.702 1.00 83.19 258 TYR A O 1
ATOM 2016 N N . PRO A 1 259 ? 30.408 15.835 -22.443 1.00 86.19 259 PRO A N 1
ATOM 2017 C CA . PRO A 1 259 ? 30.380 16.696 -23.629 1.00 86.19 259 PRO A CA 1
ATOM 2018 C C . PRO A 1 259 ? 29.100 16.559 -24.472 1.00 86.19 259 PRO A C 1
ATOM 2020 O O . PRO A 1 259 ? 28.540 17.563 -24.903 1.00 86.19 259 PRO A O 1
ATOM 2023 N N . ASN A 1 260 ? 28.596 15.329 -24.638 1.00 90.06 260 ASN A N 1
ATOM 2024 C CA . ASN A 1 260 ? 27.367 15.018 -25.381 1.00 90.06 260 ASN A CA 1
ATOM 2025 C C . ASN A 1 260 ? 26.138 14.831 -24.466 1.00 90.06 260 ASN A C 1
ATOM 2027 O O . ASN A 1 260 ? 25.160 14.183 -24.844 1.00 90.06 260 ASN A O 1
ATOM 2031 N N . GLY A 1 261 ? 26.164 15.393 -23.253 1.00 89.00 261 GLY A N 1
ATOM 2032 C CA . GLY A 1 261 ? 25.248 15.039 -22.166 1.00 89.00 261 GLY A CA 1
ATOM 2033 C C . GLY A 1 261 ? 23.756 15.160 -22.484 1.00 89.00 261 GLY A C 1
ATOM 2034 O O . GLY A 1 261 ? 22.965 14.305 -22.088 1.00 89.00 261 GLY A O 1
ATOM 2035 N N . LYS A 1 262 ? 23.350 16.164 -23.271 1.00 94.81 262 LYS A N 1
ATOM 2036 C CA . LYS A 1 262 ? 21.945 16.336 -23.688 1.00 94.81 262 LYS A CA 1
ATOM 2037 C C . LYS A 1 262 ? 21.446 15.182 -24.567 1.00 94.81 262 LYS A C 1
ATOM 2039 O O . LYS A 1 262 ? 20.321 14.701 -24.395 1.00 94.81 262 LYS A O 1
ATOM 2044 N N . ASP A 1 263 ? 22.279 14.726 -25.496 1.00 96.75 263 ASP A N 1
ATOM 2045 C CA . ASP A 1 263 ? 21.956 13.608 -26.383 1.00 96.75 263 ASP A CA 1
ATOM 2046 C C . ASP A 1 263 ? 22.021 12.283 -25.614 1.00 96.75 263 ASP A C 1
ATOM 2048 O O . ASP A 1 263 ? 21.165 11.418 -25.802 1.00 96.75 263 ASP A O 1
ATOM 2052 N N . MET A 1 264 ? 22.954 12.161 -24.665 1.00 94.94 264 MET A N 1
ATOM 2053 C CA . MET A 1 264 ? 23.067 11.010 -23.764 1.00 94.94 264 MET A CA 1
ATOM 2054 C C . MET A 1 264 ? 21.818 10.845 -22.890 1.00 94.94 264 MET A C 1
ATOM 2056 O O . MET A 1 264 ? 21.236 9.763 -22.837 1.00 94.94 264 MET A O 1
ATOM 2060 N N . GLN A 1 265 ? 21.339 11.927 -22.270 1.00 95.38 265 GLN A N 1
ATOM 2061 C CA . GLN A 1 265 ? 20.081 11.934 -21.515 1.00 95.38 265 GLN A CA 1
ATOM 2062 C C . GLN A 1 265 ? 18.865 11.646 -22.402 1.00 95.38 265 GLN A C 1
ATOM 2064 O O . GLN A 1 265 ? 17.880 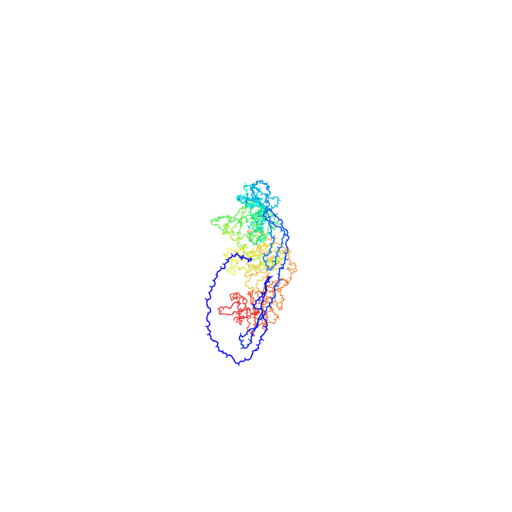11.057 -21.953 1.00 95.38 265 GLN A O 1
ATOM 2069 N N . THR A 1 266 ? 18.914 12.048 -23.673 1.00 97.56 266 THR A N 1
ATOM 2070 C CA . THR A 1 266 ? 17.858 11.720 -24.636 1.00 97.56 266 THR A CA 1
ATOM 2071 C C . THR A 1 266 ? 17.838 10.228 -24.949 1.00 97.56 266 THR A C 1
ATOM 2073 O O . THR A 1 266 ? 16.766 9.626 -24.907 1.00 97.56 266 THR A O 1
ATOM 2076 N N . LEU A 1 267 ? 18.997 9.609 -25.188 1.00 97.19 267 LEU A N 1
ATOM 2077 C CA . LEU A 1 267 ? 19.090 8.161 -25.356 1.00 97.19 267 LEU A CA 1
ATOM 2078 C C . LEU A 1 267 ? 18.651 7.416 -24.087 1.00 97.19 267 LEU A C 1
ATOM 2080 O O . LEU A 1 267 ? 17.865 6.481 -24.194 1.00 97.19 267 LEU A O 1
ATOM 2084 N N . TYR A 1 268 ? 19.071 7.861 -22.898 1.00 95.88 268 TYR A N 1
ATOM 2085 C CA . TYR A 1 268 ? 18.643 7.276 -21.622 1.00 95.88 268 TYR A CA 1
ATOM 2086 C C . TYR A 1 268 ? 17.112 7.215 -21.518 1.00 95.88 268 TYR A C 1
ATOM 2088 O O . TYR A 1 268 ? 16.546 6.165 -21.221 1.00 95.88 268 TYR A O 1
ATOM 2096 N N . ARG A 1 269 ? 16.420 8.325 -21.819 1.00 95.38 269 ARG A N 1
ATOM 2097 C CA . ARG A 1 269 ? 14.948 8.374 -21.792 1.00 95.38 269 ARG A CA 1
ATOM 2098 C C . ARG A 1 269 ? 14.319 7.424 -22.810 1.00 95.38 269 ARG A C 1
ATOM 2100 O O . ARG A 1 269 ? 13.376 6.723 -22.459 1.00 95.38 269 ARG A O 1
ATOM 2107 N N . ARG A 1 270 ? 14.878 7.329 -24.024 1.00 96.50 270 ARG A N 1
ATOM 2108 C CA . ARG A 1 270 ? 14.421 6.363 -25.044 1.00 96.50 270 ARG A CA 1
ATOM 2109 C C . ARG A 1 270 ? 14.584 4.914 -24.581 1.00 96.50 270 ARG A C 1
ATOM 2111 O O . ARG A 1 270 ? 13.698 4.099 -24.821 1.00 96.50 270 ARG A O 1
ATOM 2118 N N . ILE A 1 271 ? 15.687 4.589 -23.900 1.00 96.00 271 ILE A N 1
ATOM 2119 C CA . ILE A 1 271 ? 15.877 3.267 -23.282 1.00 96.00 271 ILE A CA 1
ATOM 2120 C C . ILE A 1 271 ? 14.797 3.031 -22.222 1.00 96.00 271 ILE A C 1
ATOM 2122 O O . ILE A 1 271 ? 14.201 1.958 -22.202 1.00 96.00 271 ILE A O 1
ATOM 2126 N N . GLY A 1 272 ? 14.498 4.037 -21.396 1.00 92.50 272 GLY A N 1
ATOM 2127 C CA . GLY A 1 272 ? 13.436 3.982 -20.391 1.00 92.50 272 GLY A CA 1
ATOM 2128 C C . GLY A 1 272 ? 12.056 3.684 -20.964 1.00 92.50 272 GLY A C 1
ATOM 2129 O O . GLY A 1 272 ? 11.372 2.800 -20.459 1.00 92.50 272 GLY A O 1
ATOM 2130 N N . GLU A 1 273 ? 11.663 4.362 -22.041 1.00 91.12 273 GLU A N 1
ATOM 2131 C CA . GLU A 1 273 ? 10.379 4.137 -22.723 1.00 91.12 273 GLU A CA 1
ATOM 2132 C C . GLU A 1 273 ? 10.252 2.695 -23.234 1.00 91.12 273 GLU A C 1
ATOM 2134 O O . GLU A 1 273 ? 9.243 2.023 -23.002 1.00 91.12 273 GLU A O 1
ATOM 2139 N N . VAL A 1 274 ? 11.309 2.193 -23.873 1.00 92.94 274 VAL A N 1
ATOM 2140 C CA . VAL A 1 274 ? 11.378 0.820 -24.384 1.00 92.94 274 VAL A CA 1
ATOM 2141 C C . VAL A 1 274 ? 11.360 -0.208 -23.256 1.00 92.94 274 VAL A C 1
ATOM 2143 O O . VAL A 1 274 ? 10.601 -1.175 -23.313 1.00 92.94 274 VAL A O 1
ATOM 2146 N N . ALA A 1 275 ? 12.194 -0.019 -22.232 1.00 93.38 275 ALA A N 1
ATOM 2147 C CA . ALA A 1 275 ? 12.299 -0.942 -21.111 1.00 93.38 275 ALA A CA 1
ATOM 2148 C C . ALA A 1 275 ? 10.983 -1.006 -20.336 1.00 93.38 275 ALA A C 1
ATOM 2150 O O . ALA A 1 275 ? 10.517 -2.103 -20.025 1.00 93.38 275 ALA A O 1
ATOM 2151 N N . LYS A 1 276 ? 10.342 0.149 -20.113 1.00 91.50 276 LYS A N 1
ATOM 2152 C CA . LYS A 1 276 ? 9.008 0.238 -19.523 1.00 91.50 276 LYS A CA 1
ATOM 2153 C C . LYS A 1 276 ? 8.005 -0.553 -20.359 1.00 91.50 276 LYS A C 1
ATOM 2155 O O . LYS A 1 276 ? 7.357 -1.440 -19.825 1.00 91.50 276 LYS A O 1
ATOM 2160 N N . SER A 1 277 ? 7.928 -0.298 -21.667 1.00 90.75 277 SER A N 1
ATOM 2161 C CA . SER A 1 277 ? 7.011 -1.009 -22.568 1.00 90.75 277 SER A CA 1
ATOM 2162 C C . SER A 1 277 ? 7.206 -2.530 -22.521 1.00 90.75 277 SER A C 1
ATOM 2164 O O . SER A 1 277 ? 6.249 -3.273 -22.311 1.00 90.75 277 SER A O 1
ATOM 2166 N N . PHE A 1 278 ? 8.446 -3.016 -22.622 1.00 93.12 278 PHE A N 1
ATOM 2167 C CA . PHE A 1 278 ? 8.735 -4.453 -22.579 1.00 93.12 278 PHE A CA 1
ATOM 2168 C C . PHE A 1 278 ? 8.416 -5.091 -21.218 1.00 93.12 278 PHE A C 1
ATOM 2170 O O . PHE A 1 278 ? 7.863 -6.191 -21.154 1.00 93.12 278 PHE A O 1
ATOM 2177 N N . HIS A 1 279 ? 8.747 -4.404 -20.123 1.00 92.50 279 HIS A N 1
ATOM 2178 C CA . HIS A 1 279 ? 8.531 -4.897 -18.763 1.00 92.50 279 HIS A CA 1
ATOM 2179 C C . HIS A 1 279 ? 7.045 -5.081 -18.427 1.00 92.50 279 HIS A C 1
ATOM 2181 O O . HIS A 1 279 ? 6.716 -5.892 -17.566 1.00 92.50 279 HIS A O 1
ATOM 2187 N N . LEU A 1 280 ? 6.174 -4.347 -19.122 1.00 89.38 280 LEU A N 1
ATOM 2188 C CA . LEU A 1 280 ? 4.788 -4.112 -18.738 1.00 89.38 280 LEU A CA 1
ATOM 2189 C C . LEU A 1 280 ? 3.753 -4.588 -19.755 1.00 89.38 280 LEU A C 1
ATOM 2191 O O . LEU A 1 280 ? 2.585 -4.761 -19.417 1.00 89.38 280 LEU A O 1
ATOM 2195 N N . ASN A 1 281 ? 4.171 -4.810 -20.998 1.00 89.50 281 ASN A N 1
ATOM 2196 C CA . ASN A 1 281 ? 3.332 -5.425 -22.007 1.00 89.50 281 ASN A CA 1
ATOM 2197 C C . ASN A 1 281 ? 3.304 -6.946 -21.788 1.00 89.50 281 ASN A C 1
ATOM 2199 O O . ASN A 1 281 ? 4.215 -7.667 -22.210 1.00 89.50 281 ASN A O 1
ATOM 2203 N N . TYR A 1 282 ? 2.268 -7.423 -21.096 1.00 90.50 282 TYR A N 1
ATOM 2204 C CA . TYR A 1 282 ? 2.093 -8.838 -20.753 1.00 90.50 282 TYR A CA 1
ATOM 2205 C C . TYR A 1 282 ? 1.492 -9.685 -21.885 1.00 90.50 282 TYR A C 1
ATOM 2207 O O . TYR A 1 282 ? 1.602 -10.910 -21.852 1.00 90.50 282 TYR A O 1
ATOM 2215 N N . ASP A 1 283 ? 0.971 -9.046 -22.933 1.00 91.50 283 ASP A N 1
ATOM 2216 C CA . ASP A 1 283 ? 0.509 -9.724 -24.150 1.00 91.50 283 ASP A CA 1
ATOM 2217 C C . ASP A 1 283 ? 1.656 -9.981 -25.145 1.00 91.50 283 ASP A C 1
ATOM 2219 O O . ASP A 1 283 ? 1.549 -10.810 -26.052 1.00 91.50 283 ASP A O 1
ATOM 2223 N N . LEU A 1 284 ? 2.786 -9.284 -24.977 1.00 90.81 284 LEU A N 1
ATOM 2224 C CA . LEU A 1 284 ? 3.952 -9.416 -25.843 1.00 90.81 284 LEU A CA 1
ATOM 2225 C C . LEU A 1 284 ? 4.697 -10.730 -25.588 1.00 90.81 284 LEU A C 1
ATOM 2227 O O . LEU A 1 284 ? 5.319 -10.921 -24.537 1.00 90.81 284 LEU A O 1
ATOM 2231 N N . ASN A 1 285 ? 4.726 -11.580 -26.612 1.00 91.44 285 ASN A N 1
ATOM 2232 C CA . ASN A 1 285 ? 5.544 -12.786 -26.671 1.00 91.44 285 ASN A CA 1
ATOM 2233 C C . ASN A 1 285 ? 6.581 -12.642 -27.786 1.00 91.44 285 ASN A C 1
ATOM 2235 O O . ASN A 1 285 ? 6.224 -12.362 -28.930 1.00 91.44 285 ASN A O 1
ATOM 2239 N N . LEU A 1 286 ? 7.858 -12.827 -27.456 1.00 89.06 286 LEU A N 1
ATOM 2240 C CA . LEU A 1 286 ? 8.947 -12.781 -28.432 1.00 89.06 286 LEU A CA 1
ATOM 2241 C C . LEU A 1 286 ? 9.522 -14.180 -28.687 1.00 89.06 286 LEU A C 1
ATOM 2243 O O . LEU A 1 286 ? 9.433 -15.064 -27.843 1.00 89.06 286 LEU A O 1
ATOM 2247 N N . GLU A 1 287 ? 10.150 -14.380 -29.842 1.00 84.88 287 GLU A N 1
ATOM 2248 C CA . GLU A 1 287 ? 10.849 -15.629 -30.155 1.00 84.88 287 GLU A CA 1
ATOM 2249 C C . GLU A 1 287 ? 12.360 -15.471 -29.964 1.00 84.88 287 GLU A C 1
ATOM 2251 O O . GLU A 1 287 ? 12.996 -14.578 -30.538 1.00 84.88 287 GLU A O 1
ATOM 2256 N N . LEU A 1 288 ? 12.957 -16.372 -29.182 1.00 80.81 288 LEU A N 1
ATOM 2257 C CA . LEU A 1 288 ? 14.406 -16.484 -29.088 1.00 80.81 288 LEU A CA 1
ATOM 2258 C C . LEU A 1 288 ? 14.930 -17.196 -30.340 1.00 80.81 288 LEU A C 1
ATOM 2260 O O . LEU A 1 288 ? 14.611 -18.356 -30.590 1.00 80.81 288 LEU A O 1
ATOM 2264 N N . LYS A 1 289 ? 15.746 -16.500 -31.138 1.00 76.31 289 LYS A N 1
ATOM 2265 C CA . LYS A 1 289 ? 16.351 -17.092 -32.339 1.00 76.31 289 LYS A CA 1
ATOM 2266 C C . LYS A 1 289 ? 17.296 -18.233 -31.964 1.00 76.31 289 LYS A C 1
ATOM 2268 O O . LYS A 1 289 ? 18.075 -18.108 -31.020 1.00 76.31 289 LYS A O 1
ATOM 2273 N N . GLU A 1 290 ? 17.270 -19.303 -32.752 1.00 71.19 290 GLU A N 1
ATOM 2274 C CA . GLU A 1 290 ? 18.122 -20.478 -32.561 1.00 71.19 290 GLU A CA 1
ATOM 2275 C C . GLU A 1 290 ? 19.609 -20.084 -32.434 1.00 71.19 290 GLU A C 1
ATOM 2277 O O . GLU A 1 290 ? 20.128 -19.268 -33.201 1.00 71.19 290 GLU A O 1
ATOM 2282 N N . GLY A 1 291 ? 20.283 -20.608 -31.405 1.00 67.88 291 GLY A N 1
ATOM 2283 C CA . GLY A 1 291 ? 21.684 -20.296 -31.098 1.00 67.88 291 GLY A CA 1
ATOM 2284 C C . GLY A 1 291 ? 21.939 -18.937 -30.424 1.00 67.88 291 GLY A C 1
ATOM 2285 O O . GLY A 1 291 ? 23.098 -18.589 -30.188 1.00 67.88 291 GLY A O 1
ATOM 2286 N N . LYS A 1 292 ? 20.903 -18.151 -30.095 1.00 74.94 292 LYS A N 1
ATOM 2287 C CA . LYS A 1 292 ? 21.032 -16.927 -29.285 1.00 74.94 292 LYS A CA 1
ATOM 2288 C C . LYS A 1 292 ? 20.695 -17.201 -27.823 1.00 74.94 292 LYS A C 1
ATOM 2290 O O . LYS A 1 292 ? 19.798 -17.968 -27.504 1.00 74.94 292 LYS A O 1
ATOM 2295 N N . TRP A 1 293 ? 21.420 -16.531 -26.936 1.00 71.44 293 TRP A N 1
ATOM 2296 C CA . TRP A 1 293 ? 21.305 -16.664 -25.481 1.00 71.44 293 TRP A CA 1
ATOM 2297 C C . TRP A 1 293 ? 20.707 -15.406 -24.817 1.00 71.44 293 TRP A C 1
ATOM 2299 O O . TRP A 1 293 ? 20.435 -15.406 -23.619 1.00 71.44 293 TRP A O 1
ATOM 2309 N N . ALA A 1 294 ? 20.458 -14.357 -25.611 1.00 79.31 294 ALA A N 1
ATOM 2310 C CA . ALA A 1 294 ? 19.800 -13.121 -25.207 1.00 79.31 294 ALA A CA 1
ATOM 2311 C C . ALA A 1 294 ? 18.754 -12.697 -26.249 1.00 79.31 294 ALA A C 1
ATOM 2313 O O . ALA A 1 294 ? 18.935 -12.883 -27.458 1.00 79.31 294 ALA A O 1
ATOM 2314 N N . LEU A 1 295 ? 17.669 -12.109 -25.761 1.00 86.19 295 LEU A N 1
ATOM 2315 C CA . LEU A 1 295 ? 16.501 -11.696 -26.523 1.00 86.19 295 LEU A CA 1
ATOM 2316 C C . LEU A 1 295 ? 16.597 -10.206 -26.862 1.00 86.19 295 LEU A C 1
ATOM 2318 O O . LEU A 1 295 ? 16.669 -9.382 -25.957 1.00 86.19 295 LEU A O 1
ATOM 2322 N N . LEU A 1 296 ? 16.582 -9.847 -28.148 1.00 88.69 296 LEU A N 1
ATOM 2323 C CA . LEU A 1 296 ? 16.477 -8.443 -28.560 1.00 88.69 296 LEU A CA 1
ATOM 2324 C C . LEU A 1 296 ? 15.082 -7.928 -28.192 1.00 88.69 296 LEU A C 1
ATOM 2326 O O . LEU A 1 296 ? 14.103 -8.447 -28.726 1.00 88.69 296 LEU A O 1
ATOM 2330 N N . THR A 1 297 ? 14.994 -6.920 -27.324 1.00 87.25 297 THR A N 1
ATOM 2331 C CA . THR A 1 297 ? 13.696 -6.358 -26.929 1.00 87.25 297 THR A CA 1
ATOM 2332 C C . THR A 1 297 ? 13.234 -5.273 -27.895 1.00 87.25 297 THR A C 1
ATOM 2334 O O . THR A 1 297 ? 12.099 -5.332 -28.350 1.00 87.25 297 THR A O 1
ATOM 2337 N N . GLU A 1 298 ? 14.106 -4.331 -28.273 1.00 89.38 298 GLU A N 1
ATOM 2338 C CA . GLU A 1 298 ? 13.772 -3.271 -29.236 1.00 89.38 298 GLU A CA 1
ATOM 2339 C C . GLU A 1 298 ? 15.018 -2.647 -29.885 1.00 89.38 298 GLU A C 1
ATOM 2341 O O . GLU A 1 298 ? 16.147 -2.774 -29.396 1.00 89.38 298 GLU A O 1
ATOM 2346 N N . ARG A 1 299 ? 14.800 -1.946 -31.003 1.00 92.50 299 ARG A N 1
ATOM 2347 C CA . ARG A 1 299 ? 15.781 -1.113 -31.702 1.00 92.50 299 ARG A CA 1
ATOM 2348 C C . ARG A 1 299 ? 15.417 0.360 -31.543 1.00 92.50 299 ARG A C 1
ATOM 2350 O O . ARG A 1 299 ? 14.417 0.836 -32.069 1.00 92.50 299 ARG A O 1
ATOM 2357 N N . ILE A 1 300 ? 16.292 1.113 -30.903 1.00 96.81 300 ILE A N 1
ATOM 2358 C CA . ILE A 1 300 ? 16.143 2.549 -30.690 1.00 96.81 300 ILE A CA 1
ATOM 2359 C C . ILE A 1 300 ? 16.910 3.273 -31.790 1.00 96.81 300 ILE A C 1
ATOM 2361 O O . ILE A 1 300 ? 18.116 3.089 -31.943 1.00 96.81 300 ILE A O 1
ATOM 2365 N N . LYS A 1 301 ? 16.224 4.101 -32.578 1.00 96.75 301 LYS A N 1
ATOM 2366 C CA . LYS A 1 301 ? 16.878 4.947 -33.582 1.00 96.75 301 LYS A CA 1
ATOM 2367 C C . LYS A 1 301 ? 17.631 6.085 -32.886 1.00 96.75 301 LYS A C 1
ATOM 2369 O O . LYS A 1 301 ? 17.061 6.770 -32.039 1.00 96.75 301 LYS A O 1
ATOM 2374 N N . CYS A 1 302 ? 18.885 6.291 -33.279 1.00 96.75 302 CYS A N 1
ATOM 2375 C CA . CYS A 1 302 ? 19.791 7.289 -32.699 1.00 96.75 302 CYS A CA 1
ATOM 2376 C C . CYS A 1 302 ? 20.492 8.152 -33.752 1.00 96.75 302 CYS A C 1
ATOM 2378 O O . CYS A 1 302 ? 21.347 8.955 -33.406 1.00 96.75 302 CYS A O 1
ATOM 2380 N N . SER A 1 303 ? 20.151 8.018 -35.038 1.00 92.94 303 SER A N 1
ATOM 2381 C CA . SER A 1 303 ? 20.788 8.784 -36.122 1.00 92.94 303 SER A CA 1
ATOM 2382 C C . SER A 1 303 ? 20.703 10.308 -35.934 1.00 92.94 303 SER A C 1
ATOM 2384 O O . SER A 1 303 ? 21.520 11.054 -36.472 1.00 92.94 303 SER A O 1
ATOM 2386 N N . ASP A 1 304 ? 19.701 10.769 -35.187 1.00 95.88 304 ASP A N 1
ATOM 2387 C CA . ASP A 1 304 ? 19.476 12.165 -34.814 1.00 95.88 304 ASP A CA 1
ATOM 2388 C C . ASP A 1 304 ? 20.320 12.639 -33.615 1.00 95.88 304 ASP A C 1
ATOM 2390 O O . ASP A 1 304 ? 20.422 13.840 -33.399 1.00 95.88 304 ASP A O 1
ATOM 2394 N N . LEU A 1 305 ? 20.953 11.724 -32.875 1.00 96.38 305 LEU A N 1
ATOM 2395 C CA . LEU A 1 305 ? 21.766 12.004 -31.689 1.00 96.38 305 LEU A CA 1
ATOM 2396 C C . LEU A 1 305 ? 23.253 11.943 -32.030 1.00 96.38 305 LEU A C 1
ATOM 2398 O O . LEU A 1 305 ? 23.695 11.009 -32.693 1.00 96.38 305 LEU A O 1
ATOM 2402 N N . SER A 1 306 ? 24.049 12.896 -31.558 1.00 93.56 306 SER A N 1
ATOM 2403 C CA . SER A 1 306 ? 25.495 12.977 -31.800 1.00 93.56 306 SER A CA 1
ATOM 2404 C C . SER A 1 306 ? 26.280 12.145 -30.786 1.00 93.56 306 SER A C 1
ATOM 2406 O O . SER A 1 306 ? 27.032 12.681 -29.981 1.00 93.56 306 SER A O 1
ATOM 2408 N N . LEU A 1 307 ? 26.074 10.825 -30.813 1.00 94.69 307 LEU A N 1
ATOM 2409 C CA . LEU A 1 307 ? 26.649 9.893 -29.840 1.00 94.69 307 LEU A CA 1
ATOM 2410 C C . LEU A 1 307 ? 27.687 8.974 -30.475 1.00 94.69 307 LEU A C 1
ATOM 2412 O O . LEU A 1 307 ? 27.433 8.361 -31.512 1.00 94.69 307 LEU A O 1
ATOM 2416 N N . SER A 1 308 ? 28.836 8.845 -29.825 1.00 92.00 308 SER A N 1
ATOM 2417 C CA . SER A 1 308 ? 29.839 7.821 -30.117 1.00 92.00 308 SER A CA 1
ATOM 2418 C C . SER A 1 308 ? 29.454 6.471 -29.497 1.00 92.00 308 SER A C 1
ATOM 2420 O O . SER A 1 308 ? 28.559 6.389 -28.652 1.00 92.00 308 SER A O 1
ATOM 2422 N N . LYS A 1 309 ? 30.158 5.396 -29.881 1.00 87.44 309 LYS A N 1
ATOM 2423 C CA . LYS A 1 309 ? 30.046 4.072 -29.230 1.00 87.44 309 LYS A CA 1
ATOM 2424 C C . LYS A 1 309 ? 30.234 4.160 -27.702 1.00 87.44 309 LYS A C 1
ATOM 2426 O O . LYS A 1 309 ? 29.560 3.473 -26.940 1.00 87.44 309 LYS A O 1
ATOM 2431 N N . ASP A 1 310 ? 31.119 5.055 -27.283 1.00 84.75 310 ASP A N 1
ATOM 2432 C CA . ASP A 1 310 ? 31.549 5.248 -25.906 1.00 84.75 310 ASP A CA 1
ATOM 2433 C C . ASP A 1 310 ? 30.460 5.937 -25.089 1.00 84.75 310 ASP A C 1
ATOM 2435 O O . ASP A 1 310 ? 30.129 5.503 -23.984 1.00 84.75 310 ASP A O 1
ATOM 2439 N N . ASP A 1 311 ? 29.812 6.938 -25.688 1.00 90.06 311 ASP A N 1
ATOM 2440 C CA . ASP A 1 311 ? 28.638 7.577 -25.103 1.00 90.06 311 ASP A CA 1
ATOM 2441 C C . ASP A 1 311 ? 27.499 6.565 -24.914 1.00 90.06 311 ASP A C 1
ATOM 2443 O O . ASP A 1 311 ? 26.864 6.528 -23.862 1.00 90.06 311 ASP A O 1
ATOM 2447 N N . GLY A 1 312 ? 27.260 5.704 -25.911 1.00 90.75 312 GLY A N 1
ATOM 2448 C CA . GLY A 1 312 ? 26.249 4.647 -25.828 1.00 90.75 312 GLY A CA 1
ATOM 2449 C C . GLY A 1 312 ? 26.505 3.669 -24.681 1.00 90.75 312 GLY A C 1
ATOM 2450 O O . GLY A 1 312 ? 25.576 3.316 -23.952 1.00 90.75 312 GLY A O 1
ATOM 2451 N N . TYR A 1 313 ? 27.762 3.269 -24.479 1.00 86.31 313 TYR A N 1
ATOM 2452 C CA . TYR A 1 313 ? 28.156 2.421 -23.355 1.00 86.31 313 TYR A CA 1
ATOM 2453 C C . TYR A 1 313 ? 27.903 3.098 -22.000 1.00 86.31 313 TYR A C 1
ATOM 2455 O O . TYR A 1 313 ? 27.342 2.476 -21.093 1.00 86.31 313 TYR A O 1
ATOM 2463 N N . VAL A 1 314 ? 28.282 4.373 -21.863 1.00 85.81 314 VAL A N 1
ATOM 2464 C CA . VAL A 1 314 ? 28.055 5.155 -20.637 1.00 85.81 314 VAL A CA 1
ATOM 2465 C C . VAL A 1 314 ? 26.559 5.271 -20.341 1.00 85.81 314 VAL A C 1
ATOM 2467 O O . VAL A 1 314 ? 26.139 5.016 -19.214 1.00 85.81 314 VAL A O 1
ATOM 2470 N N . VAL A 1 315 ? 25.742 5.576 -21.353 1.00 92.00 315 VAL A N 1
ATOM 2471 C CA . VAL A 1 315 ? 24.283 5.692 -21.208 1.00 92.00 315 VAL A CA 1
ATOM 2472 C C . VAL A 1 315 ? 23.640 4.362 -20.815 1.00 92.00 315 VAL A C 1
ATOM 2474 O O . VAL A 1 315 ? 22.802 4.338 -19.914 1.00 92.00 315 VAL A O 1
ATOM 2477 N N . GLY A 1 316 ? 24.032 3.254 -21.451 1.00 90.44 316 GLY A N 1
ATOM 2478 C CA . GLY A 1 316 ? 23.512 1.928 -21.114 1.00 90.44 316 GLY A CA 1
ATOM 2479 C C . GLY A 1 316 ? 23.814 1.541 -19.664 1.00 90.44 316 GLY A C 1
ATOM 2480 O O . GLY A 1 316 ? 22.915 1.133 -18.928 1.00 90.44 316 GLY A O 1
ATOM 2481 N N . ASN A 1 317 ? 25.058 1.731 -19.216 1.00 86.12 317 ASN A N 1
ATOM 2482 C CA . ASN A 1 317 ? 25.439 1.448 -17.829 1.00 86.12 317 ASN A CA 1
ATOM 2483 C C . ASN A 1 317 ? 24.735 2.362 -16.825 1.00 86.12 317 ASN A C 1
ATOM 2485 O O . ASN A 1 317 ? 24.253 1.871 -15.806 1.00 86.12 317 ASN A O 1
ATOM 2489 N N . ALA A 1 318 ? 24.633 3.660 -17.125 1.00 87.56 318 ALA A N 1
ATOM 2490 C CA . ALA A 1 318 ? 23.876 4.608 -16.314 1.00 87.56 318 ALA A CA 1
ATOM 2491 C C . ALA A 1 318 ? 22.430 4.130 -16.125 1.00 87.56 318 ALA A C 1
ATOM 2493 O O . ALA A 1 318 ? 21.943 4.034 -15.001 1.00 87.56 318 ALA A O 1
ATOM 2494 N N . PHE A 1 319 ? 21.772 3.741 -17.220 1.00 91.50 319 PHE A N 1
ATOM 2495 C CA . PHE A 1 319 ? 20.410 3.223 -17.181 1.00 91.50 319 PHE A CA 1
ATOM 2496 C C . PHE A 1 319 ? 20.293 1.940 -16.350 1.00 91.50 319 PHE A C 1
ATOM 2498 O O . PHE A 1 319 ? 19.400 1.824 -15.513 1.00 91.50 319 PHE A O 1
ATOM 2505 N N . TYR A 1 320 ? 21.201 0.983 -16.547 1.00 88.44 320 TYR A N 1
ATOM 2506 C CA . TYR A 1 320 ? 21.193 -0.292 -15.827 1.00 88.44 320 TYR A CA 1
ATOM 2507 C C . TYR A 1 320 ? 21.325 -0.123 -14.304 1.00 88.44 320 TYR A C 1
ATOM 2509 O O . TYR A 1 320 ? 20.631 -0.815 -13.552 1.00 88.44 320 TYR A O 1
ATOM 2517 N N . LYS A 1 321 ? 22.188 0.798 -13.859 1.00 86.56 321 LYS A N 1
ATOM 2518 C CA . LYS A 1 321 ? 22.458 1.077 -12.438 1.00 86.56 321 LYS A CA 1
ATOM 2519 C C . LYS A 1 321 ? 21.340 1.860 -11.761 1.00 86.56 321 LYS A C 1
ATOM 2521 O O . LYS A 1 321 ? 20.960 1.550 -10.637 1.00 86.56 321 LYS A O 1
ATOM 2526 N N . ASP A 1 322 ? 20.771 2.835 -12.463 1.00 88.50 322 ASP A N 1
ATOM 2527 C CA . ASP A 1 322 ? 19.640 3.602 -11.940 1.00 88.50 322 ASP A CA 1
ATOM 2528 C C . ASP A 1 322 ? 18.368 2.752 -11.816 1.00 88.50 322 ASP A C 1
ATOM 2530 O O . ASP A 1 322 ? 17.525 3.048 -10.977 1.00 88.50 322 ASP A O 1
ATOM 2534 N N . ASN A 1 323 ? 18.203 1.711 -12.643 1.00 90.69 323 ASN A N 1
ATOM 2535 C CA . ASN A 1 323 ? 16.931 0.999 -12.794 1.00 90.69 323 ASN A CA 1
ATOM 2536 C C . ASN A 1 323 ? 17.037 -0.505 -12.450 1.00 90.69 323 ASN A C 1
ATOM 2538 O O . ASN A 1 323 ? 16.890 -1.357 -13.337 1.00 90.69 323 ASN A O 1
ATOM 2542 N N . PRO A 1 324 ? 17.243 -0.876 -11.169 1.00 91.94 324 PRO A N 1
ATOM 2543 C CA . PRO A 1 324 ? 17.364 -2.276 -10.748 1.00 91.94 324 PRO A CA 1
ATOM 2544 C C . PRO A 1 324 ? 16.091 -3.113 -10.965 1.00 91.94 324 PRO A C 1
ATOM 2546 O O . PRO A 1 324 ? 16.180 -4.338 -11.053 1.00 91.94 324 PRO A O 1
ATOM 2549 N N . ILE A 1 325 ? 14.926 -2.467 -11.117 1.00 92.81 325 ILE A N 1
ATOM 2550 C CA . ILE A 1 325 ? 13.631 -3.119 -11.379 1.00 92.81 325 ILE A CA 1
ATOM 2551 C C . ILE A 1 325 ? 13.599 -3.894 -12.705 1.00 92.81 325 ILE A C 1
ATOM 2553 O O . ILE A 1 325 ? 12.900 -4.900 -12.822 1.00 92.81 325 ILE A O 1
ATOM 2557 N N . TYR A 1 326 ? 14.406 -3.499 -13.699 1.00 93.31 326 TYR A N 1
ATOM 2558 C CA . TYR A 1 326 ? 14.537 -4.237 -14.958 1.00 93.31 326 TYR A CA 1
ATOM 2559 C C . TYR A 1 326 ? 15.467 -5.449 -14.789 1.00 93.31 326 TYR A C 1
ATOM 2561 O O . TYR A 1 326 ? 16.511 -5.553 -15.430 1.00 93.31 326 TYR A O 1
ATOM 2569 N N . TYR A 1 327 ? 15.076 -6.400 -13.935 1.00 92.12 327 TYR A N 1
ATOM 2570 C CA . TYR A 1 327 ? 15.825 -7.628 -13.613 1.00 92.12 327 TYR A CA 1
ATOM 2571 C C . TYR A 1 327 ? 16.169 -8.495 -14.832 1.00 92.12 327 TYR A C 1
ATOM 2573 O O . TYR A 1 327 ? 17.088 -9.319 -14.788 1.00 92.12 327 TYR A O 1
ATOM 2581 N N . TRP A 1 328 ? 15.391 -8.348 -15.903 1.00 91.31 328 TRP A N 1
ATOM 2582 C CA . TRP A 1 328 ? 15.541 -9.072 -17.156 1.00 91.31 328 TRP A CA 1
ATOM 2583 C C . TRP A 1 328 ? 16.606 -8.458 -18.062 1.00 91.31 328 TRP A C 1
ATOM 2585 O O . TRP A 1 328 ? 17.086 -9.154 -18.955 1.00 91.31 328 TRP A O 1
ATOM 2595 N N . LEU A 1 329 ? 16.970 -7.189 -17.850 1.00 91.19 329 LEU A N 1
ATOM 2596 C CA . LEU A 1 329 ? 17.902 -6.455 -18.695 1.00 91.19 329 LEU A CA 1
ATOM 2597 C C . LEU A 1 329 ? 19.296 -7.064 -18.578 1.00 91.19 329 LEU A C 1
ATOM 2599 O O . LEU A 1 329 ? 19.870 -7.148 -17.493 1.00 91.19 329 LEU A O 1
ATOM 2603 N N . TYR A 1 330 ? 19.818 -7.502 -19.717 1.00 86.75 330 TYR A N 1
ATOM 2604 C CA . TYR A 1 330 ? 21.072 -8.226 -19.802 1.00 86.75 330 TYR A CA 1
ATOM 2605 C C . TYR A 1 330 ? 22.220 -7.344 -20.302 1.00 86.75 330 TYR A C 1
ATOM 2607 O O . TYR A 1 330 ? 23.233 -7.197 -19.624 1.00 86.75 330 TYR A O 1
ATOM 2615 N N . THR A 1 331 ? 22.085 -6.775 -21.502 1.00 87.19 331 THR A N 1
ATOM 2616 C CA . THR A 1 331 ? 23.141 -5.960 -22.113 1.00 87.19 331 THR A CA 1
ATOM 2617 C C . THR A 1 331 ? 22.589 -5.012 -23.171 1.00 87.19 331 THR A C 1
ATOM 2619 O O . THR A 1 331 ? 21.401 -5.047 -23.511 1.00 87.19 331 THR A O 1
ATOM 2622 N N . PHE A 1 332 ? 23.482 -4.195 -23.720 1.00 89.94 332 PHE A N 1
ATOM 2623 C CA . PHE A 1 332 ? 23.206 -3.251 -24.789 1.00 89.94 332 PHE A CA 1
ATOM 2624 C C . PHE A 1 332 ? 24.138 -3.483 -25.976 1.00 89.94 332 PHE A C 1
ATOM 2626 O O . PHE A 1 332 ? 25.240 -4.006 -25.828 1.00 89.94 332 PHE A O 1
ATOM 2633 N N . ASN A 1 333 ? 23.701 -3.085 -27.166 1.00 90.75 333 ASN A N 1
ATOM 2634 C CA . ASN A 1 333 ? 24.528 -3.100 -28.373 1.00 90.75 333 ASN A CA 1
ATOM 2635 C C . ASN A 1 333 ? 24.145 -1.919 -29.275 1.00 90.75 333 ASN A C 1
ATOM 2637 O O . ASN A 1 333 ? 23.142 -1.253 -29.028 1.00 90.75 333 ASN A O 1
ATOM 2641 N N . TRP A 1 334 ? 24.898 -1.660 -30.339 1.00 93.88 334 TRP A N 1
ATOM 2642 C CA . TRP A 1 334 ? 24.625 -0.561 -31.259 1.00 93.88 334 TRP A CA 1
ATOM 2643 C C . TRP A 1 334 ? 25.202 -0.799 -32.654 1.00 93.88 334 TRP A C 1
ATOM 2645 O O . TRP A 1 334 ? 26.151 -1.553 -32.845 1.00 93.88 334 TRP A O 1
ATOM 2655 N N . ASN A 1 335 ? 24.640 -0.088 -33.629 1.00 95.12 335 ASN A N 1
ATOM 2656 C CA . ASN A 1 335 ? 25.227 0.079 -34.955 1.00 95.12 335 ASN A CA 1
ATOM 2657 C C . ASN A 1 335 ? 25.810 1.483 -35.073 1.00 95.12 335 ASN A C 1
ATOM 2659 O O . ASN A 1 335 ? 25.191 2.440 -34.605 1.00 95.12 335 ASN A O 1
ATOM 2663 N N . THR A 1 336 ? 26.928 1.625 -35.781 1.00 94.56 336 THR A N 1
ATOM 2664 C CA . THR A 1 336 ? 27.517 2.929 -36.106 1.00 94.56 336 THR A CA 1
ATOM 2665 C C . THR A 1 336 ? 27.514 3.196 -37.605 1.00 94.56 336 THR A C 1
ATOM 2667 O O . THR A 1 336 ? 27.485 2.267 -38.411 1.00 94.56 336 THR A O 1
ATOM 2670 N N . ASP A 1 337 ? 27.544 4.470 -37.984 1.00 94.06 337 ASP A N 1
ATOM 2671 C CA . ASP A 1 337 ? 27.889 4.874 -39.346 1.00 94.06 337 ASP A CA 1
ATOM 2672 C C . ASP A 1 337 ? 29.417 4.864 -39.567 1.00 94.06 337 ASP A C 1
ATOM 2674 O O . ASP A 1 337 ? 30.196 4.485 -38.686 1.00 94.06 337 ASP A O 1
ATOM 2678 N N . SER A 1 338 ? 29.855 5.286 -40.757 1.00 92.75 338 SER A N 1
ATOM 2679 C CA . SER A 1 338 ? 31.273 5.346 -41.137 1.00 92.75 338 SER A CA 1
ATOM 2680 C C . SER A 1 338 ? 32.107 6.336 -40.316 1.00 92.75 338 SER A C 1
ATOM 2682 O O . SER A 1 338 ? 33.330 6.268 -40.369 1.00 92.75 338 SER A O 1
ATOM 2684 N N . SER A 1 339 ? 31.475 7.260 -39.585 1.00 90.31 339 SER A N 1
ATOM 2685 C CA . SER A 1 339 ? 32.148 8.205 -38.685 1.00 90.31 339 SER A CA 1
ATOM 2686 C C . SER A 1 339 ? 32.303 7.671 -37.256 1.00 90.31 339 SER A C 1
ATOM 2688 O O . SER A 1 339 ? 32.930 8.321 -36.426 1.00 90.31 339 SER A O 1
ATOM 2690 N N . GLY A 1 340 ? 31.746 6.489 -36.956 1.00 89.25 340 GLY A N 1
ATOM 2691 C CA . GLY A 1 340 ? 31.715 5.926 -35.603 1.00 89.25 340 GLY A CA 1
ATOM 2692 C C . GLY A 1 340 ? 30.558 6.441 -34.738 1.00 89.25 340 GLY A C 1
ATOM 2693 O O . GLY A 1 340 ? 30.491 6.111 -33.552 1.00 89.25 340 GLY A O 1
ATOM 2694 N N . LYS A 1 341 ? 29.626 7.208 -35.318 1.00 94.50 341 LYS A N 1
ATOM 2695 C CA . LYS A 1 341 ? 28.422 7.715 -34.649 1.00 94.50 341 LYS A CA 1
ATOM 2696 C C . LYS A 1 341 ? 27.344 6.634 -34.582 1.00 94.50 341 LYS A C 1
ATOM 2698 O O . LYS A 1 341 ? 27.072 5.967 -35.579 1.00 94.50 341 LYS A O 1
ATOM 2703 N N . ILE A 1 342 ? 26.699 6.472 -33.428 1.00 96.06 342 ILE A N 1
ATOM 2704 C CA . ILE A 1 342 ? 25.607 5.515 -33.224 1.00 96.06 342 ILE A CA 1
ATOM 2705 C C . ILE A 1 342 ? 24.402 5.890 -34.099 1.00 96.06 342 ILE A C 1
ATOM 2707 O O . ILE A 1 342 ? 23.882 7.000 -34.048 1.00 96.06 342 ILE A O 1
ATOM 2711 N N . THR A 1 343 ? 23.908 4.921 -34.868 1.00 96.88 343 THR A N 1
ATOM 2712 C CA . THR A 1 343 ? 22.693 5.042 -35.692 1.00 96.88 343 THR A CA 1
ATOM 2713 C C . THR A 1 343 ? 21.504 4.312 -35.082 1.00 96.88 343 THR A C 1
ATOM 2715 O O . THR A 1 343 ? 20.374 4.797 -35.173 1.00 96.88 343 THR A O 1
ATOM 2718 N N . TYR A 1 344 ? 21.760 3.179 -34.427 1.00 97.12 344 TYR A N 1
ATOM 2719 C CA . TYR A 1 344 ? 20.779 2.405 -33.674 1.00 97.12 344 TYR A CA 1
ATOM 2720 C C . TYR A 1 344 ? 21.392 1.893 -32.380 1.00 97.12 344 TYR A C 1
ATOM 2722 O O . TYR A 1 344 ? 22.552 1.490 -32.371 1.00 97.12 344 TYR A O 1
ATOM 2730 N N . PHE A 1 345 ? 20.585 1.856 -31.329 1.00 96.94 345 PHE A N 1
ATOM 2731 C CA . PHE A 1 345 ? 20.908 1.280 -30.033 1.00 96.94 345 PHE A CA 1
ATOM 2732 C C . PHE A 1 345 ? 19.935 0.140 -29.723 1.00 96.94 345 PHE A C 1
ATOM 2734 O O . PHE A 1 345 ? 18.761 0.201 -30.081 1.00 96.94 345 PHE A O 1
ATOM 2741 N N . PHE A 1 346 ? 20.416 -0.919 -29.089 1.00 93.62 346 PHE A N 1
ATOM 2742 C CA . PHE A 1 346 ? 19.687 -2.167 -28.894 1.00 93.62 346 PHE A CA 1
ATOM 2743 C C . PHE A 1 346 ? 19.723 -2.567 -27.427 1.00 93.62 346 PHE A C 1
ATOM 2745 O O . PHE A 1 346 ? 20.791 -2.578 -26.817 1.00 93.62 346 PHE A O 1
ATOM 2752 N N . THR A 1 347 ? 18.574 -2.957 -26.889 1.00 93.44 347 THR A N 1
ATOM 2753 C CA . THR A 1 347 ? 18.426 -3.502 -25.535 1.00 93.44 347 THR A CA 1
ATOM 2754 C C . THR A 1 347 ? 18.182 -5.007 -25.602 1.00 93.44 347 THR A C 1
ATOM 2756 O O . THR A 1 347 ? 17.414 -5.479 -26.444 1.00 93.44 347 THR A O 1
ATOM 2759 N N . TYR A 1 348 ? 18.826 -5.768 -24.716 1.00 90.44 348 TYR A N 1
ATOM 2760 C CA . TYR A 1 348 ? 18.697 -7.224 -24.670 1.00 90.44 348 TYR A CA 1
ATOM 2761 C C . TYR A 1 348 ? 18.218 -7.706 -23.306 1.00 90.44 348 TYR A C 1
ATOM 2763 O O . TYR A 1 348 ? 18.717 -7.249 -22.280 1.00 90.44 348 TYR A O 1
ATOM 2771 N N . ALA A 1 349 ? 17.304 -8.672 -23.302 1.00 90.56 349 ALA A N 1
ATOM 2772 C CA . ALA A 1 349 ? 16.881 -9.404 -22.117 1.00 90.56 349 ALA A CA 1
ATOM 2773 C C . ALA A 1 349 ? 17.585 -10.768 -22.019 1.00 90.56 349 ALA A C 1
ATOM 2775 O O . ALA A 1 349 ? 17.940 -11.364 -23.040 1.00 90.56 349 ALA A O 1
ATOM 2776 N N . TYR A 1 350 ? 17.752 -11.295 -20.804 1.00 86.25 350 TYR A N 1
ATOM 2777 C CA . TYR A 1 350 ? 18.094 -12.710 -20.612 1.00 86.25 350 TYR A CA 1
ATOM 2778 C C . TYR A 1 350 ? 17.013 -13.613 -21.235 1.00 86.25 350 TYR A C 1
ATOM 2780 O O . TYR A 1 350 ? 15.836 -13.247 -21.277 1.00 86.25 350 TYR A O 1
ATOM 2788 N N . ASN A 1 351 ? 17.397 -14.818 -21.665 1.00 83.50 351 ASN A N 1
ATOM 2789 C CA . ASN A 1 351 ? 16.435 -15.859 -22.046 1.00 83.50 351 ASN A CA 1
ATOM 2790 C C . ASN A 1 351 ? 15.477 -16.196 -20.886 1.00 83.50 351 ASN A C 1
ATOM 2792 O O . ASN A 1 351 ? 15.805 -15.976 -19.726 1.00 83.50 351 ASN A O 1
ATOM 2796 N N . GLY A 1 352 ? 14.299 -16.748 -21.141 1.00 85.31 352 GLY A N 1
ATOM 2797 C CA . GLY A 1 352 ? 13.297 -17.048 -20.104 1.00 85.31 352 GLY A CA 1
ATOM 2798 C C . GLY A 1 352 ? 12.406 -15.865 -19.699 1.00 85.31 352 GLY A C 1
ATOM 2799 O O . GLY A 1 352 ? 11.644 -15.985 -18.744 1.00 85.31 352 GLY A O 1
ATOM 2800 N N . TYR A 1 353 ? 12.502 -14.732 -20.402 1.00 91.00 353 TYR A N 1
ATOM 2801 C CA . TYR A 1 353 ? 11.599 -13.580 -20.261 1.00 91.00 353 TYR A CA 1
ATOM 2802 C C . TYR A 1 353 ? 10.875 -13.251 -21.569 1.00 91.00 353 TYR A C 1
ATOM 2804 O O . TYR A 1 353 ? 10.402 -12.134 -21.754 1.00 91.00 353 TYR A O 1
ATOM 2812 N N . GLU A 1 354 ? 10.806 -14.205 -22.495 1.00 91.56 354 GLU A N 1
ATOM 2813 C CA . GLU A 1 354 ? 10.169 -14.066 -23.802 1.00 91.56 354 GLU A CA 1
ATOM 2814 C C . GLU A 1 354 ? 8.665 -13.820 -23.672 1.00 91.56 354 GLU A C 1
ATOM 2816 O O . GLU A 1 354 ? 8.106 -12.988 -24.391 1.00 91.56 354 GLU A O 1
ATOM 2821 N N . LYS A 1 355 ? 8.023 -14.526 -22.734 1.00 92.50 355 LYS A N 1
ATOM 2822 C CA . LYS A 1 355 ? 6.577 -14.497 -22.532 1.00 92.50 355 LYS A CA 1
ATOM 2823 C C . LYS A 1 355 ? 6.162 -13.388 -21.581 1.00 92.50 355 LYS A C 1
ATOM 2825 O O . LYS A 1 355 ? 6.691 -13.281 -20.474 1.00 92.50 355 LYS A O 1
ATOM 2830 N N . GLY A 1 356 ? 5.167 -12.604 -21.980 1.00 91.44 356 GLY A N 1
ATOM 2831 C CA . GLY A 1 356 ? 4.637 -11.541 -21.130 1.00 91.44 356 GLY A CA 1
ATOM 2832 C C . GLY A 1 356 ? 3.985 -12.051 -19.846 1.00 91.44 356 GLY A C 1
ATOM 2833 O O . GLY A 1 356 ? 4.186 -11.445 -18.798 1.00 91.44 356 GLY A O 1
ATOM 2834 N N . SER A 1 357 ? 3.358 -13.231 -19.880 1.00 90.25 357 SER A N 1
ATOM 2835 C CA . SER A 1 357 ? 2.805 -13.892 -18.689 1.00 90.25 357 SER A CA 1
ATOM 2836 C C . SER A 1 357 ? 3.862 -14.245 -17.631 1.00 90.25 357 SER A C 1
ATOM 2838 O O . SER A 1 357 ? 3.579 -14.225 -16.435 1.00 90.25 357 SER A O 1
ATOM 2840 N N . ASP A 1 358 ? 5.092 -14.572 -18.045 1.00 90.31 358 ASP A N 1
ATOM 2841 C CA . ASP A 1 358 ? 6.183 -14.845 -17.101 1.00 90.31 358 ASP A CA 1
ATOM 2842 C C . ASP A 1 358 ? 6.670 -13.557 -16.435 1.00 90.31 358 ASP A C 1
ATOM 2844 O O . ASP A 1 358 ? 6.882 -13.538 -15.222 1.00 90.31 358 ASP A O 1
ATOM 2848 N N . ARG A 1 359 ? 6.778 -12.466 -17.206 1.00 92.69 359 ARG A N 1
ATOM 2849 C CA . ARG A 1 359 ? 7.113 -11.138 -16.670 1.00 92.69 359 ARG A CA 1
ATOM 2850 C C . ARG A 1 359 ? 6.043 -10.656 -15.690 1.00 92.69 359 ARG A C 1
ATOM 2852 O O . ARG A 1 359 ? 6.394 -10.206 -14.606 1.00 92.69 359 ARG A O 1
ATOM 2859 N N . GLU A 1 360 ? 4.761 -10.829 -16.014 1.00 91.44 360 GLU A N 1
ATOM 2860 C CA . GLU A 1 360 ? 3.645 -10.487 -15.122 1.00 91.44 360 GLU A CA 1
ATOM 2861 C C . GLU A 1 360 ? 3.744 -11.217 -13.778 1.00 91.44 360 GLU A C 1
ATOM 2863 O O . GLU A 1 360 ? 3.672 -10.595 -12.716 1.00 91.44 360 GLU A O 1
ATOM 2868 N N . ARG A 1 361 ? 3.944 -12.540 -13.820 1.00 90.12 361 ARG A N 1
ATOM 2869 C CA . ARG A 1 361 ? 4.081 -13.373 -12.622 1.00 90.12 361 ARG A CA 1
ATOM 2870 C C . ARG A 1 361 ? 5.243 -12.914 -11.744 1.00 90.12 361 ARG A C 1
ATOM 2872 O O . ARG A 1 361 ? 5.072 -12.786 -10.536 1.00 90.12 361 ARG A O 1
ATOM 2879 N N . ILE A 1 362 ? 6.406 -12.656 -12.341 1.00 91.62 362 ILE A N 1
ATOM 2880 C CA . ILE A 1 362 ? 7.595 -12.222 -11.599 1.00 91.62 362 ILE A CA 1
ATOM 2881 C C . ILE A 1 362 ? 7.398 -10.814 -11.030 1.00 91.62 362 ILE A C 1
ATOM 2883 O O . ILE A 1 362 ? 7.732 -10.585 -9.874 1.00 91.62 362 ILE A O 1
ATOM 2887 N N . ASN A 1 363 ? 6.808 -9.885 -11.788 1.00 90.12 363 ASN A N 1
ATOM 2888 C CA . ASN A 1 363 ? 6.535 -8.528 -11.309 1.00 90.12 363 ASN A CA 1
ATOM 2889 C C . ASN A 1 363 ? 5.584 -8.537 -10.099 1.00 90.12 363 ASN A C 1
ATOM 2891 O O . ASN A 1 363 ? 5.827 -7.824 -9.128 1.00 90.12 363 ASN A O 1
ATOM 2895 N N . LYS A 1 364 ? 4.543 -9.382 -10.127 1.00 85.38 364 LYS A N 1
ATOM 2896 C CA . LYS A 1 364 ? 3.643 -9.603 -8.982 1.00 85.38 364 LYS A CA 1
ATOM 2897 C C . LYS A 1 364 ? 4.379 -10.191 -7.779 1.00 85.38 364 LYS A C 1
ATOM 2899 O O . LYS A 1 364 ? 4.131 -9.773 -6.656 1.00 85.38 364 LYS A O 1
ATOM 2904 N N . GLN A 1 365 ? 5.305 -11.120 -8.010 1.00 88.88 365 GLN A N 1
ATOM 2905 C CA . GLN A 1 365 ? 6.108 -11.678 -6.928 1.00 88.88 365 GLN A CA 1
ATOM 2906 C C . GLN A 1 365 ? 7.013 -10.614 -6.295 1.00 88.88 365 GLN A C 1
ATOM 2908 O O . GLN A 1 365 ? 6.986 -10.460 -5.085 1.00 88.88 365 GLN A O 1
ATOM 2913 N N . ILE A 1 366 ? 7.730 -9.812 -7.092 1.00 90.81 366 ILE A N 1
ATOM 2914 C CA . ILE A 1 366 ? 8.551 -8.704 -6.570 1.00 90.81 366 ILE A CA 1
ATOM 2915 C C . ILE A 1 366 ? 7.704 -7.750 -5.720 1.00 90.81 366 ILE A C 1
ATOM 2917 O O . ILE A 1 366 ? 8.152 -7.346 -4.652 1.00 90.81 366 ILE A O 1
ATOM 2921 N N . ALA A 1 367 ? 6.493 -7.399 -6.169 1.00 83.69 367 ALA A N 1
ATOM 2922 C CA . ALA A 1 367 ? 5.594 -6.518 -5.419 1.00 83.69 367 ALA A CA 1
ATOM 2923 C C . ALA A 1 367 ? 5.255 -7.090 -4.032 1.00 83.69 367 ALA A C 1
ATOM 2925 O O . ALA A 1 367 ? 5.351 -6.374 -3.033 1.00 83.69 367 ALA A O 1
ATOM 2926 N N . SER A 1 368 ? 4.950 -8.390 -3.983 1.00 83.31 368 SER A N 1
ATOM 2927 C CA . SER A 1 368 ? 4.664 -9.111 -2.743 1.00 83.31 368 SER A CA 1
ATOM 2928 C C . SER A 1 368 ? 5.871 -9.149 -1.805 1.00 83.31 368 SER A C 1
ATOM 2930 O O . SER A 1 368 ? 5.713 -8.875 -0.620 1.00 83.31 368 SER A O 1
ATOM 2932 N N . GLU A 1 369 ? 7.071 -9.453 -2.309 1.00 87.19 369 GLU A N 1
ATOM 2933 C CA . GLU A 1 369 ? 8.287 -9.523 -1.479 1.00 87.19 369 GLU A CA 1
ATOM 2934 C C . GLU A 1 369 ? 8.651 -8.139 -0.922 1.00 87.19 369 GLU A C 1
ATOM 2936 O O . GLU A 1 369 ? 8.905 -7.968 0.267 1.00 87.19 369 GLU A O 1
ATOM 2941 N N . VAL A 1 370 ? 8.595 -7.100 -1.763 1.00 86.81 370 VAL A N 1
ATOM 2942 C CA . VAL A 1 370 ? 8.904 -5.713 -1.378 1.00 86.81 370 VAL A CA 1
ATOM 2943 C C . VAL A 1 370 ? 7.986 -5.197 -0.266 1.00 86.81 370 VAL A C 1
ATOM 2945 O O . VAL A 1 370 ? 8.398 -4.341 0.518 1.00 86.81 370 VAL A O 1
ATOM 2948 N N . LYS A 1 371 ? 6.759 -5.709 -0.152 1.00 79.81 371 LYS A N 1
ATOM 2949 C CA . LYS A 1 371 ? 5.816 -5.303 0.894 1.00 79.81 371 LYS A CA 1
ATOM 2950 C C . LYS A 1 371 ? 6.319 -5.564 2.298 1.00 79.81 371 LYS A C 1
ATOM 2952 O O . LYS A 1 371 ? 6.151 -4.691 3.145 1.00 79.81 371 LYS A O 1
ATOM 2957 N N . GLU A 1 372 ? 6.911 -6.727 2.544 1.00 76.12 372 GLU A N 1
ATOM 2958 C CA . GLU A 1 372 ? 7.437 -7.067 3.866 1.00 76.12 372 GLU A CA 1
ATOM 2959 C C . GLU A 1 372 ? 8.521 -6.066 4.278 1.00 76.12 372 GLU A C 1
ATOM 2961 O O . GLU A 1 372 ? 8.490 -5.519 5.382 1.00 76.12 372 GLU A O 1
ATOM 2966 N N . TYR A 1 373 ? 9.408 -5.727 3.337 1.00 84.12 373 TYR A N 1
ATOM 2967 C CA . TYR A 1 373 ? 10.409 -4.687 3.539 1.00 84.12 373 TYR A CA 1
ATOM 2968 C C . TYR A 1 373 ? 9.750 -3.339 3.828 1.00 84.12 373 TYR A C 1
ATOM 2970 O O . TYR A 1 373 ? 9.991 -2.767 4.883 1.00 84.12 373 TYR A O 1
ATOM 2978 N N . VAL A 1 374 ? 8.869 -2.839 2.954 1.00 79.62 374 VAL A N 1
ATOM 2979 C CA . VAL A 1 374 ? 8.221 -1.524 3.140 1.00 79.62 374 VAL A CA 1
ATOM 2980 C C . VAL A 1 374 ? 7.464 -1.437 4.468 1.00 79.62 374 VAL A C 1
ATOM 2982 O O . VAL A 1 374 ? 7.490 -0.394 5.118 1.00 79.62 374 VAL A O 1
ATOM 2985 N N . GLN A 1 375 ? 6.836 -2.529 4.909 1.00 79.06 375 GLN A N 1
ATOM 2986 C CA . GLN A 1 375 ? 6.179 -2.594 6.213 1.00 79.06 375 GLN A CA 1
ATOM 2987 C C . GLN A 1 375 ? 7.152 -2.416 7.384 1.00 79.06 375 GLN A C 1
ATOM 2989 O O . GLN A 1 375 ? 6.771 -1.797 8.375 1.00 79.06 375 GLN A O 1
ATOM 2994 N N . CYS A 1 376 ? 8.395 -2.891 7.268 1.00 73.81 376 CYS A N 1
ATOM 2995 C CA . CYS A 1 376 ? 9.424 -2.735 8.301 1.00 73.81 376 CYS A CA 1
ATOM 2996 C C . CYS A 1 376 ? 9.794 -1.269 8.550 1.00 73.81 376 CYS A C 1
ATOM 2998 O O . CYS A 1 376 ? 10.056 -0.884 9.685 1.00 73.81 376 CYS A O 1
ATOM 3000 N N . ALA A 1 377 ? 9.787 -0.456 7.491 1.00 80.31 377 ALA A N 1
ATOM 3001 C CA . ALA A 1 377 ? 10.133 0.959 7.550 1.00 80.31 377 ALA A CA 1
ATOM 3002 C C . ALA A 1 377 ? 8.905 1.867 7.761 1.00 80.31 377 ALA A C 1
ATOM 3004 O O . ALA A 1 377 ? 9.003 3.096 7.675 1.00 80.31 377 ALA A O 1
ATOM 3005 N N . ASN A 1 378 ? 7.721 1.294 8.008 1.00 78.69 378 ASN A N 1
ATOM 3006 C CA . ASN A 1 378 ? 6.529 2.087 8.277 1.00 78.69 378 ASN A CA 1
ATOM 3007 C C . ASN A 1 378 ? 6.667 2.828 9.609 1.00 78.69 378 ASN A C 1
ATOM 3009 O O . ASN A 1 378 ? 6.784 2.220 10.669 1.00 78.69 378 ASN A O 1
ATOM 3013 N N . GLY A 1 379 ? 6.556 4.154 9.548 1.00 71.44 379 GLY A N 1
ATOM 3014 C CA . GLY A 1 379 ? 6.678 5.024 10.717 1.00 71.44 379 GLY A CA 1
ATOM 3015 C C . GLY A 1 379 ? 8.069 5.628 10.893 1.00 71.44 379 GLY A C 1
ATOM 3016 O O . GLY A 1 379 ? 8.224 6.488 11.756 1.00 71.44 379 GLY A O 1
ATOM 3017 N N . GLU A 1 380 ? 9.043 5.261 10.055 1.00 77.31 380 GLU A N 1
ATOM 3018 C CA . GLU A 1 380 ? 10.358 5.893 10.092 1.00 77.31 380 GLU A CA 1
ATOM 3019 C C . GLU A 1 380 ? 10.311 7.323 9.578 1.00 77.31 380 GLU A C 1
ATOM 3021 O O . GLU A 1 380 ? 9.656 7.643 8.582 1.00 77.31 380 GLU A O 1
ATOM 3026 N N . THR A 1 381 ? 11.022 8.191 10.292 1.00 73.69 381 THR A N 1
ATOM 3027 C CA . THR A 1 381 ? 10.989 9.636 10.059 1.00 73.69 381 THR A CA 1
ATOM 3028 C C . THR A 1 381 ? 12.190 10.146 9.272 1.00 73.69 381 THR A C 1
ATOM 3030 O O . THR A 1 381 ? 12.142 11.276 8.791 1.00 73.69 381 THR A O 1
ATOM 3033 N N . SER A 1 382 ? 13.236 9.327 9.110 1.00 80.56 382 SER A N 1
ATOM 3034 C CA . SER A 1 382 ? 14.458 9.686 8.384 1.00 80.56 382 SER A CA 1
ATOM 3035 C C . SER A 1 382 ? 14.860 8.647 7.331 1.00 80.56 382 SER A C 1
ATOM 3037 O O . SER A 1 382 ? 14.541 7.452 7.426 1.00 80.56 382 SER A O 1
ATOM 3039 N N . ALA A 1 383 ? 15.586 9.106 6.310 1.00 84.50 383 ALA A N 1
ATOM 3040 C CA . ALA A 1 383 ? 16.198 8.267 5.289 1.00 84.50 383 ALA A CA 1
ATOM 3041 C C . ALA A 1 383 ? 17.198 7.291 5.912 1.00 84.50 383 ALA A C 1
ATOM 3043 O O . ALA A 1 383 ? 17.249 6.135 5.499 1.00 84.50 383 ALA A O 1
ATOM 3044 N N . TYR A 1 384 ? 17.927 7.713 6.947 1.00 82.12 384 TYR A N 1
ATOM 3045 C CA . TYR A 1 384 ? 18.837 6.843 7.691 1.00 82.12 384 TYR A CA 1
ATOM 3046 C C . TYR A 1 384 ? 18.128 5.664 8.361 1.00 82.12 384 TYR A C 1
ATOM 3048 O O . TYR A 1 384 ? 18.543 4.523 8.177 1.00 82.12 384 TYR A O 1
ATOM 3056 N N . GLN A 1 385 ? 17.041 5.909 9.102 1.00 77.56 385 GLN A N 1
ATOM 3057 C CA . GLN A 1 385 ? 16.276 4.843 9.765 1.00 77.56 385 GLN A CA 1
ATOM 3058 C C . GLN A 1 385 ? 15.673 3.871 8.745 1.00 77.56 385 GLN A C 1
ATOM 3060 O O . GLN A 1 385 ? 15.764 2.654 8.907 1.00 77.56 385 GLN A O 1
ATOM 3065 N N . THR A 1 386 ? 15.123 4.415 7.658 1.00 86.56 386 THR A N 1
ATOM 3066 C CA . THR A 1 386 ? 14.578 3.625 6.547 1.00 86.56 386 THR A CA 1
ATOM 3067 C C . THR A 1 386 ? 15.663 2.760 5.899 1.00 86.56 386 THR A C 1
ATOM 3069 O O . THR A 1 386 ? 15.468 1.560 5.700 1.00 86.56 386 THR A O 1
ATOM 3072 N N . ALA A 1 387 ? 16.827 3.349 5.605 1.00 89.06 387 ALA A N 1
ATOM 3073 C CA . ALA A 1 387 ? 17.963 2.642 5.031 1.00 89.06 387 ALA A CA 1
ATOM 3074 C C . ALA A 1 387 ? 18.469 1.544 5.964 1.00 89.06 387 ALA A C 1
ATOM 3076 O O . ALA A 1 387 ? 18.733 0.443 5.499 1.00 89.06 387 ALA A O 1
ATOM 3077 N N . LEU A 1 388 ? 18.557 1.807 7.266 1.00 82.44 388 LEU A N 1
ATOM 3078 C CA . LEU A 1 388 ? 19.035 0.841 8.250 1.00 82.44 388 LEU A CA 1
ATOM 3079 C C . LEU A 1 388 ? 18.102 -0.376 8.351 1.00 82.44 388 LEU A C 1
ATOM 3081 O O . LEU A 1 388 ? 18.586 -1.507 8.339 1.00 82.44 388 LEU A O 1
ATOM 3085 N N . CYS A 1 389 ? 16.779 -0.163 8.323 1.00 83.56 389 CYS A N 1
ATOM 3086 C CA . CYS A 1 389 ? 15.805 -1.262 8.284 1.00 83.56 389 CYS A CA 1
ATOM 3087 C C . CYS A 1 389 ? 15.992 -2.153 7.048 1.00 83.56 389 CYS A C 1
ATOM 3089 O O . CYS A 1 389 ? 16.099 -3.375 7.158 1.00 83.56 389 CYS A O 1
ATOM 3091 N N . TYR A 1 390 ? 16.068 -1.549 5.856 1.00 91.06 390 TYR A N 1
ATOM 3092 C CA . TYR A 1 390 ? 16.238 -2.307 4.613 1.00 91.06 390 TYR A CA 1
ATOM 3093 C C . TYR A 1 390 ? 17.587 -2.998 4.524 1.00 91.06 390 TYR A C 1
ATOM 3095 O O . TYR A 1 390 ? 17.656 -4.112 4.013 1.00 91.06 390 TYR A O 1
ATOM 3103 N N . TYR A 1 391 ? 18.641 -2.360 5.025 1.00 89.38 391 TYR A N 1
ATOM 3104 C CA . TYR A 1 391 ? 19.983 -2.917 5.044 1.00 89.38 391 TYR A CA 1
ATOM 3105 C C . TYR A 1 391 ? 20.004 -4.240 5.807 1.00 89.38 391 TYR A C 1
ATOM 3107 O O . TYR A 1 391 ? 20.403 -5.263 5.258 1.00 89.38 391 TYR A O 1
ATOM 3115 N N . GLU A 1 392 ? 19.464 -4.256 7.025 1.00 81.25 392 GLU A N 1
ATOM 3116 C CA . GLU A 1 392 ? 19.436 -5.463 7.850 1.00 81.25 392 GLU A CA 1
ATOM 3117 C C . GLU A 1 392 ? 18.515 -6.547 7.315 1.00 81.25 392 GLU A C 1
ATOM 3119 O O . GLU A 1 392 ? 18.863 -7.721 7.389 1.00 81.25 392 GLU A O 1
ATOM 3124 N N . LEU A 1 393 ? 17.355 -6.190 6.758 1.00 85.81 393 LEU A N 1
ATOM 3125 C CA . LEU A 1 393 ? 16.486 -7.191 6.142 1.00 85.81 393 LEU A CA 1
ATOM 3126 C C . LEU A 1 393 ? 17.099 -7.787 4.875 1.00 85.81 393 LEU A C 1
ATOM 3128 O O . LEU A 1 393 ? 16.914 -8.973 4.611 1.00 85.81 393 LEU A O 1
ATOM 3132 N N . VAL A 1 394 ? 17.818 -6.992 4.076 1.00 91.06 394 VAL A N 1
ATOM 3133 C CA . VAL A 1 394 ? 18.531 -7.505 2.900 1.00 91.06 394 VAL A CA 1
ATOM 3134 C C . VAL A 1 394 ? 19.595 -8.500 3.341 1.00 91.06 394 VAL A C 1
ATOM 3136 O O . VAL A 1 394 ? 19.667 -9.576 2.754 1.00 91.06 394 VAL A O 1
ATOM 3139 N N . ILE A 1 395 ? 20.363 -8.183 4.385 1.00 85.31 395 ILE A N 1
ATOM 3140 C CA . ILE A 1 395 ? 21.365 -9.106 4.919 1.00 85.31 395 ILE A CA 1
ATOM 3141 C C . ILE A 1 395 ? 20.690 -10.357 5.496 1.00 85.31 395 ILE A C 1
ATOM 3143 O O . ILE A 1 395 ? 21.032 -11.470 5.121 1.00 85.31 395 ILE A O 1
ATOM 3147 N N . LYS A 1 396 ? 19.659 -10.191 6.330 1.00 81.88 396 LYS A N 1
ATOM 3148 C CA . LYS A 1 396 ? 18.959 -11.308 6.979 1.00 81.88 396 LYS A CA 1
ATOM 3149 C C . LYS A 1 396 ? 18.340 -12.295 6.004 1.00 81.88 396 LYS A C 1
ATOM 3151 O O . LYS A 1 396 ? 18.377 -13.500 6.240 1.00 81.88 396 LYS A O 1
ATOM 3156 N N . ASN A 1 397 ? 17.729 -11.783 4.946 1.00 85.81 397 ASN A N 1
ATOM 3157 C CA . ASN A 1 397 ? 16.948 -12.601 4.029 1.00 85.81 397 ASN A CA 1
ATOM 3158 C C . ASN A 1 397 ? 17.771 -13.079 2.828 1.00 85.81 397 ASN A C 1
ATOM 3160 O O . ASN A 1 397 ? 17.216 -13.717 1.935 1.00 85.81 397 ASN A O 1
ATOM 3164 N N . THR A 1 398 ? 19.077 -12.793 2.788 1.00 87.00 398 THR A N 1
ATOM 3165 C CA . THR A 1 398 ? 19.944 -13.216 1.688 1.00 87.00 398 THR A CA 1
ATOM 3166 C C . THR A 1 398 ? 21.113 -14.030 2.207 1.00 87.00 398 THR A C 1
ATOM 3168 O O . THR A 1 398 ? 21.830 -13.621 3.103 1.00 87.00 398 THR A O 1
ATOM 3171 N N . THR A 1 399 ? 21.336 -15.190 1.602 1.00 84.75 399 THR A N 1
ATOM 3172 C CA . THR A 1 399 ? 22.546 -15.983 1.798 1.00 84.75 399 THR A CA 1
ATOM 3173 C C . THR A 1 399 ? 23.577 -15.628 0.732 1.00 84.75 399 THR A C 1
ATOM 3175 O O . THR A 1 399 ? 23.277 -15.650 -0.469 1.00 84.75 399 THR A O 1
ATOM 3178 N N . TYR A 1 400 ? 24.811 -15.352 1.154 1.00 82.19 400 TYR A N 1
ATOM 3179 C CA . TYR A 1 400 ? 25.882 -15.036 0.218 1.00 82.19 400 TYR A CA 1
ATOM 3180 C C . TYR A 1 400 ? 26.286 -16.258 -0.621 1.00 82.19 400 TYR A C 1
ATOM 3182 O O . TYR A 1 400 ? 26.676 -17.308 -0.109 1.00 82.19 400 TYR A O 1
ATOM 3190 N N . GLU A 1 401 ? 26.193 -16.122 -1.942 1.00 72.50 401 GLU A N 1
ATOM 3191 C CA . GLU A 1 401 ? 26.200 -17.240 -2.883 1.00 72.50 401 GLU A CA 1
ATOM 3192 C C . GLU A 1 401 ? 27.577 -17.451 -3.548 1.00 72.50 401 GLU A C 1
ATOM 3194 O O . GLU A 1 401 ? 27.862 -16.904 -4.616 1.00 72.50 401 GLU A O 1
ATOM 3199 N N . TYR A 1 402 ? 28.423 -18.296 -2.948 1.00 64.94 402 TYR A N 1
ATOM 3200 C CA . TYR A 1 402 ? 29.682 -18.797 -3.526 1.00 64.94 402 TYR A CA 1
ATOM 3201 C C . TYR A 1 402 ? 29.759 -20.331 -3.412 1.00 64.94 402 TYR A C 1
ATOM 3203 O O . TYR A 1 402 ? 29.394 -20.893 -2.384 1.00 64.94 402 TYR A O 1
ATOM 3211 N N . ALA A 1 403 ? 30.273 -21.030 -4.438 1.00 46.41 403 ALA A N 1
ATOM 3212 C CA . ALA A 1 403 ? 30.422 -22.501 -4.402 1.00 46.41 403 ALA A CA 1
ATOM 3213 C C . ALA A 1 403 ? 31.472 -22.979 -3.372 1.00 46.41 403 ALA A C 1
ATOM 3215 O O . ALA A 1 403 ? 31.477 -24.144 -2.985 1.00 46.41 403 ALA A O 1
ATOM 3216 N N . ALA A 1 404 ? 32.349 -22.075 -2.944 1.00 45.66 404 ALA A N 1
ATOM 3217 C CA . ALA A 1 404 ? 33.184 -22.079 -1.748 1.00 45.66 404 ALA A CA 1
ATOM 3218 C C . ALA A 1 404 ? 33.874 -20.702 -1.707 1.00 45.66 404 ALA A C 1
ATOM 3220 O O . ALA A 1 404 ? 33.924 -20.015 -2.736 1.00 45.66 404 ALA A O 1
ATOM 3221 N N . ILE A 1 405 ? 34.436 -20.303 -0.561 1.00 42.72 405 ILE A N 1
ATOM 3222 C CA . ILE A 1 405 ? 35.435 -19.222 -0.517 1.00 42.72 405 ILE A CA 1
ATOM 3223 C C . ILE A 1 405 ? 36.492 -19.571 -1.583 1.00 42.72 405 ILE A C 1
ATOM 3225 O O . ILE A 1 405 ? 37.169 -20.582 -1.437 1.00 42.72 405 ILE A O 1
ATOM 3229 N N . ASP A 1 406 ? 36.559 -18.786 -2.669 1.00 42.50 406 ASP A N 1
ATOM 3230 C CA . ASP A 1 406 ? 37.536 -18.851 -3.786 1.00 42.50 406 ASP A CA 1
ATOM 3231 C C . ASP A 1 406 ? 37.092 -19.479 -5.121 1.00 42.50 406 ASP A C 1
ATOM 3233 O O . ASP A 1 406 ? 37.921 -19.656 -6.014 1.00 42.50 406 ASP A O 1
ATOM 3237 N N . VAL A 1 407 ? 35.800 -19.736 -5.335 1.00 45.31 407 VAL A N 1
ATOM 3238 C CA . VAL A 1 407 ? 35.281 -20.166 -6.654 1.00 45.31 407 VAL A CA 1
ATOM 3239 C C . VAL A 1 407 ? 34.417 -19.059 -7.263 1.00 45.31 407 VAL A C 1
ATOM 3241 O O . VAL A 1 407 ? 33.786 -18.321 -6.523 1.00 45.31 407 VAL A O 1
ATOM 3244 N N . ASP A 1 408 ? 34.391 -18.911 -8.591 1.00 51.09 408 ASP A N 1
ATOM 3245 C CA . ASP A 1 408 ? 33.468 -18.007 -9.308 1.00 51.09 408 ASP A CA 1
ATOM 3246 C C . ASP A 1 408 ? 32.034 -18.107 -8.726 1.00 51.09 408 ASP A C 1
ATOM 3248 O O . ASP A 1 408 ? 31.652 -19.196 -8.266 1.00 51.09 408 ASP A O 1
ATOM 3252 N N . PRO A 1 409 ? 31.228 -17.021 -8.713 1.00 54.12 409 PRO A N 1
ATOM 3253 C CA . PRO A 1 409 ? 29.863 -17.101 -8.216 1.00 54.12 409 PRO A CA 1
ATOM 3254 C C . PRO A 1 409 ? 29.139 -18.224 -8.940 1.00 54.12 409 PRO A C 1
ATOM 3256 O O . PRO A 1 409 ? 29.381 -18.477 -10.123 1.00 54.12 409 PRO A O 1
ATOM 3259 N N . THR A 1 410 ? 28.299 -18.938 -8.202 1.00 53.94 410 THR A N 1
ATOM 3260 C CA . THR A 1 410 ? 27.703 -20.179 -8.690 1.00 53.94 410 THR A CA 1
ATOM 3261 C C . THR A 1 410 ? 26.983 -19.965 -10.024 1.00 53.94 410 THR A C 1
ATOM 3263 O O . THR A 1 410 ? 26.565 -18.854 -10.358 1.00 53.94 410 THR A O 1
ATOM 3266 N N . ASN A 1 411 ? 26.750 -21.044 -10.783 1.00 64.06 411 ASN A N 1
ATOM 3267 C CA . ASN A 1 411 ? 25.916 -21.026 -11.998 1.00 64.06 411 ASN A CA 1
ATOM 3268 C C . ASN A 1 411 ? 24.452 -20.582 -11.733 1.00 64.06 411 ASN A C 1
ATOM 3270 O O . ASN A 1 411 ? 23.593 -20.697 -12.611 1.00 64.06 411 ASN A O 1
ATOM 3274 N N . PHE A 1 412 ? 24.136 -20.098 -10.525 1.00 76.50 412 PHE A N 1
ATOM 3275 C CA . PHE A 1 412 ? 22.867 -19.494 -10.178 1.00 76.50 412 PHE A CA 1
ATOM 3276 C C . PHE A 1 412 ? 22.668 -18.174 -10.929 1.00 76.50 412 PHE A C 1
ATOM 3278 O O . PHE A 1 412 ? 23.117 -17.102 -10.533 1.00 76.50 412 PHE A O 1
ATOM 3285 N N . ARG A 1 413 ? 21.921 -18.263 -12.025 1.00 76.62 413 ARG A N 1
ATOM 3286 C CA . ARG A 1 413 ? 21.607 -17.172 -12.955 1.00 76.62 413 ARG A CA 1
ATOM 3287 C C . ARG A 1 413 ? 21.114 -15.863 -12.311 1.00 76.62 413 ARG A C 1
ATOM 3289 O O . ARG A 1 413 ? 21.308 -14.808 -12.910 1.00 76.62 413 ARG A O 1
ATOM 3296 N N . PHE A 1 414 ? 20.437 -15.905 -11.162 1.00 85.69 414 PHE A N 1
ATOM 3297 C CA . PHE A 1 414 ? 19.811 -14.717 -10.563 1.00 85.69 414 PHE A CA 1
ATOM 3298 C C . PHE A 1 414 ? 20.690 -14.011 -9.517 1.00 85.69 414 PHE A C 1
ATOM 3300 O O . PHE A 1 414 ? 20.298 -12.962 -9.017 1.00 85.69 414 PHE A O 1
ATOM 3307 N N . CYS A 1 415 ? 21.895 -14.520 -9.220 1.00 83.38 415 CYS A N 1
ATOM 3308 C CA . CYS A 1 415 ? 22.746 -14.002 -8.137 1.00 83.38 415 CYS A CA 1
ATOM 3309 C C . CYS A 1 415 ? 23.169 -12.528 -8.295 1.00 83.38 415 CYS A C 1
ATOM 3311 O O . CYS A 1 415 ? 23.596 -11.907 -7.325 1.00 83.38 415 CYS A O 1
ATOM 3313 N N . ARG A 1 416 ? 23.074 -11.962 -9.507 1.00 84.88 416 ARG A N 1
ATOM 3314 C CA . ARG A 1 416 ? 23.511 -10.594 -9.850 1.00 84.88 416 ARG A CA 1
ATOM 3315 C C . ARG A 1 416 ? 22.355 -9.615 -10.113 1.00 84.88 416 ARG A C 1
ATOM 3317 O O . ARG A 1 416 ? 22.577 -8.550 -10.690 1.00 84.88 416 ARG A O 1
ATOM 3324 N N . ASN A 1 417 ? 21.119 -9.958 -9.751 1.00 89.19 417 ASN A N 1
ATOM 3325 C CA . ASN A 1 417 ? 19.972 -9.052 -9.867 1.00 89.19 417 ASN A CA 1
ATOM 3326 C C . ASN A 1 417 ? 19.042 -9.148 -8.648 1.00 89.19 417 ASN A C 1
ATOM 3328 O O . ASN A 1 417 ? 19.258 -9.961 -7.753 1.00 89.19 417 ASN A O 1
ATOM 3332 N N . ILE A 1 418 ? 17.997 -8.314 -8.635 1.00 93.50 418 ILE A N 1
ATOM 3333 C CA . ILE A 1 418 ? 17.062 -8.209 -7.508 1.00 93.50 418 ILE A CA 1
ATOM 3334 C C . ILE A 1 418 ? 16.304 -9.506 -7.204 1.00 93.50 418 ILE A C 1
ATOM 3336 O O . ILE A 1 418 ? 15.880 -9.687 -6.070 1.00 93.50 418 ILE A O 1
ATOM 3340 N N . LEU A 1 419 ? 16.147 -10.425 -8.168 1.00 93.38 419 LEU A N 1
ATOM 3341 C CA . LEU A 1 419 ? 15.436 -11.684 -7.923 1.00 93.38 419 LEU A CA 1
ATOM 3342 C C . LEU A 1 419 ? 16.248 -12.600 -7.006 1.00 93.38 419 LEU A C 1
ATOM 3344 O O . LEU A 1 419 ? 15.661 -13.303 -6.190 1.00 93.38 419 LEU A O 1
ATOM 3348 N N . GLY A 1 420 ? 17.581 -12.594 -7.131 1.00 90.94 420 GLY A N 1
ATOM 3349 C CA . GLY A 1 420 ? 18.459 -13.398 -6.280 1.00 90.94 420 GLY A CA 1
ATOM 3350 C C . GLY A 1 420 ? 18.213 -13.122 -4.801 1.00 90.94 420 GLY A C 1
ATOM 3351 O O . GLY A 1 420 ? 17.975 -14.053 -4.043 1.00 90.94 420 GLY A O 1
ATOM 3352 N N . THR A 1 421 ? 18.171 -11.844 -4.428 1.00 92.31 421 THR A N 1
ATOM 3353 C CA . THR A 1 421 ? 17.871 -11.404 -3.061 1.00 92.31 421 THR A CA 1
ATOM 3354 C C . THR A 1 421 ? 16.386 -11.532 -2.726 1.00 92.31 421 THR A C 1
ATOM 3356 O O . THR A 1 421 ? 16.042 -12.279 -1.822 1.00 92.31 421 THR A O 1
ATOM 3359 N N . LEU A 1 422 ? 15.501 -10.852 -3.463 1.00 92.31 422 LEU A N 1
ATOM 3360 C CA . LEU A 1 422 ? 14.107 -10.679 -3.036 1.00 92.31 422 LEU A CA 1
ATOM 3361 C C . LEU A 1 422 ? 13.267 -11.953 -3.142 1.00 92.31 422 LEU A C 1
ATOM 3363 O O . LEU A 1 422 ? 12.343 -12.116 -2.367 1.00 92.31 422 LEU A O 1
ATOM 3367 N N . ILE A 1 423 ? 13.552 -12.832 -4.106 1.00 91.19 423 ILE A N 1
ATOM 3368 C CA . ILE A 1 423 ? 12.722 -14.018 -4.375 1.00 91.19 423 ILE A CA 1
ATOM 3369 C C . ILE A 1 423 ? 13.410 -15.303 -3.925 1.00 91.19 423 ILE A C 1
ATOM 3371 O O . ILE A 1 423 ? 12.771 -16.213 -3.406 1.00 91.19 423 ILE A O 1
ATOM 3375 N N . TYR A 1 424 ? 14.709 -15.421 -4.194 1.00 88.25 424 TYR A N 1
ATOM 3376 C CA . TYR A 1 424 ? 15.433 -16.672 -3.975 1.00 88.25 424 TYR A CA 1
ATOM 3377 C C . TYR A 1 424 ? 16.273 -16.682 -2.695 1.00 88.25 424 TYR A C 1
ATOM 3379 O O . TYR A 1 424 ? 16.823 -17.734 -2.369 1.00 88.25 424 TYR A O 1
ATOM 3387 N N . GLY A 1 425 ? 16.404 -15.544 -2.005 1.00 88.94 425 GLY A N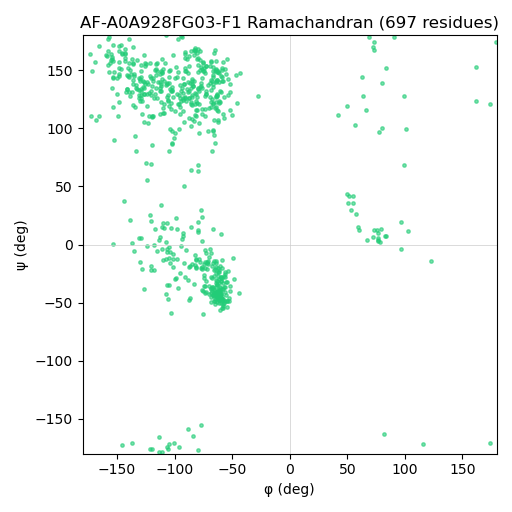 1
ATOM 3388 C CA . GLY A 1 425 ? 17.186 -15.411 -0.776 1.00 88.94 425 GLY A CA 1
ATOM 3389 C C . GLY A 1 425 ? 18.660 -15.798 -0.920 1.00 88.94 425 GLY A C 1
ATOM 3390 O O . GLY A 1 425 ? 19.277 -16.233 0.047 1.00 88.94 425 GLY A O 1
ATOM 3391 N N . ARG A 1 426 ? 19.241 -15.700 -2.123 1.00 86.44 426 ARG A N 1
ATOM 3392 C CA . ARG A 1 426 ? 20.651 -16.024 -2.392 1.00 86.44 426 ARG A CA 1
ATOM 3393 C C . ARG A 1 426 ? 21.235 -15.156 -3.502 1.00 86.44 426 ARG A C 1
ATOM 3395 O O . ARG A 1 426 ? 20.736 -15.134 -4.631 1.00 86.44 426 ARG A O 1
ATOM 3402 N N . ALA A 1 427 ? 22.311 -14.435 -3.211 1.00 88.06 427 ALA A N 1
ATOM 3403 C CA . ALA A 1 427 ? 22.905 -13.502 -4.164 1.00 88.06 427 ALA A CA 1
ATOM 3404 C C . ALA A 1 427 ? 24.401 -13.275 -3.928 1.00 88.06 427 ALA A C 1
ATOM 3406 O O . ALA A 1 427 ? 24.969 -13.713 -2.935 1.00 88.06 427 ALA A O 1
ATOM 3407 N N . VAL A 1 428 ? 25.042 -12.575 -4.862 1.00 86.19 428 VAL A N 1
ATOM 3408 C CA . VAL A 1 428 ? 26.363 -11.964 -4.650 1.00 86.19 428 VAL A CA 1
ATOM 3409 C C . VAL A 1 428 ? 26.237 -10.450 -4.536 1.00 86.19 428 VAL A C 1
ATOM 3411 O O . VAL A 1 428 ? 25.139 -9.918 -4.688 1.00 86.19 428 VAL A O 1
ATOM 3414 N N . CYS A 1 429 ? 27.356 -9.748 -4.339 1.00 86.62 429 CYS A N 1
ATOM 3415 C CA . CYS A 1 429 ? 27.401 -8.309 -4.060 1.00 86.62 429 CYS A CA 1
ATOM 3416 C C . CYS A 1 429 ? 26.478 -7.441 -4.931 1.00 86.62 429 CYS A C 1
ATOM 3418 O O . CYS A 1 429 ? 25.753 -6.587 -4.427 1.00 86.62 429 CYS A O 1
ATOM 3420 N N . VAL A 1 430 ? 26.407 -7.724 -6.236 1.00 86.94 430 VAL A N 1
ATOM 3421 C CA . VAL A 1 430 ? 25.511 -7.015 -7.164 1.00 86.94 430 VAL A CA 1
ATOM 3422 C C . VAL A 1 430 ? 24.028 -7.209 -6.814 1.00 86.94 430 VAL A C 1
ATOM 3424 O O . VAL A 1 430 ? 23.262 -6.253 -6.886 1.00 86.94 430 VAL A O 1
ATOM 3427 N N . GLY A 1 431 ? 23.596 -8.422 -6.456 1.00 90.81 431 GLY A N 1
ATOM 3428 C CA . GLY A 1 431 ? 22.202 -8.690 -6.085 1.00 90.81 431 GLY A CA 1
ATOM 3429 C C . GLY A 1 431 ? 21.804 -7.992 -4.783 1.00 90.81 431 GLY A C 1
ATOM 3430 O O . GLY A 1 431 ? 20.774 -7.318 -4.766 1.00 90.81 431 GLY A O 1
ATOM 3431 N N . TYR A 1 432 ? 22.672 -8.040 -3.762 1.00 92.94 432 TYR A N 1
ATOM 3432 C CA . TYR A 1 432 ? 22.477 -7.323 -2.495 1.00 92.94 432 TYR A CA 1
ATOM 3433 C C . TYR A 1 432 ? 22.332 -5.816 -2.728 1.00 92.94 432 TYR A C 1
ATOM 3435 O O . TYR A 1 432 ? 21.328 -5.219 -2.342 1.00 92.94 432 TYR A O 1
ATOM 3443 N N . ALA A 1 433 ? 23.311 -5.205 -3.407 1.00 92.56 433 ALA A N 1
ATOM 3444 C CA . ALA A 1 433 ? 23.314 -3.771 -3.671 1.00 92.56 433 ALA A CA 1
ATOM 3445 C C . ALA A 1 433 ? 22.074 -3.346 -4.471 1.00 92.56 433 ALA A C 1
ATOM 3447 O O . ALA A 1 433 ? 21.399 -2.384 -4.117 1.00 92.56 433 ALA A O 1
ATOM 3448 N N . ARG A 1 434 ? 21.716 -4.079 -5.531 1.00 93.62 434 ARG A N 1
ATOM 3449 C CA . ARG A 1 434 ? 20.566 -3.715 -6.372 1.00 93.62 434 ARG A CA 1
ATOM 3450 C C . ARG A 1 434 ? 19.230 -3.875 -5.655 1.00 93.62 434 ARG A C 1
ATOM 3452 O O . ARG A 1 434 ? 18.357 -3.042 -5.873 1.00 93.62 434 ARG A O 1
ATOM 3459 N N . ALA A 1 435 ? 19.060 -4.897 -4.816 1.00 95.31 435 ALA A N 1
ATOM 3460 C CA . ALA A 1 435 ? 17.850 -5.045 -4.009 1.00 95.31 435 ALA A CA 1
ATOM 3461 C C . ALA A 1 435 ? 17.740 -3.928 -2.964 1.00 95.31 435 ALA A C 1
ATOM 3463 O O . ALA A 1 435 ? 16.688 -3.306 -2.845 1.00 95.31 435 ALA A O 1
ATOM 3464 N N . PHE A 1 436 ? 18.842 -3.601 -2.285 1.00 95.62 436 PHE A N 1
ATOM 3465 C CA . PHE A 1 436 ? 18.892 -2.486 -1.342 1.00 95.62 436 PHE A CA 1
ATOM 3466 C C . PHE A 1 436 ? 18.530 -1.148 -2.010 1.00 95.62 436 PHE A C 1
ATOM 3468 O O . PHE A 1 436 ? 17.634 -0.444 -1.545 1.00 95.62 436 PHE A O 1
ATOM 3475 N N . ASN A 1 437 ? 19.134 -0.845 -3.164 1.00 95.06 437 ASN A N 1
ATOM 3476 C CA . ASN A 1 437 ? 18.832 0.374 -3.921 1.00 95.06 437 ASN A CA 1
ATOM 3477 C C . ASN A 1 437 ? 17.385 0.411 -4.435 1.00 95.06 437 ASN A C 1
ATOM 3479 O O . ASN A 1 437 ? 16.750 1.462 -4.429 1.00 95.06 437 ASN A O 1
ATOM 3483 N N . LEU A 1 438 ? 16.826 -0.735 -4.844 1.00 93.69 438 LEU A N 1
ATOM 3484 C CA . LEU A 1 438 ? 15.421 -0.836 -5.245 1.00 93.69 438 LEU A CA 1
ATOM 3485 C C . LEU A 1 438 ? 14.481 -0.387 -4.111 1.00 93.69 438 LEU A C 1
ATOM 3487 O O . LEU A 1 438 ? 13.564 0.401 -4.347 1.00 93.69 438 LEU A O 1
ATOM 3491 N N . LEU A 1 439 ? 14.717 -0.880 -2.891 1.00 92.88 439 LEU A N 1
ATOM 3492 C CA . LEU A 1 439 ? 13.903 -0.583 -1.706 1.00 92.88 439 LEU A CA 1
ATOM 3493 C C . LEU A 1 439 ? 14.021 0.886 -1.273 1.00 92.88 439 LEU A C 1
ATOM 3495 O O . LEU A 1 439 ? 13.021 1.520 -0.918 1.00 92.88 439 LEU A O 1
ATOM 3499 N N . LEU A 1 440 ? 15.232 1.442 -1.341 1.00 93.00 440 LEU A N 1
ATOM 3500 C CA . LEU A 1 440 ? 15.502 2.851 -1.061 1.00 93.00 440 LEU A CA 1
ATOM 3501 C C . LEU A 1 440 ? 14.817 3.776 -2.071 1.00 93.00 440 LEU A C 1
ATOM 3503 O O . LEU A 1 440 ? 14.058 4.663 -1.669 1.00 93.00 440 LEU A O 1
ATOM 3507 N N . ASN A 1 441 ? 15.011 3.524 -3.370 1.00 91.00 441 ASN A N 1
ATOM 3508 C CA . ASN A 1 441 ? 14.429 4.342 -4.434 1.00 91.00 441 ASN A CA 1
ATOM 3509 C C . ASN A 1 441 ? 12.897 4.343 -4.360 1.00 91.00 441 ASN A C 1
ATOM 3511 O O . ASN A 1 441 ? 12.289 5.408 -4.464 1.00 91.00 441 ASN A O 1
ATOM 3515 N N . LEU A 1 442 ? 12.277 3.195 -4.048 1.00 85.88 442 LEU A N 1
ATOM 3516 C CA . LEU A 1 442 ? 10.832 3.100 -3.803 1.00 85.88 442 LEU A CA 1
ATOM 3517 C C . LEU A 1 442 ? 10.337 4.067 -2.715 1.00 85.88 442 LEU A C 1
ATOM 3519 O O . LEU A 1 442 ? 9.202 4.547 -2.753 1.00 85.88 442 LEU A O 1
ATOM 3523 N N . ASN A 1 443 ? 11.180 4.349 -1.725 1.00 83.06 443 ASN A N 1
ATOM 3524 C CA . ASN A 1 443 ? 10.867 5.243 -0.617 1.00 83.06 443 ASN A CA 1
ATOM 3525 C C . ASN A 1 443 ? 11.305 6.688 -0.863 1.00 83.06 443 ASN A C 1
ATOM 3527 O O . ASN A 1 443 ? 11.219 7.507 0.049 1.00 83.06 443 ASN A O 1
ATOM 3531 N N . GLY A 1 444 ? 11.713 7.017 -2.092 1.00 86.31 444 GLY A N 1
ATOM 3532 C CA . GLY A 1 444 ? 12.184 8.347 -2.469 1.00 86.31 444 GLY A CA 1
ATOM 3533 C C . GLY A 1 444 ? 13.595 8.660 -1.975 1.00 86.31 444 GLY A C 1
ATOM 3534 O O . GLY A 1 444 ? 14.006 9.818 -2.030 1.00 86.31 444 GLY A O 1
ATOM 3535 N N . ILE A 1 445 ? 14.332 7.654 -1.496 1.00 90.25 445 ILE A N 1
ATOM 3536 C CA . ILE A 1 445 ? 15.722 7.797 -1.072 1.00 90.25 445 ILE A CA 1
ATOM 3537 C C . ILE A 1 445 ? 16.596 7.475 -2.278 1.00 90.25 445 ILE A C 1
ATOM 3539 O O . ILE A 1 445 ? 16.720 6.325 -2.693 1.00 90.25 445 ILE A O 1
ATOM 3543 N N . GLU A 1 446 ? 17.167 8.519 -2.864 1.00 89.81 446 GLU A N 1
ATOM 3544 C CA . GLU A 1 446 ? 17.939 8.428 -4.096 1.00 89.81 446 GLU A CA 1
ATOM 3545 C C . GLU A 1 446 ? 19.215 7.589 -3.889 1.00 89.81 446 GLU A C 1
ATOM 3547 O O . GLU A 1 446 ? 20.091 7.942 -3.096 1.00 89.81 446 GLU A O 1
ATOM 3552 N N . SER A 1 447 ? 19.313 6.465 -4.603 1.00 92.06 447 SER A N 1
ATOM 3553 C CA . SER A 1 447 ? 20.377 5.470 -4.436 1.00 92.06 447 SER A CA 1
ATOM 3554 C C . SER A 1 447 ? 20.732 4.757 -5.742 1.00 92.06 447 SER A C 1
ATOM 3556 O O . SER A 1 447 ? 19.889 4.633 -6.629 1.00 92.06 447 SER A O 1
ATOM 3558 N N . CYS A 1 448 ? 21.970 4.294 -5.904 1.00 87.62 448 CYS A N 1
ATOM 3559 C CA . CYS A 1 448 ? 22.381 3.486 -7.060 1.00 87.62 448 CYS A CA 1
ATOM 3560 C C . CYS A 1 448 ? 23.566 2.576 -6.720 1.00 87.62 448 CYS A C 1
ATOM 3562 O O . CYS A 1 448 ? 24.323 2.850 -5.785 1.00 87.62 448 CYS A O 1
ATOM 3564 N N . ASP A 1 449 ? 23.753 1.500 -7.492 1.00 85.31 449 ASP A N 1
ATOM 3565 C CA . ASP A 1 449 ? 24.881 0.592 -7.289 1.00 85.31 449 ASP A CA 1
ATOM 3566 C C . ASP A 1 449 ? 26.154 1.092 -7.988 1.00 85.31 449 ASP A C 1
ATOM 3568 O O . ASP A 1 449 ? 26.145 1.492 -9.156 1.00 85.31 449 ASP A O 1
ATOM 3572 N N . ILE A 1 450 ? 27.288 1.009 -7.297 1.00 78.25 450 ILE A N 1
ATOM 3573 C CA . ILE A 1 450 ? 28.621 1.348 -7.798 1.00 78.25 450 ILE A CA 1
ATOM 3574 C C . ILE A 1 450 ? 29.473 0.086 -7.797 1.00 78.25 450 ILE A C 1
ATOM 3576 O O . ILE A 1 450 ? 29.458 -0.686 -6.844 1.00 78.25 450 ILE A O 1
ATOM 3580 N N . SER A 1 451 ? 30.197 -0.138 -8.892 1.00 73.62 451 SER A N 1
ATOM 3581 C CA . SER A 1 451 ? 30.967 -1.365 -9.105 1.00 73.62 451 SER A CA 1
ATOM 3582 C C . SER A 1 451 ? 32.440 -1.043 -9.320 1.00 73.62 451 SER A C 1
ATOM 3584 O O . SER A 1 451 ? 32.771 -0.205 -10.160 1.00 73.62 451 SER A O 1
ATOM 3586 N N . GLY A 1 452 ? 33.304 -1.742 -8.590 1.00 65.50 452 GLY A N 1
ATOM 3587 C CA . GLY A 1 452 ? 34.734 -1.843 -8.863 1.00 65.50 452 GLY A CA 1
ATOM 3588 C C . GLY A 1 452 ? 35.062 -3.001 -9.807 1.00 65.50 452 GLY A C 1
ATOM 3589 O O . GLY A 1 452 ? 34.201 -3.486 -10.543 1.00 65.50 452 GLY A O 1
ATOM 3590 N N . ALA A 1 453 ? 36.317 -3.459 -9.778 1.00 59.69 453 ALA A N 1
ATOM 3591 C CA . ALA A 1 453 ? 36.778 -4.568 -10.616 1.00 59.69 453 ALA A CA 1
ATOM 3592 C C . ALA A 1 453 ? 36.102 -5.910 -10.268 1.00 59.69 453 ALA A C 1
ATOM 3594 O O . ALA A 1 453 ? 35.762 -6.673 -11.173 1.00 59.69 453 ALA A O 1
ATOM 3595 N N . ASP A 1 454 ? 35.886 -6.196 -8.982 1.00 68.44 454 ASP A N 1
ATOM 3596 C CA . ASP A 1 454 ? 35.354 -7.479 -8.510 1.00 68.44 454 ASP A CA 1
ATOM 3597 C C . ASP A 1 454 ? 34.279 -7.370 -7.414 1.00 68.44 454 ASP A C 1
ATOM 3599 O O . ASP A 1 454 ? 33.744 -8.393 -6.982 1.00 68.44 454 ASP A O 1
ATOM 3603 N N . HIS A 1 455 ? 33.905 -6.148 -7.020 1.00 78.19 455 HIS A N 1
ATOM 3604 C CA . HIS A 1 455 ? 32.927 -5.892 -5.962 1.00 78.19 455 HIS A CA 1
ATOM 3605 C C . HIS A 1 455 ? 31.918 -4.793 -6.329 1.00 78.19 455 HIS A C 1
ATOM 3607 O O . HIS A 1 455 ? 32.178 -3.966 -7.205 1.00 78.19 455 HIS A O 1
ATOM 3613 N N . THR A 1 456 ? 30.733 -4.801 -5.715 1.00 80.56 456 THR A N 1
ATOM 3614 C CA . THR A 1 456 ? 29.661 -3.816 -5.951 1.00 80.56 456 THR A CA 1
ATOM 3615 C C . THR A 1 456 ? 28.965 -3.466 -4.645 1.00 80.56 456 THR A C 1
ATOM 3617 O O . THR A 1 456 ? 28.591 -4.358 -3.893 1.00 80.56 456 THR A O 1
ATOM 3620 N N . TRP A 1 457 ? 28.765 -2.173 -4.417 1.00 85.62 457 TRP A N 1
ATOM 3621 C CA . TRP A 1 457 ? 28.127 -1.602 -3.231 1.00 85.62 457 TRP A CA 1
ATOM 3622 C C . TRP A 1 457 ? 27.166 -0.481 -3.656 1.00 85.62 457 TRP A C 1
ATOM 3624 O O . TRP A 1 457 ? 26.886 -0.322 -4.845 1.00 85.62 457 TRP A O 1
ATOM 3634 N N . SER A 1 458 ? 26.628 0.285 -2.708 1.00 89.69 458 SER A N 1
ATOM 3635 C CA . SER A 1 458 ? 25.609 1.308 -2.969 1.00 89.69 458 SER A CA 1
ATOM 3636 C C . SER A 1 458 ? 26.071 2.713 -2.584 1.00 89.69 458 SER A C 1
ATOM 3638 O O . SER A 1 458 ? 26.726 2.905 -1.561 1.00 89.69 458 SER A O 1
ATOM 3640 N N . LEU A 1 459 ? 25.712 3.698 -3.407 1.00 86.44 459 LEU A N 1
ATOM 3641 C CA . LEU A 1 459 ? 25.813 5.127 -3.116 1.00 86.44 459 LEU A CA 1
ATOM 3642 C C . LEU A 1 459 ? 24.405 5.650 -2.839 1.00 86.44 459 LEU A C 1
ATOM 3644 O O . LEU A 1 459 ? 23.532 5.511 -3.695 1.00 86.44 459 LEU A O 1
ATOM 3648 N N . VAL A 1 460 ? 24.186 6.255 -1.675 1.00 88.75 460 VAL A N 1
ATOM 3649 C CA . VAL A 1 460 ? 22.846 6.648 -1.219 1.00 88.75 460 VAL A CA 1
ATOM 3650 C C . VAL A 1 460 ? 22.852 8.073 -0.687 1.00 88.75 460 VAL A C 1
ATOM 3652 O O . VAL A 1 460 ? 23.760 8.460 0.049 1.00 88.75 460 VAL A O 1
ATOM 3655 N N . ARG A 1 461 ? 21.831 8.852 -1.045 1.00 85.62 461 ARG A N 1
ATOM 3656 C CA . ARG A 1 461 ? 21.610 10.211 -0.554 1.00 85.62 461 ARG A CA 1
ATOM 3657 C C . ARG A 1 461 ? 20.855 10.200 0.777 1.00 85.62 461 ARG A C 1
ATOM 3659 O O . ARG A 1 461 ? 19.735 9.705 0.834 1.00 85.62 461 ARG A O 1
ATOM 3666 N N . MET A 1 462 ? 21.457 10.753 1.824 1.00 84.88 462 MET A N 1
ATOM 3667 C CA . MET A 1 462 ? 20.885 10.816 3.175 1.00 84.88 462 MET A CA 1
ATOM 3668 C C . MET A 1 462 ? 20.124 12.127 3.424 1.00 84.88 462 MET A C 1
ATOM 3670 O O . MET A 1 462 ? 20.051 13.000 2.554 1.00 84.88 462 MET A O 1
ATOM 3674 N N . ASP A 1 463 ? 19.544 12.260 4.619 1.00 81.56 463 ASP A N 1
ATOM 3675 C CA . ASP A 1 463 ? 18.673 13.377 5.019 1.00 81.56 463 ASP A CA 1
ATOM 3676 C C . ASP A 1 463 ? 19.350 14.755 4.942 1.00 81.56 463 ASP A C 1
ATOM 3678 O O . ASP A 1 463 ? 18.698 15.764 4.675 1.00 81.56 463 ASP A O 1
ATOM 3682 N N . ASP A 1 464 ? 20.672 14.808 5.108 1.00 73.31 464 ASP A N 1
ATOM 3683 C CA . ASP A 1 464 ? 21.473 16.028 4.961 1.00 73.31 464 ASP A CA 1
ATOM 3684 C C . ASP A 1 464 ? 21.704 16.438 3.489 1.00 73.31 464 ASP A C 1
ATOM 3686 O O . ASP A 1 464 ? 22.412 17.407 3.190 1.00 73.31 464 ASP A O 1
ATOM 3690 N N . GLY A 1 465 ? 21.106 15.692 2.557 1.00 77.25 465 GLY A N 1
ATOM 3691 C CA . GLY A 1 465 ? 21.192 15.889 1.121 1.00 77.25 465 GLY A CA 1
ATOM 3692 C C . GLY A 1 465 ? 22.502 15.409 0.500 1.00 77.25 465 GLY A C 1
ATOM 3693 O O . GLY A 1 465 ? 22.674 15.607 -0.706 1.00 77.25 465 GLY A O 1
ATOM 3694 N N . LYS A 1 466 ? 23.405 14.798 1.277 1.00 78.75 466 LYS A N 1
ATOM 3695 C CA . LYS A 1 466 ? 24.724 14.329 0.835 1.00 78.75 466 LYS A CA 1
ATOM 3696 C C . LYS A 1 466 ? 24.721 12.824 0.599 1.00 78.75 466 LYS A C 1
ATOM 3698 O O . LYS A 1 466 ? 23.814 12.113 1.019 1.00 78.75 466 LYS A O 1
ATOM 3703 N N . TYR A 1 467 ? 25.735 12.352 -0.117 1.00 81.56 467 TYR A N 1
ATOM 3704 C CA . TYR A 1 467 ? 25.863 10.948 -0.491 1.00 81.56 467 TYR A CA 1
ATOM 3705 C C . TYR A 1 467 ? 26.822 10.195 0.423 1.00 81.56 467 TYR A C 1
ATOM 3707 O O . TYR A 1 467 ? 27.860 10.736 0.790 1.00 81.56 467 TYR A O 1
ATOM 3715 N N . TYR A 1 468 ? 26.493 8.941 0.718 1.00 80.62 468 TYR A N 1
ATOM 3716 C CA . TYR A 1 468 ? 27.273 8.028 1.550 1.00 80.62 468 TYR A CA 1
ATOM 3717 C C . TYR A 1 468 ? 27.314 6.629 0.931 1.00 80.62 468 TYR A C 1
ATOM 3719 O O . TYR A 1 468 ? 26.469 6.274 0.104 1.00 80.62 468 TYR A O 1
ATOM 3727 N N . TRP A 1 469 ? 28.298 5.837 1.343 1.00 82.75 469 TRP A N 1
ATOM 3728 C CA . TRP A 1 469 ? 28.504 4.469 0.888 1.00 82.75 469 TRP A CA 1
ATOM 3729 C C . TRP A 1 469 ? 27.823 3.455 1.807 1.00 82.75 469 TRP A C 1
ATOM 3731 O O . TRP A 1 469 ? 27.797 3.629 3.025 1.00 82.75 469 TRP A O 1
ATOM 3741 N N . PHE A 1 470 ? 27.286 2.395 1.206 1.00 87.31 470 PHE A N 1
ATOM 3742 C CA . PHE A 1 470 ? 26.583 1.307 1.884 1.00 87.31 470 PHE A CA 1
ATOM 3743 C C . PHE A 1 470 ? 26.979 -0.036 1.272 1.00 87.31 470 PHE A C 1
ATOM 3745 O O . PHE A 1 470 ? 26.845 -0.203 0.057 1.00 87.31 470 PHE A O 1
ATOM 3752 N N . ASP A 1 471 ? 27.409 -1.000 2.084 1.00 86.25 471 ASP A N 1
ATOM 3753 C CA . ASP A 1 471 ? 27.850 -2.313 1.603 1.00 86.25 471 ASP A CA 1
ATOM 3754 C C . ASP A 1 471 ? 27.268 -3.484 2.413 1.00 86.25 471 ASP A C 1
ATOM 3756 O O . ASP A 1 471 ? 27.950 -4.075 3.257 1.00 86.25 471 ASP A O 1
ATOM 3760 N N . PRO A 1 472 ? 26.013 -3.874 2.127 1.00 86.75 472 PRO A N 1
ATOM 3761 C CA . PRO A 1 472 ? 25.354 -4.945 2.870 1.00 86.75 472 PRO A CA 1
ATOM 3762 C C . PRO A 1 472 ? 26.062 -6.297 2.725 1.00 86.75 472 PRO A C 1
ATOM 3764 O O . PRO A 1 472 ? 25.874 -7.180 3.544 1.00 86.75 472 PRO A O 1
ATOM 3767 N N . THR A 1 473 ? 26.893 -6.493 1.700 1.00 84.44 473 THR A N 1
ATOM 3768 C CA . THR A 1 473 ? 27.574 -7.776 1.488 1.00 84.44 473 THR A CA 1
ATOM 3769 C C . THR A 1 473 ? 28.740 -7.983 2.444 1.00 84.44 473 THR A C 1
ATOM 3771 O O . THR A 1 473 ? 28.953 -9.092 2.922 1.00 84.44 473 THR A O 1
ATOM 3774 N N . TRP A 1 474 ? 29.517 -6.938 2.731 1.00 77.62 474 TRP A N 1
ATOM 3775 C CA . TRP A 1 474 ? 30.626 -7.063 3.681 1.00 77.62 474 TRP A CA 1
ATOM 3776 C C . TRP A 1 474 ? 30.178 -7.094 5.136 1.00 77.62 474 TRP A C 1
ATOM 3778 O O . TRP A 1 474 ? 30.920 -7.604 5.973 1.00 77.62 474 TRP A O 1
ATOM 3788 N N . ASP A 1 475 ? 28.980 -6.595 5.416 1.00 75.38 475 ASP A N 1
ATOM 3789 C CA . ASP A 1 475 ? 28.330 -6.723 6.717 1.00 75.38 475 ASP A CA 1
ATOM 3790 C C . ASP A 1 475 ? 27.617 -8.092 6.901 1.00 75.38 475 ASP A C 1
ATOM 3792 O O . ASP A 1 475 ? 27.273 -8.461 8.023 1.00 75.38 475 ASP A O 1
ATOM 3796 N N . ASP A 1 476 ? 27.502 -8.903 5.836 1.00 76.62 476 ASP A N 1
ATOM 3797 C CA . ASP A 1 476 ? 26.980 -10.284 5.827 1.00 76.62 476 ASP A CA 1
ATOM 3798 C C . ASP A 1 476 ? 28.078 -11.360 6.015 1.00 76.62 476 ASP A C 1
ATOM 3800 O O . ASP A 1 476 ? 28.241 -12.281 5.209 1.00 76.62 476 ASP A O 1
ATOM 3804 N N . GLN A 1 477 ? 28.932 -11.228 7.037 1.00 64.31 477 GLN A N 1
ATOM 3805 C CA . GLN A 1 477 ? 30.018 -12.196 7.263 1.00 64.31 477 GLN A CA 1
ATOM 3806 C C . GLN A 1 477 ? 29.615 -13.295 8.267 1.00 64.31 477 GLN A C 1
ATOM 3808 O O . GLN A 1 477 ? 29.208 -12.984 9.387 1.00 64.31 477 GLN A O 1
ATOM 3813 N N . PRO A 1 478 ? 29.849 -14.590 7.964 1.00 51.31 478 PRO A N 1
ATOM 3814 C CA . PRO A 1 478 ? 29.380 -15.721 8.779 1.00 51.31 478 PRO A CA 1
ATOM 3815 C C . PRO A 1 478 ? 30.067 -15.875 10.153 1.00 51.31 478 PRO A C 1
ATOM 3817 O O . PRO A 1 478 ? 29.697 -16.755 10.924 1.00 51.31 478 PRO A O 1
ATOM 3820 N N . ASN A 1 479 ? 31.069 -15.047 10.473 1.00 50.22 479 ASN A N 1
ATOM 3821 C CA . ASN A 1 479 ? 31.859 -15.126 11.711 1.00 50.22 479 ASN A CA 1
ATOM 3822 C C . ASN A 1 479 ? 31.606 -13.956 12.683 1.00 50.22 479 ASN A C 1
ATOM 3824 O O . ASN A 1 479 ? 32.403 -13.743 13.600 1.00 50.22 479 ASN A O 1
ATOM 3828 N N . MET A 1 480 ? 30.533 -13.184 12.495 1.00 51.41 480 MET A N 1
ATOM 3829 C CA . MET A 1 480 ? 30.242 -12.015 13.329 1.00 51.41 480 MET A CA 1
ATOM 3830 C C . MET A 1 480 ? 29.589 -12.441 14.658 1.00 51.41 480 MET A C 1
ATOM 3832 O O . MET A 1 480 ? 28.527 -13.064 14.643 1.00 51.41 480 MET A O 1
ATOM 3836 N N . PRO A 1 481 ? 30.168 -12.122 15.832 1.00 48.03 481 PRO A N 1
ATOM 3837 C CA . PRO A 1 481 ? 29.640 -12.618 17.102 1.00 48.03 481 PRO A CA 1
ATOM 3838 C C . PRO A 1 481 ? 28.302 -11.985 17.521 1.00 48.03 481 PRO A C 1
ATOM 3840 O O . PRO A 1 481 ? 27.652 -12.538 18.400 1.00 48.03 481 PRO A O 1
ATOM 3843 N N . PHE A 1 482 ? 27.892 -10.849 16.937 1.00 49.91 482 PHE A N 1
ATOM 3844 C CA . PHE A 1 482 ? 26.841 -9.961 17.470 1.00 49.91 482 PHE A CA 1
ATOM 3845 C C . PHE A 1 482 ? 25.601 -9.813 16.574 1.00 49.91 482 PHE A C 1
ATOM 3847 O O . PHE A 1 482 ? 24.793 -8.927 16.816 1.00 49.91 482 PHE A O 1
ATOM 3854 N N . GLY A 1 483 ? 25.425 -10.663 15.560 1.00 51.16 483 GLY A N 1
ATOM 3855 C CA . GLY A 1 483 ? 24.509 -10.358 14.455 1.00 51.16 483 GLY A CA 1
ATOM 3856 C C . GLY A 1 483 ? 25.178 -9.447 13.421 1.00 51.16 483 GLY A C 1
ATOM 3857 O O . GLY A 1 483 ? 26.408 -9.369 13.384 1.00 51.16 483 GLY A O 1
ATOM 3858 N N . TYR A 1 484 ? 24.379 -8.807 12.564 1.00 53.25 484 TYR A N 1
ATOM 3859 C CA . TYR A 1 484 ? 24.859 -7.950 11.474 1.00 53.25 484 TYR A CA 1
ATOM 3860 C C . TYR A 1 484 ? 25.678 -6.780 12.032 1.00 53.25 484 TYR A C 1
ATOM 3862 O O . TYR A 1 484 ? 25.187 -6.005 12.851 1.00 53.25 484 TYR A O 1
ATOM 3870 N N . GLU A 1 485 ? 26.933 -6.642 11.605 1.00 56.94 485 GLU A N 1
ATOM 3871 C CA . GLU A 1 485 ? 27.633 -5.371 11.787 1.00 56.94 485 GLU A CA 1
ATOM 3872 C C . GLU A 1 485 ? 27.074 -4.371 10.769 1.00 56.94 485 GLU A C 1
ATOM 3874 O O . GLU A 1 485 ? 26.573 -4.748 9.720 1.00 56.94 485 GLU A O 1
ATOM 3879 N N . THR A 1 486 ? 27.105 -3.085 11.090 1.00 66.50 486 THR A N 1
ATOM 3880 C CA . THR A 1 486 ? 26.759 -1.999 10.158 1.00 66.50 486 THR A CA 1
ATOM 3881 C C . THR A 1 486 ? 28.017 -1.201 9.833 1.00 66.50 486 THR A C 1
ATOM 3883 O O . THR A 1 486 ? 28.002 0.019 9.670 1.00 66.50 486 THR A O 1
ATOM 3886 N N . LYS A 1 487 ? 29.160 -1.895 9.787 1.00 69.06 487 LYS A N 1
ATOM 3887 C CA . LYS A 1 487 ? 30.484 -1.293 9.630 1.00 69.06 487 LYS A CA 1
ATOM 3888 C C . LYS A 1 487 ? 30.616 -0.598 8.282 1.00 69.06 487 LYS A C 1
ATOM 3890 O O . LYS A 1 487 ? 31.347 0.386 8.176 1.00 69.06 487 LYS A O 1
ATOM 3895 N N . TYR A 1 488 ? 29.910 -1.098 7.274 1.00 76.19 488 TYR A N 1
ATOM 3896 C CA . TYR A 1 488 ? 29.870 -0.523 5.938 1.00 76.19 488 TYR A CA 1
ATOM 3897 C C . TYR A 1 488 ? 28.547 0.186 5.645 1.00 76.19 488 TYR A C 1
ATOM 3899 O O . TYR A 1 488 ? 28.238 0.453 4.487 1.00 76.19 488 TYR A O 1
ATOM 3907 N N . PHE A 1 489 ? 27.780 0.533 6.679 1.00 79.19 489 PHE A N 1
ATOM 3908 C CA . PHE A 1 489 ? 26.548 1.300 6.577 1.00 79.19 489 PHE A CA 1
ATOM 3909 C C . PHE A 1 489 ? 26.822 2.805 6.700 1.00 79.19 489 PHE A C 1
ATOM 3911 O O . PHE A 1 489 ? 27.379 3.272 7.694 1.00 79.19 489 PHE A O 1
ATOM 3918 N N . CYS A 1 490 ? 26.366 3.596 5.725 1.00 79.00 490 CYS A N 1
ATOM 3919 C CA . CYS A 1 490 ? 26.430 5.060 5.761 1.00 79.00 490 CYS A CA 1
ATOM 3920 C C . CYS A 1 490 ? 27.853 5.624 5.992 1.00 79.00 490 CYS A C 1
ATOM 3922 O O . CYS A 1 490 ? 28.043 6.583 6.755 1.00 79.00 490 CYS A O 1
ATOM 3924 N N . VAL A 1 491 ? 28.857 5.040 5.330 1.00 75.00 491 VAL A N 1
ATOM 3925 C CA . VAL A 1 491 ? 30.270 5.425 5.479 1.00 75.00 491 VAL A CA 1
ATOM 3926 C C . VAL A 1 491 ? 30.684 6.500 4.473 1.00 75.00 491 VAL A C 1
ATOM 3928 O O . VAL A 1 491 ? 30.116 6.625 3.388 1.00 75.00 491 VAL A O 1
ATOM 3931 N N . ASN A 1 492 ? 31.671 7.318 4.837 1.00 70.50 492 ASN A N 1
ATOM 3932 C CA . ASN A 1 492 ? 32.200 8.382 3.975 1.00 70.50 492 ASN A CA 1
ATOM 3933 C C . ASN A 1 492 ? 33.468 7.931 3.215 1.00 70.50 492 ASN A C 1
ATOM 3935 O O . ASN A 1 492 ? 33.871 6.772 3.268 1.00 70.50 492 ASN A O 1
ATOM 3939 N N . ASP A 1 493 ? 34.114 8.847 2.490 1.00 65.81 493 ASP A N 1
ATOM 3940 C CA . ASP A 1 493 ? 35.320 8.549 1.701 1.00 65.81 493 ASP A CA 1
ATOM 3941 C C . ASP A 1 493 ? 36.599 8.290 2.516 1.00 65.81 493 ASP A C 1
ATOM 3943 O O . ASP A 1 493 ? 37.579 7.788 1.956 1.00 65.81 493 ASP A O 1
ATOM 3947 N N . THR A 1 494 ? 36.632 8.664 3.799 1.00 58.75 494 THR A N 1
ATOM 3948 C CA . THR A 1 494 ? 37.817 8.512 4.661 1.00 58.75 494 THR A CA 1
ATOM 3949 C C . THR A 1 494 ? 37.819 7.195 5.433 1.00 58.75 494 THR A C 1
ATOM 3951 O O . THR A 1 494 ? 38.873 6.777 5.913 1.00 58.75 494 THR A O 1
ATOM 3954 N N . GLN A 1 495 ? 36.678 6.508 5.511 1.00 60.03 495 GLN A N 1
ATOM 3955 C CA . GLN A 1 495 ? 36.572 5.181 6.109 1.00 60.03 495 GLN A CA 1
ATOM 3956 C C . GLN A 1 495 ? 36.951 4.086 5.092 1.00 60.03 495 GLN A C 1
ATOM 3958 O O . GLN A 1 495 ? 36.558 4.165 3.924 1.00 60.03 495 GLN A O 1
ATOM 3963 N N . PRO A 1 496 ? 37.741 3.072 5.497 1.00 58.41 496 PRO A N 1
ATOM 3964 C CA . PRO A 1 496 ? 38.163 2.004 4.599 1.00 58.41 496 PRO A CA 1
ATOM 3965 C C . PRO A 1 496 ? 37.009 1.047 4.287 1.00 58.41 496 PRO A C 1
ATOM 3967 O O . PRO A 1 496 ? 36.382 0.516 5.204 1.00 58.41 496 PRO A O 1
ATOM 3970 N N . ILE A 1 497 ? 36.783 0.768 3.001 1.00 60.16 497 ILE A N 1
ATOM 3971 C CA . ILE A 1 497 ? 35.960 -0.365 2.564 1.00 60.16 497 ILE A CA 1
ATOM 3972 C C . ILE A 1 497 ? 36.881 -1.570 2.351 1.00 60.16 497 ILE A C 1
ATOM 3974 O O . ILE A 1 497 ? 38.007 -1.440 1.858 1.00 60.16 497 ILE A O 1
ATOM 3978 N N . ASN A 1 498 ? 36.425 -2.745 2.787 1.00 61.44 498 ASN A N 1
ATOM 3979 C CA . ASN A 1 498 ? 37.147 -3.984 2.531 1.00 61.44 498 ASN A CA 1
ATOM 3980 C C . ASN A 1 498 ? 36.920 -4.402 1.083 1.00 61.44 498 ASN A C 1
ATOM 3982 O O . ASN A 1 498 ? 35.794 -4.410 0.596 1.00 61.44 498 ASN A O 1
ATOM 3986 N N . TRP A 1 499 ? 37.988 -4.793 0.403 1.00 60.19 499 TRP A N 1
ATOM 3987 C CA . TRP A 1 499 ? 37.892 -5.372 -0.927 1.00 60.19 499 TRP A CA 1
ATOM 3988 C C . TRP A 1 499 ? 38.931 -6.477 -1.089 1.00 60.19 499 TRP A C 1
ATOM 3990 O O . TRP A 1 499 ? 39.795 -6.689 -0.228 1.00 60.19 499 TRP A O 1
ATOM 4000 N N . ARG A 1 500 ? 38.802 -7.247 -2.167 1.00 55.56 500 ARG A N 1
ATOM 4001 C CA . ARG A 1 500 ? 39.655 -8.401 -2.414 1.00 55.56 500 ARG A CA 1
ATOM 4002 C C . ARG A 1 500 ? 40.590 -8.114 -3.580 1.00 55.56 500 ARG A C 1
ATOM 4004 O O . ARG A 1 500 ? 40.160 -8.000 -4.718 1.00 55.56 500 ARG A O 1
ATOM 4011 N N . ASP A 1 501 ? 41.886 -8.032 -3.307 1.00 51.41 501 ASP A N 1
ATOM 4012 C CA . ASP A 1 501 ? 42.868 -7.846 -4.369 1.00 51.41 501 ASP A CA 1
ATOM 4013 C C . ASP A 1 501 ? 43.255 -9.191 -4.976 1.00 51.41 501 ASP A C 1
ATOM 4015 O O . ASP A 1 501 ? 43.962 -9.989 -4.364 1.00 51.41 501 ASP A O 1
ATOM 4019 N N . ARG A 1 502 ? 42.805 -9.457 -6.207 1.00 48.00 502 ARG A N 1
ATOM 4020 C CA . ARG A 1 502 ? 43.178 -10.680 -6.938 1.00 48.00 502 ARG A CA 1
ATOM 4021 C C . ARG A 1 502 ? 44.638 -10.691 -7.396 1.00 48.00 502 ARG A C 1
ATOM 4023 O O . ARG A 1 502 ? 45.128 -11.745 -7.798 1.00 48.00 502 ARG A O 1
ATOM 4030 N N . THR A 1 503 ? 45.325 -9.551 -7.361 1.00 46.69 503 THR A N 1
ATOM 4031 C CA . THR A 1 503 ? 46.758 -9.449 -7.668 1.00 46.69 503 THR A CA 1
ATOM 4032 C C . THR A 1 503 ? 47.638 -9.688 -6.440 1.00 46.69 503 THR A C 1
ATOM 4034 O O . THR A 1 503 ? 48.799 -10.073 -6.591 1.00 46.69 503 THR A O 1
ATOM 4037 N N . ALA A 1 504 ? 47.078 -9.567 -5.230 1.00 41.28 504 ALA A N 1
ATOM 4038 C CA . ALA A 1 504 ? 47.752 -9.902 -3.983 1.00 41.28 504 ALA A CA 1
ATOM 4039 C C . ALA A 1 504 ? 47.508 -11.381 -3.611 1.00 41.28 504 ALA A C 1
ATOM 4041 O O . ALA A 1 504 ? 46.359 -11.802 -3.454 1.00 41.28 504 ALA A O 1
ATOM 4042 N N . PRO A 1 505 ? 48.554 -12.209 -3.415 1.00 31.84 505 PRO A N 1
ATOM 4043 C CA . PRO A 1 505 ? 48.375 -13.592 -2.981 1.00 31.84 505 PRO A CA 1
ATOM 4044 C C . PRO A 1 505 ? 47.720 -13.652 -1.588 1.00 31.84 505 PRO A C 1
ATOM 4046 O O . PRO A 1 505 ? 48.366 -13.382 -0.579 1.00 31.84 505 PRO A O 1
ATOM 4049 N N . GLY A 1 506 ? 46.432 -14.008 -1.537 1.00 48.31 506 GLY A N 1
ATOM 4050 C CA . GLY A 1 506 ? 45.688 -14.274 -0.298 1.00 48.31 506 GLY A CA 1
ATOM 4051 C C . GLY A 1 506 ? 45.196 -13.053 0.497 1.00 48.31 506 GLY A C 1
ATOM 4052 O O . GLY A 1 506 ? 44.806 -13.228 1.648 1.00 48.31 506 GLY A O 1
ATOM 4053 N N . GLY A 1 507 ? 45.199 -11.838 -0.062 1.00 49.69 507 GLY A N 1
ATOM 4054 C CA . GLY A 1 507 ? 44.894 -10.616 0.695 1.00 49.69 507 GLY A CA 1
ATOM 4055 C C . GLY A 1 507 ? 43.494 -10.035 0.464 1.00 49.69 507 GLY A C 1
ATOM 4056 O O . GLY A 1 507 ? 43.157 -9.628 -0.644 1.00 49.69 507 GLY A O 1
ATOM 4057 N N . THR A 1 508 ? 42.703 -9.903 1.530 1.00 54.78 508 THR A N 1
ATOM 4058 C CA . THR A 1 508 ? 41.761 -8.778 1.656 1.00 54.78 508 THR A CA 1
ATOM 4059 C C . THR A 1 508 ? 42.570 -7.521 1.961 1.00 54.78 508 THR A C 1
ATOM 4061 O O . THR A 1 508 ? 43.377 -7.536 2.893 1.00 54.78 508 THR A O 1
ATOM 4064 N N . SER A 1 509 ? 42.376 -6.445 1.206 1.00 56.03 509 SER A N 1
ATOM 4065 C CA . SER A 1 509 ? 43.056 -5.165 1.413 1.00 56.03 509 SER A CA 1
ATOM 4066 C C . SER A 1 509 ? 42.071 -4.121 1.941 1.00 56.03 509 SER A C 1
ATOM 4068 O O . SER A 1 509 ? 40.906 -4.054 1.552 1.00 56.03 509 SER A O 1
ATOM 4070 N N . THR A 1 510 ? 42.543 -3.304 2.879 1.00 57.72 510 THR A N 1
ATOM 4071 C CA . THR A 1 510 ? 41.810 -2.160 3.431 1.00 57.72 510 THR A CA 1
ATOM 4072 C C . THR A 1 510 ? 42.299 -0.889 2.756 1.00 57.72 510 THR A C 1
ATOM 4074 O O . THR A 1 510 ? 43.457 -0.508 2.938 1.00 57.72 510 THR A O 1
ATOM 4077 N N . MET A 1 511 ? 41.428 -0.217 2.003 1.00 59.19 511 MET A N 1
ATOM 4078 C CA . MET A 1 511 ? 41.721 1.081 1.392 1.00 59.19 511 MET A CA 1
ATOM 4079 C C . MET A 1 511 ? 40.520 2.017 1.533 1.00 59.19 511 MET A C 1
ATOM 4081 O O . MET A 1 511 ? 39.379 1.566 1.505 1.00 59.19 511 MET A O 1
ATOM 4085 N N . GLY A 1 512 ? 40.761 3.322 1.689 1.00 60.19 512 GLY A N 1
ATOM 4086 C CA . GLY A 1 512 ? 39.689 4.320 1.602 1.00 60.19 512 GLY A CA 1
ATOM 4087 C C . GLY A 1 512 ? 39.075 4.350 0.199 1.00 60.19 512 GLY A C 1
ATOM 4088 O O . GLY A 1 512 ? 39.766 4.085 -0.785 1.00 60.19 512 GLY A O 1
ATOM 4089 N N . ASN A 1 513 ? 37.799 4.715 0.087 1.00 62.03 513 ASN A N 1
ATOM 4090 C CA . ASN A 1 513 ? 37.026 4.628 -1.165 1.00 62.03 513 ASN A CA 1
ATOM 4091 C C . ASN A 1 513 ? 37.632 5.414 -2.328 1.00 62.03 513 ASN A C 1
ATOM 4093 O O . ASN A 1 513 ? 37.670 4.933 -3.461 1.00 62.03 513 ASN A O 1
ATOM 4097 N N . LYS A 1 514 ? 38.194 6.594 -2.039 1.00 61.12 514 LYS A N 1
ATOM 4098 C CA . LYS A 1 514 ? 38.943 7.380 -3.032 1.00 61.12 514 LYS A CA 1
ATOM 4099 C C . LYS A 1 514 ? 40.176 6.638 -3.546 1.00 61.12 514 LYS A C 1
ATOM 4101 O O . LYS A 1 514 ? 40.445 6.680 -4.743 1.00 61.12 514 LYS A O 1
ATOM 4106 N N . GLY A 1 515 ? 40.901 5.959 -2.654 1.00 61.00 515 GLY A N 1
ATOM 4107 C CA . GLY A 1 515 ? 42.030 5.106 -3.020 1.00 61.00 515 GLY A CA 1
ATOM 4108 C C . GLY A 1 515 ? 41.567 3.942 -3.892 1.00 61.00 515 GLY A C 1
ATOM 4109 O O . GLY A 1 515 ? 42.068 3.782 -5.003 1.00 61.00 515 GLY A O 1
ATOM 4110 N N . PHE A 1 516 ? 40.519 3.231 -3.461 1.00 60.62 516 PHE A N 1
ATOM 4111 C CA . PHE A 1 516 ? 39.950 2.111 -4.208 1.00 60.62 516 PHE A CA 1
ATOM 4112 C C . PHE A 1 516 ? 39.568 2.499 -5.641 1.00 60.62 516 PHE A C 1
ATOM 4114 O O . PHE A 1 516 ? 40.048 1.882 -6.584 1.00 60.62 516 PHE A O 1
ATOM 4121 N N . LEU A 1 517 ? 38.763 3.551 -5.831 1.00 60.31 517 LEU A N 1
ATOM 4122 C CA . LEU A 1 517 ? 38.321 3.989 -7.163 1.00 60.31 517 LEU A CA 1
ATOM 4123 C C . LEU A 1 517 ? 39.474 4.501 -8.039 1.00 60.31 517 LEU A C 1
ATOM 4125 O O . LEU A 1 517 ? 39.387 4.440 -9.267 1.00 60.31 517 LEU A O 1
ATOM 4129 N N . SER A 1 518 ? 40.544 5.016 -7.423 1.00 62.59 518 SER A N 1
ATOM 4130 C CA . SER A 1 518 ? 41.739 5.462 -8.145 1.00 62.59 518 SER A CA 1
ATOM 4131 C C . SER A 1 518 ? 42.593 4.299 -8.658 1.00 62.59 518 SER A C 1
ATOM 4133 O O . SER A 1 518 ? 43.136 4.386 -9.760 1.00 62.59 518 SER A O 1
ATOM 4135 N N . GLU A 1 519 ? 42.670 3.206 -7.897 1.00 56.47 519 GLU A N 1
ATOM 4136 C CA . GLU A 1 519 ? 43.442 2.009 -8.246 1.00 56.47 519 GLU A CA 1
ATOM 4137 C C . GLU A 1 519 ? 42.631 1.007 -9.083 1.00 56.47 519 GLU A C 1
ATOM 4139 O O . GLU A 1 519 ? 43.179 0.327 -9.951 1.00 56.47 519 GLU A O 1
ATOM 4144 N N . HIS A 1 520 ? 41.314 0.970 -8.876 1.00 49.78 520 HIS A N 1
ATOM 4145 C CA . HIS A 1 520 ? 40.370 0.035 -9.486 1.00 49.78 520 HIS A CA 1
ATOM 4146 C C . HIS A 1 520 ? 39.257 0.806 -10.197 1.00 49.78 520 HIS A C 1
ATOM 4148 O O . HIS A 1 520 ? 38.105 0.809 -9.746 1.00 49.78 520 HIS A O 1
ATOM 4154 N N . PRO A 1 521 ? 39.573 1.475 -11.321 1.00 53.41 521 PRO A N 1
ATOM 4155 C CA . PRO A 1 521 ? 38.544 2.108 -12.122 1.00 53.41 521 PRO A CA 1
ATOM 4156 C C . PRO A 1 521 ? 37.521 1.042 -12.563 1.00 53.41 521 PRO A C 1
ATOM 4158 O O . PRO A 1 521 ? 37.928 -0.077 -12.898 1.00 53.41 521 PRO A O 1
ATOM 4161 N N . PRO A 1 522 ? 36.210 1.350 -12.585 1.00 50.28 522 PRO A N 1
ATOM 4162 C CA . PRO A 1 522 ? 35.191 0.461 -13.133 1.00 50.28 522 PRO A CA 1
ATOM 4163 C C . PRO A 1 522 ? 35.601 -0.098 -14.504 1.00 50.28 522 PRO A C 1
ATOM 4165 O O . PRO A 1 522 ? 36.277 0.567 -15.289 1.00 50.28 522 PRO A O 1
ATOM 4168 N N . TYR A 1 523 ? 35.186 -1.342 -14.741 1.00 43.59 523 TYR A N 1
ATOM 4169 C CA . TYR A 1 523 ? 35.578 -2.246 -15.828 1.00 43.59 523 TYR A CA 1
ATOM 4170 C C . TYR A 1 523 ? 36.043 -1.581 -17.144 1.00 43.59 523 TYR A C 1
ATOM 4172 O O . TYR A 1 523 ? 35.316 -0.794 -17.754 1.00 43.59 523 TYR A O 1
ATOM 4180 N N . LYS A 1 524 ? 37.232 -1.976 -17.630 1.00 40.00 524 LYS A N 1
ATOM 4181 C CA . LYS A 1 524 ? 37.776 -1.595 -18.947 1.00 40.00 524 LYS A CA 1
ATOM 4182 C C . LYS A 1 524 ? 37.174 -2.462 -20.055 1.00 40.00 524 LYS A C 1
ATOM 4184 O O . LYS A 1 524 ? 37.294 -3.683 -20.006 1.00 40.00 524 LYS A O 1
ATOM 4189 N N . VAL A 1 525 ? 36.624 -1.843 -21.099 1.00 32.41 525 VAL A N 1
ATOM 4190 C CA . VAL A 1 525 ? 36.319 -2.522 -22.369 1.00 32.41 525 VAL A CA 1
ATOM 4191 C C . VAL A 1 525 ? 36.931 -1.716 -23.514 1.00 32.41 525 VAL A C 1
ATOM 4193 O O . VAL A 1 525 ? 36.481 -0.612 -23.798 1.00 32.41 525 VAL A O 1
ATOM 4196 N N . GLY A 1 526 ? 37.946 -2.276 -24.180 1.00 35.34 526 GLY A N 1
ATOM 4197 C CA . GLY A 1 526 ? 38.711 -1.591 -25.231 1.00 35.34 526 GLY A CA 1
ATOM 4198 C C . GLY A 1 526 ? 39.825 -0.698 -24.671 1.00 35.34 526 GLY A C 1
ATOM 4199 O O . GLY A 1 526 ? 39.745 -0.233 -23.540 1.00 35.34 526 GLY A O 1
ATOM 4200 N N . GLU A 1 527 ? 40.900 -0.507 -25.440 1.00 29.28 527 GLU A N 1
ATOM 4201 C CA . GLU A 1 527 ? 42.185 0.086 -25.008 1.00 29.28 527 GLU A CA 1
ATOM 4202 C C . GLU A 1 527 ? 42.147 1.577 -24.607 1.00 29.28 527 GLU A C 1
ATOM 4204 O O . GLU A 1 527 ? 43.192 2.185 -24.388 1.00 29.28 527 GLU A O 1
ATOM 4209 N N . GLU A 1 528 ? 40.971 2.171 -24.410 1.00 34.75 528 GLU A N 1
ATOM 4210 C CA . GLU A 1 528 ? 40.830 3.546 -23.935 1.00 34.75 528 GLU A CA 1
ATOM 4211 C C . GLU A 1 528 ? 39.919 3.589 -22.699 1.00 34.75 528 GLU A C 1
ATOM 4213 O O . GLU A 1 528 ? 38.848 2.993 -22.653 1.00 34.75 528 GLU A O 1
ATOM 4218 N N . ASN A 1 529 ? 40.390 4.250 -21.636 1.00 34.31 529 ASN A N 1
ATOM 4219 C CA . ASN A 1 529 ? 39.698 4.342 -20.349 1.00 34.31 529 ASN A CA 1
ATOM 4220 C C . ASN A 1 529 ? 38.459 5.237 -20.474 1.00 34.31 529 ASN A C 1
ATOM 4222 O O . ASN A 1 529 ? 38.575 6.458 -20.355 1.00 34.31 529 ASN A O 1
ATOM 4226 N N . ILE A 1 530 ? 37.275 4.657 -20.657 1.00 36.53 530 ILE A N 1
ATOM 4227 C CA . ILE A 1 530 ? 36.038 5.443 -20.757 1.00 36.53 530 ILE A CA 1
ATOM 4228 C C . ILE A 1 530 ? 35.373 5.482 -19.400 1.00 36.53 530 ILE A C 1
ATOM 4230 O O . ILE A 1 530 ? 34.764 4.534 -18.912 1.00 36.53 530 ILE A O 1
ATOM 4234 N N . ARG A 1 531 ? 35.624 6.613 -18.753 1.00 43.22 531 ARG A N 1
ATOM 4235 C CA . ARG A 1 531 ? 35.439 6.837 -17.334 1.00 43.22 531 ARG A CA 1
ATOM 4236 C C . ARG A 1 531 ? 33.977 7.154 -17.026 1.00 43.22 531 ARG A C 1
ATOM 4238 O O . ARG A 1 531 ? 33.534 8.279 -17.232 1.00 43.22 531 ARG A O 1
ATOM 4245 N N . LEU A 1 532 ? 33.292 6.232 -16.354 1.00 46.94 532 LEU A N 1
ATOM 4246 C CA . LEU A 1 532 ? 32.345 6.586 -15.284 1.00 46.94 532 LEU A CA 1
ATOM 4247 C C . LEU A 1 532 ? 33.121 6.943 -13.991 1.00 46.94 532 LEU A C 1
ATOM 4249 O O . LEU A 1 532 ? 32.643 6.712 -12.894 1.00 46.94 532 LEU A O 1
ATOM 4253 N N . THR A 1 533 ? 34.349 7.479 -14.093 1.00 41.50 533 THR A N 1
ATOM 4254 C CA . THR A 1 533 ? 35.277 7.693 -12.959 1.00 41.50 533 THR A CA 1
ATOM 4255 C C . THR A 1 533 ? 35.557 9.160 -12.636 1.00 41.50 533 THR A C 1
ATOM 4257 O O . THR A 1 533 ? 36.373 9.429 -11.763 1.00 41.50 533 THR A O 1
ATOM 4260 N N . ASN A 1 534 ? 34.916 10.127 -13.305 1.00 42.62 534 ASN A N 1
ATOM 4261 C CA . ASN A 1 534 ? 34.966 11.530 -12.849 1.00 42.62 534 ASN A CA 1
ATOM 4262 C C . ASN A 1 534 ? 33.990 11.795 -11.686 1.00 42.62 534 ASN A C 1
ATOM 4264 O O . ASN A 1 534 ? 33.754 12.933 -11.295 1.00 42.62 534 ASN A O 1
ATOM 4268 N N . TRP A 1 535 ? 33.443 10.716 -11.129 1.00 49.03 535 TRP A N 1
ATOM 4269 C CA . TRP A 1 535 ? 32.576 10.663 -9.969 1.00 49.03 535 TRP A CA 1
ATOM 4270 C C . TRP A 1 535 ? 33.396 10.762 -8.693 1.00 49.03 535 TRP A C 1
ATOM 4272 O O . TRP A 1 535 ? 33.509 9.819 -7.919 1.00 49.03 535 TRP A O 1
ATOM 4282 N N . THR A 1 536 ? 33.977 11.923 -8.458 1.00 44.00 536 THR A N 1
ATOM 4283 C CA . THR A 1 536 ? 34.264 12.330 -7.092 1.00 44.00 536 THR A CA 1
ATOM 4284 C C . THR A 1 536 ? 33.234 13.380 -6.730 1.00 44.00 536 THR A C 1
ATOM 4286 O O . THR A 1 536 ? 33.509 14.578 -6.720 1.00 44.00 536 THR A O 1
ATOM 4289 N N . TYR A 1 537 ? 32.026 12.925 -6.363 1.00 47.50 537 TYR A N 1
ATOM 4290 C CA . TYR A 1 537 ? 31.380 13.621 -5.255 1.00 47.50 537 TYR A CA 1
ATOM 4291 C C . TYR A 1 537 ? 32.440 13.629 -4.161 1.00 47.50 537 TYR A C 1
ATOM 4293 O O . TYR A 1 537 ? 32.903 12.570 -3.748 1.00 47.50 537 TYR A O 1
ATOM 4301 N N . SER A 1 538 ? 32.924 14.805 -3.768 1.00 48.59 538 SER A N 1
ATOM 4302 C CA . SER A 1 538 ? 33.678 14.872 -2.528 1.00 48.59 538 SER A CA 1
ATOM 4303 C C . SER A 1 538 ? 32.663 14.542 -1.450 1.00 48.59 538 SER A C 1
ATOM 4305 O O . SER A 1 538 ? 31.900 15.425 -1.057 1.00 48.59 538 SER A O 1
ATOM 4307 N N . ILE A 1 539 ? 32.590 13.269 -1.054 1.00 53.97 539 ILE A N 1
ATOM 4308 C CA . ILE A 1 539 ? 31.669 12.867 -0.006 1.00 53.97 539 ILE A CA 1
ATOM 4309 C C . ILE A 1 539 ? 32.145 13.600 1.242 1.00 53.97 539 ILE A C 1
ATOM 4311 O O . ILE A 1 539 ? 33.321 13.493 1.611 1.00 53.97 539 ILE A O 1
ATOM 4315 N N . PRO A 1 540 ? 31.295 14.463 1.811 1.00 50.03 540 PRO A N 1
ATOM 4316 C CA . PRO A 1 540 ? 31.699 15.289 2.926 1.00 50.03 540 PRO A CA 1
ATOM 4317 C C . PRO A 1 540 ? 32.066 14.394 4.105 1.00 50.03 540 PRO A C 1
ATOM 4319 O O . PRO A 1 540 ? 31.494 13.317 4.294 1.00 50.03 540 PRO A O 1
ATOM 4322 N N . GLU A 1 541 ? 33.003 14.863 4.925 1.00 53.97 541 GLU A N 1
ATOM 4323 C CA . GLU A 1 541 ? 33.154 14.310 6.267 1.00 53.97 541 GLU A CA 1
ATOM 4324 C C . GLU A 1 541 ? 31.794 14.340 6.957 1.00 53.97 541 GLU A C 1
ATOM 4326 O O . GLU A 1 541 ? 31.040 15.301 6.797 1.00 53.97 541 GLU A O 1
ATOM 4331 N N . ARG A 1 542 ? 31.479 13.259 7.667 1.00 50.94 542 ARG A N 1
ATOM 4332 C CA . ARG A 1 542 ? 30.169 12.978 8.258 1.00 50.94 542 ARG A CA 1
ATOM 4333 C C . ARG A 1 542 ? 29.778 14.131 9.205 1.00 50.94 542 ARG A C 1
ATOM 4335 O O . ARG A 1 542 ? 30.420 14.254 10.245 1.00 50.94 542 ARG A O 1
ATOM 4342 N N . PRO A 1 543 ? 28.796 14.999 8.885 1.00 41.69 543 PRO A N 1
ATOM 4343 C CA . PRO A 1 543 ? 28.541 16.184 9.698 1.00 41.69 543 PRO A CA 1
ATOM 4344 C C . PRO A 1 543 ? 27.091 16.231 10.197 1.00 41.69 543 PRO A C 1
ATOM 4346 O O . PRO A 1 543 ? 26.183 16.566 9.445 1.00 41.69 543 PRO A O 1
ATOM 4349 N N . SER A 1 544 ? 26.885 15.929 11.477 1.00 42.31 544 SER A N 1
ATOM 4350 C CA . SER A 1 544 ? 25.779 16.378 12.355 1.00 42.31 544 SER A CA 1
ATOM 4351 C C . SER A 1 544 ? 25.715 15.439 13.555 1.00 42.31 544 SER A C 1
ATOM 4353 O O . SER A 1 544 ? 26.052 14.289 13.402 1.00 42.31 544 SER A O 1
ATOM 4355 N N . VAL A 1 545 ? 25.235 15.853 14.723 1.00 43.78 545 VAL A N 1
ATOM 4356 C CA . VAL A 1 545 ? 25.111 14.968 15.907 1.00 43.78 545 VAL A CA 1
ATOM 4357 C C . VAL A 1 545 ? 24.205 13.738 15.654 1.00 43.78 545 VAL A C 1
ATOM 4359 O O . VAL A 1 545 ? 24.327 12.729 16.336 1.00 43.78 545 VAL A O 1
ATOM 4362 N N . GLU A 1 546 ? 23.342 13.804 14.634 1.00 44.47 546 GLU A N 1
ATOM 4363 C CA . GLU A 1 546 ? 22.404 12.752 14.210 1.00 44.47 546 GLU A CA 1
ATOM 4364 C C . GLU A 1 546 ? 23.062 11.699 13.292 1.00 44.47 546 GLU A C 1
ATOM 4366 O O . GLU A 1 546 ? 22.763 10.511 13.387 1.00 44.47 546 GLU A O 1
ATOM 4371 N N . PHE A 1 547 ? 24.019 12.122 12.454 1.00 45.84 547 PHE A N 1
ATOM 4372 C CA . PHE A 1 547 ? 24.830 11.250 11.587 1.00 45.84 547 PHE A CA 1
ATOM 4373 C C . PHE A 1 547 ? 26.272 11.092 12.068 1.00 45.84 547 PHE A C 1
ATOM 4375 O O . PHE A 1 547 ? 27.044 10.352 11.489 1.00 45.84 547 PHE A O 1
ATOM 4382 N N . ALA A 1 548 ? 26.690 11.810 13.089 1.00 38.22 548 ALA A N 1
ATOM 4383 C CA . ALA A 1 548 ? 28.047 11.927 13.576 1.00 38.22 548 ALA A CA 1
ATOM 4384 C C . ALA A 1 548 ? 27.963 12.248 15.058 1.00 38.22 548 ALA A C 1
ATOM 4386 O O . ALA A 1 548 ? 28.040 13.397 15.486 1.00 38.22 548 ALA A O 1
ATOM 4387 N N . SER A 1 549 ? 27.936 11.211 15.869 1.00 38.31 549 SER A N 1
ATOM 4388 C CA . SER A 1 549 ? 28.958 11.250 16.890 1.00 38.31 549 SER A CA 1
ATOM 4389 C C . SER A 1 549 ? 30.124 10.393 16.412 1.00 38.31 549 SER A C 1
ATOM 4391 O O . SER A 1 549 ? 29.964 9.383 15.717 1.00 38.31 549 SER A O 1
ATOM 4393 N N . SER A 1 550 ? 31.316 10.811 16.823 1.00 40.00 550 SER A N 1
ATOM 4394 C CA . SER A 1 550 ? 32.452 9.912 17.033 1.00 40.00 550 SER A CA 1
ATOM 4395 C C . SER A 1 550 ? 32.080 8.685 17.881 1.00 40.00 550 SER A C 1
ATOM 4397 O O . SER A 1 550 ? 32.835 7.724 17.908 1.00 40.00 550 SER A O 1
ATOM 4399 N N . ASP A 1 551 ? 30.897 8.715 18.504 1.00 41.81 551 ASP A N 1
ATOM 4400 C CA . ASP A 1 551 ? 30.356 7.769 19.467 1.00 41.81 551 ASP A CA 1
ATOM 4401 C C . ASP A 1 551 ? 29.133 6.982 18.908 1.00 41.81 551 ASP A C 1
ATOM 4403 O O . ASP A 1 551 ? 28.494 6.253 19.653 1.00 41.81 551 ASP A O 1
ATOM 4407 N N . VAL A 1 552 ? 28.773 7.118 17.615 1.00 40.41 552 VAL A N 1
ATOM 4408 C CA . VAL A 1 552 ? 27.583 6.484 16.976 1.00 40.41 552 VAL A CA 1
ATOM 4409 C C . VAL A 1 552 ? 28.000 5.528 15.851 1.00 40.41 552 VAL A C 1
ATOM 4411 O O . VAL A 1 552 ? 27.166 4.864 15.248 1.00 40.41 552 VAL A O 1
ATOM 4414 N N . LEU A 1 553 ? 29.302 5.377 15.583 1.00 42.03 553 LEU A N 1
ATOM 4415 C CA . LEU A 1 553 ? 29.813 4.298 14.723 1.00 42.03 553 LEU A CA 1
ATOM 4416 C C . LEU A 1 553 ? 31.105 3.637 15.231 1.00 42.03 553 LEU A C 1
ATOM 4418 O O . LEU A 1 553 ? 31.782 2.944 14.472 1.00 42.03 553 LEU A O 1
ATOM 4422 N N . GLU A 1 554 ? 31.411 3.746 16.523 1.00 40.81 554 GLU A N 1
ATOM 4423 C CA . GLU A 1 554 ? 31.971 2.573 17.193 1.00 40.81 554 GLU A CA 1
ATOM 4424 C C . GLU A 1 554 ? 30.777 1.706 17.591 1.00 40.81 554 GLU A C 1
ATOM 4426 O O . GLU A 1 554 ? 29.991 2.069 18.463 1.00 40.81 554 GLU A O 1
ATOM 4431 N N . LEU A 1 555 ? 30.579 0.596 16.873 1.00 48.44 555 LEU A N 1
ATOM 4432 C CA . LEU A 1 555 ? 29.558 -0.396 17.195 1.00 48.44 555 LEU A CA 1
ATOM 4433 C C . LEU A 1 555 ? 29.600 -0.692 18.701 1.00 48.44 555 LEU A C 1
ATOM 4435 O O . LEU A 1 555 ? 30.609 -1.198 19.207 1.00 48.44 555 LEU A O 1
ATOM 4439 N N . ARG A 1 556 ? 28.440 -0.448 19.333 1.00 57.06 556 ARG A N 1
ATOM 4440 C CA . ARG A 1 556 ? 28.030 -0.728 20.721 1.00 57.06 556 ARG A CA 1
ATOM 4441 C C . ARG A 1 556 ? 28.122 0.454 21.695 1.00 57.06 556 ARG A C 1
ATOM 4443 O O . ARG A 1 556 ? 28.841 0.407 22.693 1.00 57.06 556 ARG A O 1
ATOM 4450 N N . GLU A 1 557 ? 27.257 1.445 21.474 1.00 64.06 557 GLU A N 1
ATOM 4451 C CA . GLU A 1 557 ? 26.719 2.237 22.582 1.00 64.06 557 GLU A CA 1
ATOM 4452 C C . GLU A 1 557 ? 25.913 1.302 23.496 1.00 64.06 557 GLU A C 1
ATOM 4454 O O . GLU A 1 557 ? 25.079 0.509 23.040 1.00 64.06 557 GLU A O 1
ATOM 4459 N N . THR A 1 558 ? 26.199 1.367 24.792 1.00 73.75 558 THR A N 1
ATOM 4460 C CA . THR A 1 558 ? 25.427 0.657 25.805 1.00 73.75 558 THR A CA 1
ATOM 4461 C C . THR A 1 558 ? 24.522 1.629 26.530 1.00 73.75 558 THR A C 1
ATOM 4463 O O . THR A 1 558 ? 24.989 2.664 27.001 1.00 73.75 558 THR A O 1
ATOM 4466 N N . PHE A 1 559 ? 23.266 1.259 26.719 1.00 78.81 559 PHE A N 1
ATOM 4467 C CA . PHE A 1 559 ? 22.328 2.012 27.539 1.00 78.81 559 PHE A CA 1
ATOM 4468 C C . PHE A 1 559 ? 21.722 1.106 28.609 1.00 78.81 559 PHE A C 1
ATOM 4470 O O . PHE A 1 559 ? 21.696 -0.114 28.466 1.00 78.81 559 PHE A O 1
ATOM 4477 N N . THR A 1 560 ? 21.244 1.691 29.704 1.00 85.31 560 THR A N 1
ATOM 4478 C CA . THR A 1 560 ? 20.672 0.934 30.824 1.00 85.31 560 THR A CA 1
ATOM 4479 C C . THR A 1 560 ? 19.203 1.290 30.998 1.00 85.31 560 THR A C 1
ATOM 4481 O O . THR A 1 560 ? 18.862 2.465 31.111 1.00 85.31 560 THR A O 1
ATOM 4484 N N . VAL A 1 561 ? 18.350 0.270 31.066 1.00 86.44 561 VAL A N 1
ATOM 4485 C CA . VAL A 1 561 ? 16.921 0.378 31.391 1.00 86.44 561 VAL A CA 1
ATOM 4486 C C . VAL A 1 561 ? 16.629 -0.628 32.498 1.00 86.44 561 VAL A C 1
ATOM 4488 O O . VAL A 1 561 ? 17.026 -1.785 32.395 1.00 86.44 561 VAL A O 1
ATOM 4491 N N . ASP A 1 562 ? 16.003 -0.183 33.588 1.00 87.06 562 ASP A N 1
ATOM 4492 C CA . ASP A 1 562 ? 15.619 -1.031 34.729 1.00 87.06 562 ASP A CA 1
ATOM 4493 C C . ASP A 1 562 ? 16.759 -1.902 35.296 1.00 87.06 562 ASP A C 1
ATOM 4495 O O . ASP A 1 562 ? 16.592 -3.081 35.604 1.00 87.06 562 ASP A O 1
ATOM 4499 N N . GLY A 1 563 ? 17.967 -1.333 35.405 1.00 81.56 563 GLY A N 1
ATOM 4500 C CA . GLY A 1 563 ? 19.148 -2.037 35.931 1.00 81.56 563 GLY A CA 1
ATOM 4501 C C . GLY A 1 563 ? 19.730 -3.108 34.995 1.00 81.56 563 GLY A C 1
ATOM 4502 O O . GLY A 1 563 ? 20.661 -3.820 35.382 1.00 81.56 563 GLY A O 1
ATOM 4503 N N . LYS A 1 564 ? 19.209 -3.209 33.767 1.00 85.56 564 LYS A N 1
ATOM 4504 C CA . LYS A 1 564 ? 19.695 -4.064 32.682 1.00 85.56 564 LYS A CA 1
ATOM 4505 C C . LYS A 1 564 ? 20.403 -3.194 31.645 1.00 85.56 564 LYS A C 1
ATOM 4507 O O . LYS A 1 564 ? 19.831 -2.233 31.138 1.00 85.56 564 LYS A O 1
ATOM 4512 N N . THR A 1 565 ? 21.652 -3.516 31.342 1.00 84.19 565 THR A N 1
ATOM 4513 C CA . THR A 1 565 ? 22.445 -2.841 30.314 1.00 84.19 565 THR A CA 1
ATOM 4514 C C . THR A 1 565 ? 22.293 -3.577 28.994 1.00 84.19 565 THR A C 1
ATOM 4516 O O . THR A 1 565 ? 22.568 -4.778 28.906 1.00 84.19 565 THR A O 1
ATOM 4519 N N . TYR A 1 566 ? 21.901 -2.837 27.967 1.00 83.12 566 TYR A N 1
ATOM 4520 C CA . TYR A 1 566 ? 21.714 -3.299 26.605 1.00 83.12 566 TYR A CA 1
ATOM 4521 C C . TYR A 1 566 ? 22.753 -2.666 25.689 1.00 83.12 566 TYR A C 1
ATOM 4523 O O . TYR A 1 566 ? 23.148 -1.524 25.901 1.00 83.12 566 TYR A O 1
ATOM 4531 N N . ALA A 1 567 ? 23.179 -3.405 24.672 1.00 76.94 567 ALA A N 1
ATOM 4532 C CA . ALA A 1 567 ? 23.971 -2.889 23.566 1.00 76.94 567 ALA A CA 1
ATOM 4533 C C . ALA A 1 567 ? 23.144 -2.948 22.283 1.00 76.94 567 ALA A C 1
ATOM 4535 O O . ALA A 1 567 ? 22.444 -3.936 22.042 1.00 76.94 567 ALA A O 1
ATOM 4536 N N . LEU A 1 568 ? 23.246 -1.909 21.456 1.00 74.50 568 LEU A N 1
ATOM 4537 C CA . LEU A 1 568 ? 22.678 -1.930 20.113 1.00 74.50 568 LEU A CA 1
ATOM 4538 C C . LEU A 1 568 ? 23.390 -3.000 19.273 1.00 74.50 568 LEU A C 1
ATOM 4540 O O . LEU A 1 568 ? 24.619 -3.000 19.186 1.00 74.50 568 LEU A O 1
ATOM 4544 N N . VAL A 1 569 ? 22.614 -3.901 18.671 1.00 71.00 569 VAL A N 1
ATOM 4545 C CA . VAL A 1 569 ? 23.124 -4.945 17.757 1.00 71.00 569 VAL A CA 1
ATOM 4546 C C . VAL A 1 569 ? 22.461 -4.906 16.384 1.00 71.00 569 VAL A C 1
ATOM 4548 O O . VAL A 1 569 ? 22.794 -5.701 15.516 1.00 71.00 569 VAL A O 1
ATOM 4551 N N . GLY A 1 570 ? 21.514 -3.991 16.197 1.00 70.50 570 GLY A N 1
ATOM 4552 C CA . GLY A 1 570 ? 20.888 -3.723 14.917 1.00 70.50 570 GLY A CA 1
ATOM 4553 C C . GLY A 1 570 ? 19.739 -2.727 15.033 1.00 70.50 570 GLY A C 1
ATOM 4554 O O . GLY A 1 570 ? 19.488 -2.125 16.080 1.00 70.50 570 GLY A O 1
ATOM 4555 N N . TYR A 1 571 ? 19.000 -2.585 13.950 1.00 73.94 571 TYR A N 1
ATOM 4556 C CA . TYR A 1 571 ? 17.865 -1.720 13.765 1.00 73.94 571 TYR A CA 1
ATOM 4557 C C . TYR A 1 571 ? 16.733 -2.179 14.671 1.00 73.94 571 TYR A C 1
ATOM 4559 O O . TYR A 1 571 ? 16.122 -3.228 14.458 1.00 73.94 571 TYR A O 1
ATOM 4567 N N . ARG A 1 572 ? 16.474 -1.402 15.728 1.00 78.31 572 ARG A N 1
ATOM 4568 C CA . ARG A 1 572 ? 15.524 -1.780 16.784 1.00 78.31 572 ARG A CA 1
ATOM 4569 C C . ARG A 1 572 ? 15.821 -3.163 17.375 1.00 78.31 572 ARG A C 1
ATOM 4571 O O . ARG A 1 572 ? 14.909 -3.849 17.827 1.00 78.31 572 ARG A O 1
ATOM 4578 N N . ARG A 1 573 ? 17.089 -3.585 17.390 1.00 80.06 573 ARG A N 1
ATOM 4579 C CA . ARG A 1 573 ? 17.529 -4.850 17.986 1.00 80.06 573 ARG A CA 1
ATOM 4580 C C . ARG A 1 573 ? 18.645 -4.606 18.976 1.00 80.06 573 ARG A C 1
ATOM 4582 O O . ARG A 1 573 ? 19.602 -3.882 18.699 1.00 80.06 573 ARG A O 1
ATOM 4589 N N . VAL A 1 574 ? 18.528 -5.238 20.133 1.00 81.19 574 VAL A N 1
ATOM 4590 C CA . VAL A 1 574 ? 19.502 -5.103 21.212 1.00 81.19 574 VAL A CA 1
ATOM 4591 C C . VAL A 1 574 ? 19.898 -6.450 21.786 1.00 81.19 574 VAL A C 1
ATOM 4593 O O . VAL A 1 574 ? 19.183 -7.450 21.689 1.00 81.19 574 VAL A O 1
ATOM 4596 N N . GLN A 1 575 ? 21.057 -6.442 22.424 1.00 81.19 575 GLN A N 1
ATOM 4597 C CA . GLN A 1 575 ? 21.565 -7.532 23.230 1.00 81.19 575 GLN A CA 1
ATOM 4598 C C . GLN A 1 575 ? 21.611 -7.114 24.691 1.00 81.19 575 GLN A C 1
ATOM 4600 O O . GLN A 1 575 ? 22.116 -6.042 25.014 1.00 81.19 575 GLN A O 1
ATOM 4605 N N . LEU A 1 576 ? 21.155 -7.983 25.590 1.00 85.31 576 LEU A N 1
ATOM 4606 C CA . LEU A 1 576 ? 21.370 -7.797 27.022 1.00 85.31 576 LEU A CA 1
ATOM 4607 C C . LEU A 1 576 ? 22.818 -8.163 27.376 1.00 85.31 576 LEU A C 1
ATOM 4609 O O . LEU A 1 576 ? 23.182 -9.340 27.326 1.00 85.31 576 LEU A O 1
ATOM 4613 N N . VAL A 1 577 ? 23.633 -7.184 27.772 1.00 78.81 577 VAL A N 1
ATOM 4614 C CA . VAL A 1 577 ? 25.070 -7.392 28.037 1.00 78.81 577 VAL A CA 1
ATOM 4615 C C . VAL A 1 577 ? 25.400 -7.560 29.520 1.00 78.81 577 VAL A C 1
ATOM 4617 O O . VAL A 1 577 ? 26.361 -8.256 29.856 1.00 78.81 577 VAL A O 1
ATOM 4620 N N . LYS A 1 578 ? 24.610 -6.963 30.418 1.00 78.44 578 LYS A N 1
ATOM 4621 C CA . LYS A 1 578 ? 24.798 -7.051 31.875 1.00 78.44 578 LYS A CA 1
ATOM 4622 C C . LYS A 1 578 ? 23.485 -6.771 32.604 1.00 78.44 578 LYS A C 1
ATOM 4624 O O . LYS A 1 578 ? 22.698 -5.952 32.150 1.00 78.44 578 LYS A O 1
ATOM 4629 N N . THR A 1 579 ? 23.280 -7.390 33.762 1.00 76.94 579 THR A N 1
ATOM 4630 C CA . THR A 1 579 ? 22.271 -6.956 34.739 1.00 76.94 579 THR A CA 1
ATOM 4631 C C . THR A 1 579 ? 22.920 -6.698 36.095 1.00 76.94 579 THR A C 1
ATOM 4633 O O . THR A 1 579 ? 23.816 -7.437 36.509 1.00 76.94 579 THR A O 1
ATOM 4636 N N . GLU A 1 580 ? 22.485 -5.642 36.778 1.00 69.06 580 GLU A N 1
ATOM 4637 C CA . GLU A 1 580 ? 22.841 -5.364 38.176 1.00 69.06 580 GLU A CA 1
ATOM 4638 C C . GLU A 1 580 ? 21.690 -5.688 39.144 1.00 69.06 580 GLU A C 1
ATOM 4640 O O . GLU A 1 580 ? 21.882 -5.679 40.361 1.00 69.06 580 GLU A O 1
ATOM 4645 N N . ALA A 1 581 ? 20.511 -6.034 38.615 1.00 65.81 581 ALA A N 1
ATOM 4646 C CA . ALA A 1 581 ? 19.357 -6.450 39.401 1.00 65.81 581 ALA A CA 1
ATOM 4647 C C . ALA A 1 581 ? 19.578 -7.832 40.055 1.00 65.81 581 ALA A C 1
ATOM 4649 O O . ALA A 1 581 ? 20.107 -8.762 39.441 1.00 65.81 581 ALA A O 1
ATOM 4650 N N . MET A 1 582 ? 19.153 -7.976 41.315 1.00 70.94 582 MET A N 1
ATOM 4651 C CA . MET A 1 582 ? 19.184 -9.240 42.064 1.00 70.94 582 MET A CA 1
ATOM 4652 C C . MET A 1 582 ? 17.795 -9.897 42.047 1.00 70.94 582 MET A C 1
ATOM 4654 O O . MET A 1 582 ? 16.952 -9.568 42.880 1.00 70.94 582 MET A O 1
ATOM 4658 N N . GLU A 1 583 ? 17.556 -10.838 41.127 1.00 70.94 583 GLU A N 1
ATOM 4659 C CA . GLU A 1 583 ? 16.247 -11.489 40.938 1.00 70.94 583 GLU A CA 1
ATOM 4660 C C . GLU A 1 583 ? 16.342 -13.020 40.902 1.00 70.94 583 GLU A C 1
ATOM 4662 O O . GLU A 1 583 ? 16.999 -13.592 40.039 1.00 70.94 583 GLU A O 1
ATOM 4667 N N . PHE A 1 584 ? 15.608 -13.726 41.775 1.00 76.62 584 PHE A N 1
ATOM 4668 C CA . PHE A 1 584 ? 15.593 -15.200 41.778 1.00 76.62 584 PHE A CA 1
ATOM 4669 C C . PHE A 1 584 ? 15.114 -15.814 40.450 1.00 76.62 584 PHE A C 1
ATOM 4671 O O . PHE A 1 584 ? 15.580 -16.902 40.094 1.00 76.62 584 PHE A O 1
ATOM 4678 N N . VAL A 1 585 ? 14.220 -15.121 39.740 1.00 80.94 585 VAL A N 1
ATOM 4679 C CA . VAL A 1 585 ? 13.788 -15.411 38.368 1.00 80.94 585 VAL A CA 1
ATOM 4680 C C . VAL A 1 585 ? 14.077 -14.161 37.548 1.00 80.94 585 VAL A C 1
ATOM 4682 O O . VAL A 1 585 ? 13.424 -13.151 37.774 1.00 80.94 585 VAL A O 1
ATOM 4685 N N . LEU A 1 586 ? 15.054 -14.217 36.643 1.00 84.62 586 LEU A N 1
ATOM 4686 C CA . LEU A 1 586 ? 15.325 -13.103 35.738 1.00 84.62 586 LEU A CA 1
ATOM 4687 C C . LEU A 1 586 ? 14.420 -13.221 34.517 1.00 84.62 586 LEU A C 1
ATOM 4689 O O . LEU A 1 586 ? 14.516 -14.201 33.779 1.00 84.62 586 LEU A O 1
ATOM 4693 N N . ASP A 1 587 ? 13.600 -12.209 34.286 1.00 87.19 587 ASP A N 1
ATOM 4694 C CA . ASP A 1 587 ? 12.785 -12.113 33.079 1.00 87.19 587 ASP A CA 1
ATOM 4695 C C . ASP A 1 587 ? 13.500 -11.246 32.033 1.00 87.19 587 ASP A C 1
ATOM 4697 O O . ASP A 1 587 ? 13.744 -10.053 32.259 1.00 87.19 587 ASP A O 1
ATOM 4701 N N . VAL A 1 588 ? 13.940 -11.847 30.924 1.00 89.44 588 VAL A N 1
ATOM 4702 C CA . VAL A 1 588 ? 14.526 -11.088 29.814 1.00 89.44 588 VAL A CA 1
ATOM 4703 C C . VAL A 1 588 ? 13.366 -10.516 29.009 1.00 89.44 588 VAL A C 1
ATOM 4705 O O . VAL A 1 588 ? 12.606 -11.287 28.436 1.00 89.44 588 VAL A O 1
ATOM 4708 N N . PRO A 1 589 ? 13.209 -9.186 28.939 1.00 91.25 589 PRO A N 1
ATOM 4709 C CA . PRO A 1 589 ? 12.063 -8.633 28.246 1.00 91.25 589 PRO A CA 1
ATOM 4710 C C . PRO A 1 589 ? 12.183 -8.909 26.746 1.00 91.25 589 PRO A C 1
ATOM 4712 O O . PRO A 1 589 ? 13.268 -8.793 26.180 1.00 91.25 589 PRO A O 1
ATOM 4715 N N . GLU A 1 590 ? 11.065 -9.217 26.092 1.00 93.69 590 GLU A N 1
ATOM 4716 C CA . GLU A 1 590 ? 11.007 -9.307 24.628 1.00 93.69 590 GLU A CA 1
ATOM 4717 C C . GLU A 1 590 ? 11.409 -7.969 23.986 1.00 93.69 590 GLU A C 1
ATOM 4719 O O . GLU A 1 590 ? 12.109 -7.932 22.972 1.00 93.69 590 GLU A O 1
ATOM 4724 N N . LYS A 1 591 ? 10.993 -6.856 24.610 1.00 93.56 591 LYS A N 1
ATOM 4725 C CA . LYS A 1 591 ? 11.232 -5.491 24.139 1.00 93.56 591 LYS A CA 1
ATOM 4726 C C . LYS A 1 591 ? 11.688 -4.558 25.251 1.00 93.56 591 LYS A C 1
ATOM 4728 O O . LYS A 1 591 ? 11.223 -4.651 26.382 1.00 93.56 591 LYS A O 1
ATOM 4733 N N . VAL A 1 592 ? 12.542 -3.604 24.907 1.00 90.12 592 VAL A N 1
ATOM 4734 C CA . VAL A 1 592 ? 12.972 -2.516 25.786 1.00 90.12 592 VAL A CA 1
ATOM 4735 C C . VAL A 1 592 ? 12.811 -1.178 25.074 1.00 90.12 592 VAL A C 1
ATOM 4737 O O . VAL A 1 592 ? 13.243 -1.026 23.935 1.00 90.12 592 VAL A O 1
ATOM 4740 N N . SER A 1 593 ? 12.204 -0.199 25.743 1.00 87.62 593 SER A N 1
ATOM 4741 C CA . SER A 1 593 ? 12.051 1.158 25.211 1.00 87.62 593 SER A CA 1
ATOM 4742 C C . SER A 1 593 ? 13.177 2.055 25.725 1.00 87.62 593 SER A C 1
ATOM 4744 O O . SER A 1 593 ? 13.373 2.181 26.934 1.00 87.62 593 SER A O 1
ATOM 4746 N N . TYR A 1 594 ? 13.904 2.715 24.826 1.00 78.94 594 TYR A N 1
ATOM 4747 C CA . TYR A 1 594 ? 14.935 3.695 25.175 1.00 78.94 594 TYR A CA 1
ATOM 4748 C C . TYR A 1 594 ? 14.880 4.886 24.215 1.00 78.94 594 TYR A C 1
ATOM 4750 O O . TYR A 1 594 ? 14.785 4.708 23.004 1.00 78.94 594 TYR A O 1
ATOM 4758 N N . ASN A 1 595 ? 14.888 6.110 24.758 1.00 76.69 595 ASN A N 1
ATOM 4759 C CA . ASN A 1 595 ? 14.736 7.362 23.999 1.00 76.69 595 ASN A CA 1
ATOM 4760 C C . ASN A 1 595 ? 13.524 7.385 23.040 1.00 76.69 595 ASN A C 1
ATOM 4762 O O . ASN A 1 595 ? 13.587 7.955 21.956 1.00 76.69 595 ASN A O 1
ATOM 4766 N N . GLY A 1 596 ? 12.408 6.766 23.443 1.00 71.38 596 GLY A N 1
ATOM 4767 C CA . GLY A 1 596 ? 11.181 6.714 22.638 1.00 71.38 596 GLY A CA 1
ATOM 4768 C C . GLY A 1 596 ? 11.209 5.707 21.481 1.00 71.38 596 GLY A C 1
ATOM 4769 O O . GLY A 1 596 ? 10.295 5.721 20.663 1.00 71.38 596 GLY A O 1
ATOM 4770 N N . VAL A 1 597 ? 12.225 4.840 21.414 1.00 70.31 597 VAL A N 1
ATOM 4771 C CA . VAL A 1 597 ? 12.332 3.750 20.435 1.00 70.31 597 VAL A CA 1
ATOM 4772 C C . VAL A 1 597 ? 12.223 2.410 21.152 1.00 70.31 597 VAL A C 1
ATOM 4774 O O . VAL A 1 597 ? 12.909 2.184 22.149 1.00 70.31 597 VAL A O 1
ATOM 4777 N N . ASP A 1 598 ? 11.386 1.521 20.622 1.00 82.25 598 ASP A N 1
ATOM 4778 C CA . ASP A 1 598 ? 11.262 0.144 21.095 1.00 82.25 598 ASP A CA 1
ATOM 4779 C C . ASP A 1 598 ? 12.278 -0.751 20.383 1.00 82.25 598 ASP A C 1
ATOM 4781 O O . ASP A 1 598 ? 12.317 -0.815 19.152 1.00 82.25 598 ASP A O 1
ATOM 4785 N N . TYR A 1 599 ? 13.079 -1.467 21.167 1.00 83.44 599 TYR A N 1
ATOM 4786 C CA . TYR A 1 599 ? 14.065 -2.430 20.696 1.00 83.44 599 TYR A CA 1
ATOM 4787 C C . TYR A 1 599 ? 13.650 -3.842 21.087 1.00 83.44 599 TYR A C 1
ATOM 4789 O O . TYR A 1 599 ? 13.243 -4.067 22.220 1.00 83.44 599 TYR A O 1
ATOM 4797 N N . ILE A 1 600 ? 13.804 -4.801 20.181 1.00 88.25 600 ILE A N 1
ATOM 4798 C CA . ILE A 1 600 ? 13.598 -6.228 20.430 1.00 88.25 600 ILE A CA 1
ATOM 4799 C C . ILE A 1 600 ? 14.899 -6.834 20.960 1.00 88.25 600 ILE A C 1
ATOM 4801 O O . ILE A 1 600 ? 15.974 -6.621 20.389 1.00 88.25 600 ILE A O 1
ATOM 4805 N N . VAL A 1 601 ? 14.814 -7.608 22.040 1.00 88.62 601 VAL A N 1
ATOM 4806 C CA . VAL A 1 601 ? 15.964 -8.329 22.589 1.00 88.62 601 VAL A CA 1
ATOM 4807 C C . VAL A 1 601 ? 16.153 -9.626 21.808 1.00 88.62 601 VAL A C 1
ATOM 4809 O O . VAL A 1 601 ? 15.331 -10.538 21.892 1.00 88.62 601 VAL A O 1
ATOM 4812 N N . VAL A 1 602 ? 17.247 -9.707 21.047 1.00 85.62 602 VAL A N 1
ATOM 4813 C CA . VAL A 1 602 ? 17.542 -10.853 20.162 1.00 85.62 602 VAL A CA 1
ATOM 4814 C C . VAL A 1 602 ? 18.666 -11.746 20.676 1.00 85.62 602 VAL A C 1
ATOM 4816 O O . VAL A 1 602 ? 18.869 -12.857 20.190 1.00 85.62 602 VAL A O 1
ATOM 4819 N N . SER A 1 603 ? 19.419 -11.289 21.674 1.00 81.75 603 SER A N 1
ATOM 4820 C CA . SER A 1 603 ? 20.493 -12.087 22.256 1.00 81.75 603 SER A CA 1
ATOM 4821 C C . SER A 1 603 ? 20.822 -11.694 23.693 1.00 81.75 603 SER A C 1
ATOM 4823 O O . SER A 1 603 ? 20.465 -10.617 24.179 1.00 81.75 603 SER A O 1
ATOM 4825 N N . VAL A 1 604 ? 21.536 -12.587 24.384 1.00 81.50 604 VAL A N 1
ATOM 4826 C CA . VAL A 1 604 ? 21.999 -12.386 25.767 1.00 81.50 604 VAL A CA 1
ATOM 4827 C C . VAL A 1 604 ? 23.499 -12.706 25.898 1.00 81.50 604 VAL A C 1
ATOM 4829 O O . VAL A 1 604 ? 23.953 -13.772 25.478 1.00 81.50 604 VAL A O 1
ATOM 4832 N N . GLY A 1 605 ? 24.277 -11.778 26.470 1.00 74.06 605 GLY A N 1
ATOM 4833 C CA . GLY A 1 605 ? 25.730 -11.829 26.739 1.00 74.06 605 GLY A CA 1
ATOM 4834 C C . GLY A 1 605 ? 26.590 -10.792 25.986 1.00 74.06 605 GLY A C 1
ATOM 4835 O O . GLY A 1 605 ? 26.045 -9.841 25.466 1.00 74.06 605 GLY A O 1
ATOM 4836 N N . GLY A 1 606 ? 27.929 -10.900 26.065 1.00 61.88 606 GLY A N 1
ATOM 4837 C CA . GLY A 1 606 ? 28.866 -9.752 26.213 1.00 61.88 606 GLY A CA 1
ATOM 4838 C C . GLY A 1 606 ? 29.239 -8.841 25.017 1.00 61.88 606 GLY A C 1
ATOM 4839 O O . GLY A 1 606 ? 28.496 -8.720 24.062 1.00 61.88 606 GLY A O 1
ATOM 4840 N N . MET A 1 607 ? 30.424 -8.193 25.102 1.00 52.19 607 MET A N 1
ATOM 4841 C CA . MET A 1 607 ? 31.112 -7.397 24.055 1.00 52.19 607 MET A CA 1
ATOM 4842 C C . MET A 1 607 ? 32.580 -7.841 23.869 1.00 52.19 607 MET A C 1
ATOM 4844 O O . MET A 1 607 ? 33.272 -8.085 24.855 1.00 52.19 607 MET A O 1
ATOM 4848 N N . MET A 1 608 ? 33.099 -7.818 22.632 1.00 49.28 608 MET A N 1
ATOM 4849 C CA . MET A 1 608 ? 34.540 -7.705 22.327 1.00 49.28 608 MET A CA 1
ATOM 4850 C C . MET A 1 608 ? 34.816 -6.628 21.276 1.00 49.28 608 MET A C 1
ATOM 4852 O O . MET A 1 608 ? 34.154 -6.613 20.241 1.00 49.28 608 MET A O 1
ATOM 4856 N N . ASN A 1 609 ? 35.802 -5.767 21.538 1.00 46.09 609 ASN A N 1
ATOM 4857 C CA . ASN A 1 609 ? 36.673 -5.219 20.486 1.00 46.09 609 ASN A CA 1
ATOM 4858 C C . ASN A 1 609 ? 38.079 -4.785 20.972 1.00 46.09 609 ASN A C 1
ATOM 4860 O O . ASN A 1 609 ? 38.887 -4.363 20.156 1.00 46.09 609 ASN A O 1
ATOM 4864 N N . SER A 1 610 ? 38.438 -4.931 22.260 1.00 41.69 610 SER A N 1
ATOM 4865 C CA . SER A 1 610 ? 39.732 -4.426 22.776 1.00 41.69 610 SER A CA 1
ATOM 4866 C C . SER A 1 610 ? 40.424 -5.283 23.855 1.00 41.69 610 SER A C 1
ATOM 4868 O O . SER A 1 610 ? 41.083 -4.768 24.753 1.00 41.69 610 SER A O 1
ATOM 4870 N N . GLY A 1 611 ? 40.360 -6.615 23.754 1.00 38.44 611 GLY A N 1
ATOM 4871 C CA . GLY A 1 611 ? 41.387 -7.472 24.374 1.00 38.44 611 GLY A CA 1
ATOM 4872 C C . GLY A 1 611 ? 41.393 -7.626 25.905 1.00 38.44 611 GLY A C 1
ATOM 4873 O O . GLY A 1 611 ? 42.340 -8.205 26.427 1.00 38.44 611 GLY A O 1
ATOM 4874 N N . LEU A 1 612 ? 40.354 -7.216 26.637 1.00 32.09 612 LEU A N 1
ATOM 4875 C CA . LEU A 1 612 ? 40.156 -7.641 28.031 1.00 32.09 612 LEU A CA 1
ATOM 4876 C C . LEU A 1 612 ? 39.076 -8.724 28.104 1.00 32.09 612 LEU A C 1
ATOM 4878 O O . LEU A 1 612 ? 37.892 -8.466 28.304 1.00 32.09 612 LEU A O 1
ATOM 4882 N N . PHE A 1 613 ? 39.516 -9.967 27.916 1.00 47.66 613 PHE A N 1
ATOM 4883 C CA . PHE A 1 613 ? 38.775 -11.151 28.326 1.00 47.66 613 PHE A CA 1
ATOM 4884 C C . PHE A 1 613 ? 38.950 -11.354 29.832 1.00 47.66 613 PHE A C 1
ATOM 4886 O O . PHE A 1 613 ? 39.985 -11.862 30.249 1.00 47.66 613 PHE A O 1
ATOM 4893 N N . ASP A 1 614 ? 37.926 -11.034 30.622 1.00 36.88 614 ASP A N 1
ATOM 4894 C CA . ASP A 1 614 ? 37.573 -11.856 31.786 1.00 36.88 614 ASP A CA 1
ATOM 4895 C C . ASP A 1 614 ? 36.169 -11.491 32.309 1.00 36.88 614 ASP A C 1
ATOM 4897 O O . ASP A 1 614 ? 35.950 -10.412 32.848 1.00 36.88 614 ASP A O 1
ATOM 4901 N N . GLY A 1 615 ? 35.185 -12.384 32.151 1.00 49.72 615 GLY A N 1
ATOM 4902 C CA . GLY A 1 615 ? 33.985 -12.358 33.004 1.00 49.72 615 GLY A CA 1
ATOM 4903 C C . GLY A 1 615 ? 32.700 -11.654 32.533 1.00 49.72 615 GLY A C 1
ATOM 4904 O O . GLY A 1 615 ? 31.851 -11.415 33.388 1.00 49.72 615 GLY A O 1
ATOM 4905 N N . ALA A 1 616 ? 32.472 -11.376 31.239 1.00 52.72 616 ALA A N 1
ATOM 4906 C CA . ALA A 1 616 ? 31.193 -10.814 30.761 1.00 52.72 616 ALA A CA 1
ATOM 4907 C C . ALA A 1 616 ? 30.020 -11.814 30.901 1.00 52.72 616 ALA A C 1
ATOM 4909 O O . ALA A 1 616 ? 29.636 -12.511 29.962 1.00 52.72 616 ALA A O 1
ATOM 4910 N N . ARG A 1 617 ? 29.475 -11.920 32.112 1.00 63.47 617 ARG A N 1
ATOM 4911 C CA . ARG A 1 617 ? 28.261 -12.669 32.427 1.00 63.47 617 ARG A CA 1
ATOM 4912 C C . ARG A 1 617 ? 27.092 -11.693 32.324 1.00 63.47 617 ARG A C 1
ATOM 4914 O O . ARG A 1 617 ? 27.012 -10.774 33.135 1.00 63.47 617 ARG A O 1
ATOM 4921 N N . ALA A 1 618 ? 26.182 -11.908 31.371 1.00 69.81 618 ALA A N 1
ATOM 4922 C CA . ALA A 1 618 ? 24.889 -11.221 31.414 1.00 69.81 618 ALA A CA 1
ATOM 4923 C C . ALA A 1 618 ? 24.150 -11.596 32.706 1.00 69.81 618 ALA A C 1
ATOM 4925 O O . ALA A 1 618 ? 23.543 -10.738 33.333 1.00 69.81 618 ALA A O 1
ATOM 4926 N N . ILE A 1 619 ? 24.280 -12.861 33.129 1.00 74.50 619 ILE A N 1
ATOM 4927 C CA . ILE A 1 619 ? 23.695 -13.421 34.347 1.00 74.50 619 ILE A CA 1
ATOM 4928 C C . ILE A 1 619 ? 24.810 -14.089 35.162 1.00 74.50 619 ILE A C 1
ATOM 4930 O O . ILE A 1 619 ? 25.320 -15.152 34.799 1.00 74.50 619 ILE A O 1
ATOM 4934 N N . GLY A 1 620 ? 25.233 -13.453 36.257 1.00 59.50 620 GLY A N 1
ATOM 4935 C CA . GLY A 1 620 ? 26.293 -13.978 37.122 1.00 59.50 620 GLY A CA 1
ATOM 4936 C C . GLY A 1 620 ? 25.828 -15.065 38.106 1.00 59.50 620 GLY A C 1
ATOM 4937 O O . GLY A 1 620 ? 24.652 -15.161 38.464 1.00 59.50 620 GLY A O 1
ATOM 4938 N N . SER A 1 621 ? 26.777 -15.852 38.622 1.00 52.00 621 SER A N 1
ATOM 4939 C CA . SER A 1 621 ? 26.554 -16.782 39.735 1.00 52.00 621 SER A CA 1
ATOM 4940 C C . SER A 1 621 ? 26.135 -16.021 40.999 1.00 52.00 621 SER A C 1
ATOM 4942 O O . SER A 1 621 ? 26.967 -15.363 41.619 1.00 52.00 621 SER A O 1
ATOM 4944 N N . GLY A 1 622 ? 24.859 -16.111 41.374 1.00 57.44 622 GLY A N 1
ATOM 4945 C CA . GLY A 1 622 ? 24.298 -15.459 42.564 1.00 57.44 622 GLY A CA 1
ATOM 4946 C C . GLY A 1 622 ? 23.123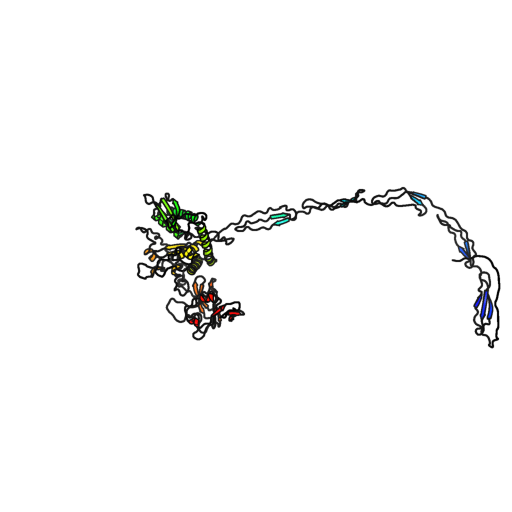 -14.522 42.283 1.00 57.44 622 GLY A C 1
ATOM 4947 O O . GLY A 1 622 ? 22.407 -14.194 43.222 1.00 57.44 622 GLY A O 1
ATOM 4948 N N . TYR A 1 623 ? 22.892 -14.147 41.018 1.00 65.25 623 TYR A N 1
ATOM 4949 C CA . TYR A 1 623 ? 21.819 -13.216 40.656 1.00 65.25 623 TYR A CA 1
ATOM 4950 C C . TYR A 1 623 ? 20.489 -13.929 40.401 1.00 65.25 623 TYR A C 1
ATOM 4952 O O . TYR A 1 623 ? 19.513 -13.517 41.008 1.00 65.25 623 TYR A O 1
ATOM 4960 N N . ALA A 1 624 ? 20.459 -15.023 39.617 1.00 72.19 624 ALA A N 1
ATOM 4961 C CA . ALA A 1 624 ? 19.222 -15.737 39.256 1.00 72.19 624 ALA A CA 1
ATOM 4962 C C . ALA A 1 624 ? 19.322 -17.275 39.347 1.00 72.19 624 ALA A C 1
ATOM 4964 O O . ALA A 1 624 ? 20.341 -17.869 38.988 1.00 72.19 624 ALA A O 1
ATOM 4965 N N . LYS A 1 625 ? 18.245 -17.933 39.811 1.00 78.06 625 LYS A N 1
ATOM 4966 C CA . LYS A 1 625 ? 18.077 -19.407 39.819 1.00 78.06 625 LYS A CA 1
ATOM 4967 C C . LYS A 1 625 ? 17.394 -19.917 38.552 1.00 78.06 625 LYS A C 1
ATOM 4969 O O . LYS A 1 625 ? 17.610 -21.062 38.148 1.00 78.06 625 LYS A O 1
ATOM 4974 N N . SER A 1 626 ? 16.574 -19.078 37.936 1.00 82.06 626 SER A N 1
ATOM 4975 C CA . SER A 1 626 ? 15.976 -19.331 36.635 1.00 82.06 626 SER A CA 1
ATOM 4976 C C . SER A 1 626 ? 15.963 -18.074 35.783 1.00 82.06 626 SER A C 1
ATOM 4978 O O . SER A 1 626 ? 15.988 -16.966 36.312 1.00 82.06 626 SER A O 1
ATOM 4980 N N . VAL A 1 627 ? 15.913 -18.263 34.473 1.00 86.50 627 VAL A N 1
ATOM 4981 C CA . VAL A 1 627 ? 15.774 -17.193 33.490 1.00 86.50 627 VAL A CA 1
ATOM 4982 C C . VAL A 1 627 ? 14.611 -17.514 32.562 1.00 86.50 627 VAL A C 1
ATOM 4984 O O . VAL A 1 627 ? 14.480 -18.663 32.135 1.00 86.50 627 VAL A O 1
ATOM 4987 N N . ILE A 1 628 ? 13.779 -16.518 32.280 1.00 90.81 628 ILE A N 1
ATOM 4988 C CA . ILE A 1 628 ? 12.781 -16.568 31.214 1.00 90.81 628 ILE A CA 1
ATOM 4989 C C . ILE A 1 628 ? 13.420 -15.922 29.987 1.00 90.81 628 ILE A C 1
ATOM 4991 O O . ILE A 1 628 ? 13.959 -14.819 30.074 1.00 90.81 628 ILE A O 1
ATOM 4995 N N . LEU A 1 629 ? 13.458 -16.665 28.882 1.00 91.50 629 LEU A N 1
ATOM 4996 C CA . LEU A 1 629 ? 13.970 -16.189 27.603 1.00 91.50 629 LEU A CA 1
ATOM 4997 C C . LEU A 1 629 ? 12.800 -16.073 26.626 1.00 91.50 629 LEU A C 1
ATOM 4999 O O . LEU A 1 629 ? 12.154 -17.097 26.369 1.00 91.50 629 LEU A O 1
ATOM 5003 N N . PRO A 1 630 ? 12.561 -14.885 26.051 1.00 94.44 630 PRO A N 1
ATOM 5004 C CA . PRO A 1 630 ? 11.516 -14.714 25.066 1.00 94.44 630 PRO A CA 1
ATOM 5005 C C . PRO A 1 630 ? 11.877 -15.464 23.787 1.00 94.44 630 PRO A C 1
ATOM 5007 O O . PRO A 1 630 ? 13.052 -15.737 23.506 1.00 94.44 630 PRO A O 1
ATOM 5010 N N . ASN A 1 631 ? 10.864 -15.803 22.993 1.00 92.12 631 ASN A N 1
ATOM 5011 C CA . ASN A 1 631 ? 11.063 -16.508 21.725 1.00 92.12 631 ASN A CA 1
ATOM 5012 C C . ASN A 1 631 ? 11.863 -15.684 20.695 1.00 92.12 631 ASN A C 1
ATOM 5014 O O . ASN A 1 631 ? 12.387 -16.258 19.744 1.00 92.12 631 ASN A O 1
ATOM 5018 N N . THR A 1 632 ? 12.029 -14.377 20.922 1.00 90.75 632 THR A N 1
ATOM 5019 C CA . THR A 1 632 ? 12.869 -13.474 20.123 1.00 90.75 632 THR A CA 1
ATOM 5020 C C . THR A 1 632 ? 14.368 -13.694 20.308 1.00 90.75 632 THR A C 1
ATOM 5022 O O . THR A 1 632 ? 15.148 -13.189 19.506 1.00 90.75 632 THR A O 1
ATOM 5025 N N . VAL A 1 633 ? 14.806 -14.420 21.345 1.00 88.12 633 VAL A N 1
ATOM 5026 C CA . VAL A 1 633 ? 16.231 -14.708 21.563 1.00 88.12 633 VAL A CA 1
ATOM 5027 C C . VAL A 1 633 ? 16.717 -15.749 20.555 1.00 88.12 633 VAL A C 1
ATOM 5029 O O . VAL A 1 633 ? 16.392 -16.929 20.657 1.00 88.12 633 VAL A O 1
ATOM 5032 N N . GLU A 1 634 ? 17.561 -15.309 19.625 1.00 84.56 634 GLU A N 1
ATOM 5033 C CA . GLU A 1 634 ? 18.166 -16.120 18.561 1.00 84.56 634 GLU A CA 1
ATOM 5034 C C . GLU A 1 634 ? 19.567 -16.627 18.956 1.00 84.56 634 GLU A C 1
ATOM 5036 O O . GLU A 1 634 ? 20.036 -17.657 18.464 1.00 84.56 634 GLU A O 1
ATOM 5041 N N . TYR A 1 635 ? 20.249 -15.923 19.871 1.00 78.88 635 TYR A N 1
ATOM 5042 C CA . TYR A 1 635 ? 21.634 -16.226 20.233 1.00 78.88 635 TYR A CA 1
ATOM 5043 C C . TYR A 1 635 ? 21.930 -16.074 21.730 1.00 78.88 635 TYR A C 1
ATOM 5045 O O . TYR A 1 635 ? 21.634 -15.055 22.361 1.00 78.88 635 TYR A O 1
ATOM 5053 N N . VAL A 1 636 ? 22.612 -17.071 22.300 1.00 79.44 636 VAL A N 1
ATOM 5054 C CA . VAL A 1 636 ? 23.090 -17.045 23.691 1.00 79.44 636 VAL A CA 1
ATOM 5055 C C . VAL A 1 636 ? 24.616 -17.140 23.705 1.00 79.44 636 VAL A C 1
ATOM 5057 O O . VAL A 1 636 ? 25.216 -18.177 23.400 1.00 79.44 636 VAL A O 1
ATOM 5060 N N . MET A 1 637 ? 25.252 -16.034 24.094 1.00 74.25 637 MET A N 1
ATOM 5061 C CA . MET A 1 637 ? 26.707 -15.877 24.085 1.00 74.25 637 MET A CA 1
ATOM 5062 C C . MET A 1 637 ? 27.430 -16.791 25.068 1.00 74.25 637 MET A C 1
ATOM 5064 O O . MET A 1 637 ? 26.860 -17.278 26.058 1.00 74.25 637 MET A O 1
ATOM 5068 N N . PRO A 1 638 ? 28.756 -16.934 24.887 1.00 69.50 638 PRO A N 1
ATOM 5069 C CA . PRO A 1 638 ? 29.552 -17.668 25.825 1.00 69.50 638 PRO A CA 1
ATOM 5070 C C . PRO A 1 638 ? 29.503 -17.173 27.247 1.00 69.50 638 PRO A C 1
ATOM 5072 O O . PRO A 1 638 ? 29.782 -16.016 27.527 1.00 69.50 638 PRO A O 1
ATOM 5075 N N . ARG A 1 639 ? 29.191 -18.098 28.159 1.00 68.50 639 ARG A N 1
ATOM 5076 C CA . ARG A 1 639 ? 29.104 -17.837 29.597 1.00 68.50 639 ARG A CA 1
ATOM 5077 C C . ARG A 1 639 ? 28.051 -16.786 29.988 1.00 68.50 639 ARG A C 1
ATOM 5079 O O . ARG A 1 639 ? 28.019 -16.404 31.156 1.00 68.50 639 ARG A O 1
ATOM 5086 N N . ALA A 1 640 ? 27.158 -16.399 29.067 1.00 75.06 640 ALA A N 1
ATOM 5087 C CA . ALA A 1 640 ? 26.064 -15.459 29.323 1.00 75.06 640 ALA A CA 1
ATOM 5088 C C . ALA A 1 640 ? 25.170 -15.925 30.476 1.00 75.06 640 ALA A C 1
ATOM 5090 O O . ALA A 1 640 ? 24.799 -15.131 31.334 1.00 75.06 640 ALA A O 1
ATOM 5091 N N . ILE A 1 641 ? 24.907 -17.235 30.504 1.00 75.50 641 ILE A N 1
ATOM 5092 C CA . ILE A 1 641 ? 24.142 -17.937 31.530 1.00 75.50 641 ILE A CA 1
ATOM 5093 C C . ILE A 1 641 ? 25.081 -18.971 32.156 1.00 75.50 641 ILE A C 1
ATOM 5095 O O . ILE A 1 641 ? 25.164 -20.111 31.700 1.00 75.50 641 ILE A O 1
ATOM 5099 N N . THR A 1 642 ? 25.875 -18.573 33.153 1.00 61.72 642 THR A N 1
ATOM 5100 C CA . THR A 1 642 ? 26.733 -19.517 33.887 1.00 61.72 642 THR A CA 1
ATOM 5101 C C . THR A 1 642 ? 26.629 -19.330 35.383 1.00 61.72 642 THR A C 1
ATOM 5103 O O . THR A 1 642 ? 26.757 -18.229 35.910 1.00 61.72 642 THR A O 1
ATOM 5106 N N . SER A 1 643 ? 26.488 -20.448 36.087 1.00 52.00 643 SER A N 1
ATOM 5107 C CA . SER A 1 643 ? 26.795 -20.500 37.503 1.00 52.00 643 SER A CA 1
ATOM 5108 C C . SER A 1 643 ? 27.887 -21.549 37.727 1.00 52.00 643 SER A C 1
ATOM 5110 O O . SER A 1 643 ? 27.807 -22.676 37.236 1.00 52.00 643 SER A O 1
ATOM 5112 N N . GLU A 1 644 ? 28.947 -21.158 38.432 1.00 50.88 644 GLU A N 1
ATOM 5113 C CA . GLU A 1 644 ? 30.081 -22.036 38.745 1.00 50.88 644 GLU A CA 1
ATOM 5114 C C . GLU A 1 644 ? 29.728 -23.099 39.805 1.00 50.88 644 GLU A C 1
ATOM 5116 O O . GLU A 1 644 ? 30.504 -24.030 40.009 1.00 50.88 644 GLU A O 1
ATOM 5121 N N . SER A 1 645 ? 28.540 -23.024 40.425 1.00 47.44 645 SER A N 1
ATOM 5122 C CA . SER A 1 645 ? 28.140 -23.867 41.565 1.00 47.44 645 SER A CA 1
ATOM 5123 C C . SER A 1 645 ? 26.717 -24.464 41.516 1.00 47.44 645 SER A C 1
ATOM 5125 O O . SER A 1 645 ? 26.380 -25.277 42.373 1.00 47.44 645 SER A O 1
ATOM 5127 N N . SER A 1 646 ? 25.871 -24.127 40.533 1.00 54.25 646 SER A N 1
ATOM 5128 C CA . SER A 1 646 ? 24.473 -24.606 40.411 1.00 54.25 646 SER A CA 1
ATOM 5129 C C . SER A 1 646 ? 23.896 -24.521 38.978 1.00 54.25 646 SER A C 1
ATOM 5131 O O . SER A 1 646 ? 24.349 -23.732 38.151 1.00 54.25 646 SER A O 1
ATOM 5133 N N . SER A 1 647 ? 22.905 -25.346 38.635 1.00 67.19 647 SER A N 1
ATOM 5134 C CA . SER A 1 647 ? 22.209 -25.294 37.336 1.00 67.19 647 SER A CA 1
ATOM 5135 C C . SER A 1 647 ? 21.124 -24.207 37.333 1.00 67.19 647 SER A C 1
ATOM 5137 O O . SER A 1 647 ? 20.221 -24.275 38.165 1.00 67.19 647 SER A O 1
ATOM 5139 N N . VAL A 1 648 ? 21.170 -23.253 36.396 1.00 78.25 648 VAL A N 1
ATOM 5140 C CA . VAL A 1 648 ? 20.079 -22.281 36.162 1.00 78.25 648 VAL A CA 1
ATOM 5141 C C . VAL A 1 648 ? 19.004 -22.947 35.299 1.00 78.25 648 VAL A C 1
ATOM 5143 O O . VAL A 1 648 ? 19.343 -23.529 34.266 1.00 78.25 648 VAL A O 1
ATOM 5146 N N . ASN A 1 649 ? 17.732 -22.885 35.702 1.00 84.06 649 ASN A N 1
ATOM 5147 C CA . ASN A 1 649 ? 16.622 -23.332 34.849 1.00 84.06 649 ASN A CA 1
ATOM 5148 C C . ASN A 1 649 ? 16.329 -22.277 33.775 1.00 84.06 649 ASN A C 1
ATOM 5150 O O . ASN A 1 649 ? 16.267 -21.091 34.083 1.00 84.06 649 ASN A O 1
ATOM 5154 N N . ILE A 1 650 ? 16.121 -22.704 32.537 1.00 88.62 650 ILE A N 1
ATOM 5155 C CA . ILE A 1 650 ? 15.771 -21.832 31.416 1.00 88.62 650 ILE A CA 1
ATOM 5156 C C . ILE A 1 650 ? 14.320 -22.113 31.046 1.00 88.62 650 ILE A C 1
ATOM 5158 O O . ILE A 1 650 ? 13.985 -23.246 30.710 1.00 88.62 650 ILE A O 1
ATOM 5162 N N . PHE A 1 651 ? 13.476 -21.095 31.114 1.00 92.25 651 PHE A N 1
ATOM 5163 C CA . PHE A 1 651 ? 12.098 -21.114 30.645 1.00 92.25 651 PHE A CA 1
ATOM 5164 C C . PHE A 1 651 ? 12.058 -20.376 29.309 1.00 92.25 651 PHE A C 1
ATOM 5166 O O . PHE A 1 651 ? 12.086 -19.153 29.277 1.00 92.25 651 PHE A O 1
ATOM 5173 N N . TYR A 1 652 ? 12.094 -21.114 28.203 1.00 93.19 652 TYR A N 1
ATOM 5174 C CA . TYR A 1 652 ? 12.032 -20.525 26.869 1.00 93.19 652 TYR A CA 1
ATOM 5175 C C . TYR A 1 652 ? 10.570 -20.375 26.453 1.00 93.19 652 TYR A C 1
ATOM 5177 O O . TYR A 1 652 ? 9.821 -21.354 26.503 1.00 93.19 652 TYR A O 1
ATOM 5185 N N . GLU A 1 653 ? 10.163 -19.169 26.066 1.00 94.50 653 GLU A N 1
ATOM 5186 C CA . GLU A 1 653 ? 8.789 -18.858 25.642 1.00 94.50 653 GLU A CA 1
ATOM 5187 C C . GLU A 1 653 ? 8.411 -19.484 24.291 1.00 94.50 653 GLU A C 1
ATOM 5189 O O . GLU A 1 653 ? 7.240 -19.507 23.922 1.00 94.50 653 GLU A O 1
ATOM 5194 N N . GLY A 1 654 ? 9.385 -20.031 23.560 1.00 91.81 654 GLY A N 1
ATOM 5195 C CA . GLY A 1 654 ? 9.149 -20.788 22.336 1.00 91.81 654 GLY A CA 1
ATOM 5196 C C . GLY A 1 654 ? 9.047 -22.303 22.541 1.00 91.81 654 GLY A C 1
ATOM 5197 O O . GLY A 1 654 ? 9.191 -22.869 23.632 1.00 91.81 654 GLY A O 1
ATOM 5198 N N . THR A 1 655 ? 8.818 -22.981 21.426 1.00 90.44 655 THR A N 1
ATOM 5199 C CA . THR A 1 655 ? 8.724 -24.432 21.287 1.00 90.44 655 THR A CA 1
ATOM 5200 C C . THR A 1 655 ? 10.101 -25.108 21.287 1.00 90.44 655 THR A C 1
ATOM 5202 O O . THR A 1 655 ? 11.145 -24.488 21.084 1.00 90.44 655 THR A O 1
ATOM 5205 N N . LEU A 1 656 ? 10.118 -26.438 21.446 1.00 86.50 656 LEU A N 1
ATOM 5206 C CA . LEU A 1 656 ? 11.338 -27.240 21.276 1.00 86.50 656 LEU A CA 1
ATOM 5207 C C . LEU A 1 656 ? 11.932 -27.120 19.861 1.00 86.50 656 LEU A C 1
ATOM 5209 O O . LEU A 1 656 ? 13.141 -27.271 19.706 1.00 86.50 656 LEU A O 1
ATOM 5213 N N . ALA A 1 657 ? 11.097 -26.914 18.837 1.00 88.00 657 ALA A N 1
ATOM 5214 C CA . ALA A 1 657 ? 11.563 -26.763 17.462 1.00 88.00 657 ALA A CA 1
ATOM 5215 C C . ALA A 1 657 ? 12.332 -25.448 17.299 1.00 88.00 657 ALA A C 1
ATOM 5217 O O . ALA A 1 657 ? 13.473 -25.478 16.862 1.00 88.00 657 ALA A O 1
ATOM 5218 N N . GLU A 1 658 ? 11.760 -24.335 17.760 1.00 89.06 658 GLU A N 1
ATOM 5219 C CA . GLU A 1 658 ? 12.413 -23.018 17.734 1.00 89.06 658 GLU A CA 1
ATOM 5220 C C . GLU A 1 658 ? 13.692 -23.006 18.579 1.00 89.06 658 GLU A C 1
ATOM 5222 O O . GLU A 1 658 ? 14.722 -22.504 18.142 1.00 89.06 658 GLU A O 1
ATOM 5227 N N . TRP A 1 659 ? 13.689 -23.671 19.740 1.00 87.31 659 TRP A N 1
ATOM 5228 C CA . TRP A 1 659 ? 14.890 -23.785 20.573 1.00 87.31 659 TRP A CA 1
ATOM 5229 C C . TRP A 1 659 ? 16.073 -24.467 19.868 1.00 87.31 659 TRP A C 1
ATOM 5231 O O . TRP A 1 659 ? 17.225 -24.203 20.207 1.00 87.31 659 TRP A O 1
ATOM 5241 N N . ARG A 1 660 ? 15.818 -25.373 18.915 1.00 85.69 660 ARG A N 1
ATOM 5242 C CA . ARG A 1 660 ? 16.890 -26.039 18.155 1.00 85.69 660 ARG A CA 1
ATOM 5243 C C . ARG A 1 660 ? 17.573 -25.107 17.157 1.00 85.69 660 ARG A C 1
ATOM 5245 O O . ARG A 1 660 ? 18.708 -25.394 16.793 1.00 85.69 660 ARG A O 1
ATOM 5252 N N . GLU A 1 661 ? 16.907 -24.023 16.772 1.00 82.62 661 GLU A N 1
ATOM 5253 C CA . GLU A 1 661 ? 17.442 -22.996 15.874 1.00 82.62 661 GLU A CA 1
ATOM 5254 C C . GLU A 1 661 ? 18.245 -21.925 16.632 1.00 82.62 661 GLU A C 1
ATOM 5256 O O . GLU A 1 661 ? 19.065 -21.224 16.040 1.00 82.62 661 GLU A O 1
ATOM 5261 N N . VAL A 1 662 ? 18.067 -21.816 17.957 1.00 79.56 662 VAL A N 1
ATOM 5262 C CA . VAL A 1 662 ? 18.857 -20.902 18.794 1.00 79.56 662 VAL A CA 1
ATOM 5263 C C . VAL A 1 662 ? 20.326 -21.315 18.762 1.00 79.56 662 VAL A C 1
ATOM 5265 O O . VAL A 1 662 ? 20.690 -22.461 19.043 1.00 79.56 662 VAL A O 1
ATOM 5268 N N . THR A 1 663 ? 21.201 -20.360 18.455 1.00 76.88 663 THR A N 1
ATOM 5269 C CA . THR A 1 663 ? 22.637 -20.621 18.352 1.00 76.88 663 THR A CA 1
ATOM 5270 C C . THR A 1 663 ? 23.335 -20.436 19.700 1.00 76.88 663 THR A C 1
ATOM 5272 O O . THR A 1 663 ? 23.152 -19.445 20.415 1.00 76.88 663 THR A O 1
ATOM 5275 N N . PHE A 1 664 ? 24.193 -21.403 20.036 1.00 72.56 664 PHE A N 1
ATOM 5276 C CA . PHE A 1 664 ? 24.923 -21.455 21.299 1.00 72.56 664 PHE A CA 1
ATOM 5277 C C . PHE A 1 664 ? 26.422 -21.539 21.063 1.00 72.56 664 PHE A C 1
ATOM 5279 O O . PHE A 1 664 ? 26.933 -22.540 20.565 1.00 72.56 664 PHE A O 1
ATOM 5286 N N . ALA A 1 665 ? 27.168 -20.551 21.544 1.00 59.31 665 ALA A N 1
ATOM 5287 C CA . ALA A 1 665 ? 28.623 -20.583 21.437 1.00 59.31 665 ALA A CA 1
ATOM 5288 C C . ALA A 1 665 ? 29.324 -21.342 22.586 1.00 59.31 665 ALA A C 1
ATOM 5290 O O . ALA A 1 665 ? 30.539 -21.223 22.753 1.00 59.31 665 ALA A O 1
ATOM 5291 N N . THR A 1 666 ? 28.611 -22.149 23.402 1.00 55.69 666 THR A N 1
ATOM 5292 C CA . THR A 1 666 ? 29.264 -22.969 24.452 1.00 55.69 666 THR A CA 1
ATOM 5293 C C . THR A 1 666 ? 28.632 -24.306 24.798 1.00 55.69 666 THR A C 1
ATOM 5295 O O . THR A 1 666 ? 27.422 -24.491 24.772 1.00 55.69 666 THR A O 1
ATOM 5298 N N . LYS A 1 667 ? 29.497 -25.158 25.361 1.00 52.72 667 LYS A N 1
ATOM 5299 C CA . LYS A 1 667 ? 29.197 -26.387 26.107 1.00 52.72 667 LYS A CA 1
ATOM 5300 C C . LYS A 1 667 ? 28.633 -26.197 27.532 1.00 52.72 667 LYS A C 1
ATOM 5302 O O . LYS A 1 667 ? 28.332 -27.191 28.185 1.00 52.72 667 LYS A O 1
ATOM 5307 N N . TYR A 1 668 ? 28.532 -24.974 28.066 1.00 55.03 668 TYR A N 1
ATOM 5308 C CA . TYR A 1 668 ? 28.169 -24.730 29.477 1.00 55.03 668 TYR A CA 1
ATOM 5309 C C . TYR A 1 668 ? 26.660 -24.763 29.756 1.00 55.03 668 TYR A C 1
ATOM 5311 O O . TYR A 1 668 ? 26.269 -24.995 30.899 1.00 55.03 668 TYR A O 1
ATOM 5319 N N . LEU A 1 669 ? 25.820 -24.646 28.722 1.00 60.03 669 LEU A N 1
ATOM 5320 C CA . LEU A 1 669 ? 24.374 -24.877 28.831 1.00 60.03 669 LEU A CA 1
ATOM 5321 C C . LEU A 1 669 ? 24.016 -26.335 29.131 1.00 60.03 669 LEU A C 1
ATOM 5323 O O . LEU A 1 669 ? 22.922 -26.598 29.613 1.00 60.03 669 LEU A O 1
ATOM 5327 N N . ALA A 1 670 ? 24.945 -27.278 28.939 1.00 56.41 670 ALA A N 1
ATOM 5328 C CA . ALA A 1 670 ? 24.728 -28.702 29.199 1.00 56.41 670 ALA A CA 1
ATOM 5329 C C . ALA A 1 670 ? 24.337 -29.028 30.658 1.00 56.41 670 ALA A C 1
ATOM 5331 O O . ALA A 1 670 ? 23.915 -30.145 30.944 1.00 56.41 670 ALA A O 1
ATOM 5332 N N . ARG A 1 671 ? 24.496 -28.080 31.593 1.00 63.41 671 ARG A N 1
ATOM 5333 C CA . ARG A 1 671 ? 24.083 -28.228 32.998 1.00 63.41 671 ARG A CA 1
ATOM 5334 C C . ARG A 1 671 ? 22.726 -27.595 33.311 1.00 63.41 671 ARG A C 1
ATOM 5336 O O . ARG A 1 671 ? 22.198 -27.849 34.388 1.00 63.41 671 ARG A O 1
ATOM 5343 N N . SER A 1 672 ? 22.175 -26.777 32.420 1.00 76.31 672 SER A N 1
ATOM 5344 C CA . SER A 1 672 ? 20.884 -26.113 32.602 1.00 76.31 672 SER A CA 1
ATOM 5345 C C . SER A 1 672 ? 19.743 -27.008 32.133 1.00 76.31 672 SER A C 1
ATOM 5347 O O . SER A 1 672 ? 19.836 -27.658 31.093 1.00 76.31 672 SER A O 1
ATOM 5349 N N . LYS A 1 673 ? 18.641 -27.035 32.888 1.00 84.81 673 LYS A N 1
ATOM 5350 C CA . LYS A 1 673 ? 17.387 -27.619 32.401 1.00 84.81 673 LYS A CA 1
ATOM 5351 C C . LYS A 1 673 ? 16.642 -26.561 31.607 1.00 84.81 673 LYS A C 1
ATOM 5353 O O . LYS A 1 673 ? 16.408 -25.475 32.129 1.00 84.81 673 LYS A O 1
ATOM 5358 N N . VAL A 1 674 ? 16.268 -26.898 30.380 1.00 87.88 674 VAL A N 1
ATOM 5359 C CA . VAL A 1 674 ? 15.451 -26.045 29.514 1.00 87.88 674 VAL A CA 1
ATOM 5360 C C . VAL A 1 674 ? 14.023 -26.571 29.527 1.00 87.88 674 VAL A C 1
ATOM 5362 O O . VAL A 1 674 ? 13.826 -27.781 29.388 1.00 87.88 674 VAL A O 1
ATOM 5365 N N . TYR A 1 675 ? 13.064 -25.672 29.709 1.00 92.25 675 TYR A N 1
ATOM 5366 C CA . TYR A 1 675 ? 11.630 -25.900 29.609 1.00 92.25 675 TYR A CA 1
ATOM 5367 C C . TYR A 1 675 ? 11.090 -25.089 28.430 1.00 92.25 675 TYR A C 1
ATOM 5369 O O . TYR A 1 675 ? 11.490 -23.941 28.245 1.00 92.25 675 TYR A O 1
ATOM 5377 N N . TYR A 1 676 ? 10.167 -25.673 27.671 1.00 93.56 676 TYR A N 1
ATOM 5378 C CA . TYR A 1 676 ? 9.544 -25.063 26.491 1.00 93.56 676 TYR A CA 1
ATOM 5379 C C . TYR A 1 676 ? 8.108 -24.647 26.795 1.00 93.56 676 TYR A C 1
ATOM 5381 O O . TYR A 1 676 ? 7.391 -25.384 27.482 1.00 93.56 676 TYR A O 1
ATOM 5389 N N . TYR A 1 677 ? 7.689 -23.481 26.317 1.00 93.94 677 TYR A N 1
ATOM 5390 C CA . TYR A 1 677 ? 6.359 -22.969 26.619 1.00 93.94 677 TYR A CA 1
ATOM 5391 C C . TYR A 1 677 ? 5.271 -23.837 25.992 1.00 93.94 677 TYR A C 1
ATOM 5393 O O . TYR A 1 677 ? 5.387 -24.294 24.852 1.00 93.94 677 TYR A O 1
ATOM 5401 N N . SER A 1 678 ? 4.203 -24.079 26.747 1.00 90.69 678 SER A N 1
ATOM 5402 C CA . SER A 1 678 ? 2.989 -24.701 26.2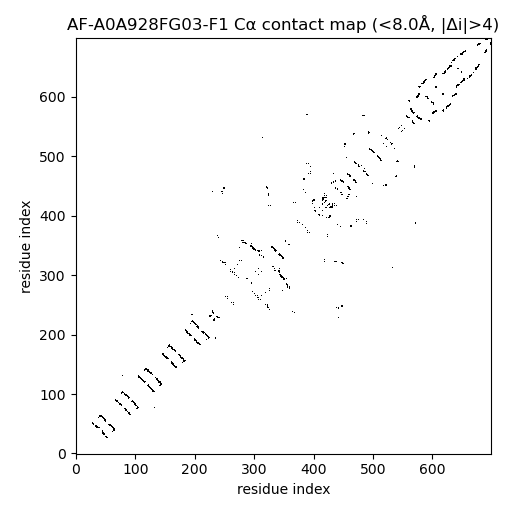37 1.00 90.69 678 SER A CA 1
ATOM 5403 C C . SER A 1 678 ? 1.792 -24.267 27.068 1.00 90.69 678 SER A C 1
ATOM 5405 O O . SER A 1 678 ? 1.706 -24.600 28.249 1.00 90.69 678 SER A O 1
ATOM 5407 N N . GLU A 1 679 ? 0.833 -23.591 26.436 1.00 88.69 679 GLU A N 1
ATOM 5408 C CA . GLU A 1 679 ? -0.407 -23.127 27.079 1.00 88.69 679 GLU A CA 1
ATOM 5409 C C . GLU A 1 679 ? -1.219 -24.279 27.690 1.00 88.69 679 GLU A C 1
ATOM 5411 O O . GLU A 1 679 ? -1.877 -24.143 28.718 1.00 88.69 679 GLU A O 1
ATOM 5416 N N . THR A 1 680 ? -1.166 -25.450 27.055 1.00 89.62 680 THR A N 1
ATOM 5417 C CA . THR A 1 680 ? -1.860 -26.661 27.502 1.00 89.62 680 THR A CA 1
ATOM 5418 C C . THR A 1 680 ? -0.851 -27.745 27.834 1.00 89.62 680 THR A C 1
ATOM 5420 O O . THR A 1 680 ? 0.224 -27.796 27.238 1.00 89.62 680 THR A O 1
ATOM 5423 N N . ARG A 1 681 ? -1.184 -28.633 28.776 1.00 85.50 681 ARG A N 1
ATOM 5424 C CA . ARG A 1 681 ? -0.293 -29.730 29.163 1.00 85.50 681 ARG A CA 1
ATOM 5425 C C . ARG A 1 681 ? -0.059 -30.676 27.977 1.00 85.50 681 ARG A C 1
ATOM 5427 O O . ARG A 1 681 ? -1.015 -31.334 27.556 1.00 85.50 681 ARG A O 1
ATOM 5434 N N . PRO A 1 682 ? 1.176 -30.810 27.462 1.00 83.94 682 PRO A N 1
ATOM 5435 C CA . PRO A 1 682 ? 1.436 -31.709 26.344 1.00 83.94 682 PRO A CA 1
ATOM 5436 C C . PRO A 1 682 ? 1.238 -33.173 26.738 1.00 83.94 682 PRO A C 1
ATOM 5438 O O . PRO A 1 682 ? 1.537 -33.582 27.860 1.00 83.94 682 PRO A O 1
ATOM 5441 N N . THR A 1 683 ? 0.750 -33.981 25.798 1.00 82.94 683 THR A N 1
ATOM 5442 C CA . THR A 1 683 ? 0.589 -35.436 25.975 1.00 82.94 683 THR A CA 1
ATOM 5443 C C . THR A 1 683 ? 1.916 -36.188 25.874 1.00 82.94 683 THR A C 1
ATOM 5445 O O . THR A 1 683 ? 2.031 -37.321 26.342 1.00 82.94 683 THR A O 1
ATOM 5448 N N . THR A 1 684 ? 2.928 -35.566 25.271 1.00 79.19 684 THR A N 1
ATOM 5449 C CA . THR A 1 684 ? 4.287 -36.089 25.143 1.00 79.19 684 THR A CA 1
ATOM 5450 C C . THR A 1 684 ? 5.118 -35.767 26.377 1.00 79.19 684 THR A C 1
ATOM 5452 O O . THR A 1 684 ? 5.092 -34.649 26.884 1.00 79.19 684 THR A O 1
ATOM 5455 N N . SER A 1 685 ? 5.918 -36.730 26.840 1.00 78.25 685 SER A N 1
ATOM 5456 C CA . SER A 1 685 ? 6.893 -36.493 27.907 1.00 78.25 685 SER A CA 1
ATOM 5457 C C . SER A 1 685 ? 7.946 -35.474 27.463 1.00 78.25 685 SER A C 1
ATOM 5459 O O . SER A 1 685 ? 8.574 -35.659 26.420 1.00 78.25 685 SER A O 1
ATOM 5461 N N . GLY A 1 686 ? 8.185 -34.442 28.267 1.00 83.88 686 GLY A N 1
ATOM 5462 C CA . GLY A 1 686 ? 9.202 -33.426 28.005 1.00 83.88 686 GLY A CA 1
ATOM 5463 C C . GLY A 1 686 ? 9.222 -32.354 29.090 1.00 83.88 686 GLY A C 1
ATOM 5464 O O . GLY A 1 686 ? 8.383 -32.357 29.990 1.00 83.88 686 GLY A O 1
ATOM 5465 N N . ASN A 1 687 ? 10.193 -31.445 29.012 1.00 90.62 687 ASN A N 1
ATOM 5466 C CA . ASN A 1 687 ? 10.266 -30.298 29.911 1.00 90.62 687 ASN A CA 1
ATOM 5467 C C . ASN A 1 687 ? 9.403 -29.175 29.334 1.00 90.62 687 ASN A C 1
ATOM 5469 O O . ASN A 1 687 ? 9.830 -28.484 28.411 1.00 90.62 687 ASN A O 1
ATOM 5473 N N . TYR A 1 688 ? 8.205 -28.992 29.874 1.00 93.00 688 TYR A N 1
ATOM 5474 C CA . TYR A 1 688 ? 7.300 -27.928 29.453 1.00 93.00 688 TYR A CA 1
ATOM 5475 C C . TYR A 1 688 ? 6.945 -27.026 30.627 1.00 93.00 688 TYR A C 1
ATOM 5477 O O . TYR A 1 688 ? 7.024 -27.453 31.781 1.00 93.00 688 TYR A O 1
ATOM 5485 N N . TRP A 1 689 ? 6.555 -25.791 30.337 1.00 94.06 689 TRP A N 1
ATOM 5486 C CA . TRP A 1 689 ? 6.102 -24.835 31.342 1.00 94.06 689 TRP A CA 1
ATOM 5487 C C . TRP A 1 689 ? 4.950 -23.970 30.822 1.00 94.06 689 TRP A C 1
ATOM 5489 O O . TRP A 1 689 ? 4.693 -23.928 29.619 1.00 94.06 689 TRP A O 1
ATOM 5499 N N . HIS A 1 690 ? 4.257 -23.304 31.742 1.00 93.56 690 HIS A N 1
ATOM 5500 C CA . HIS A 1 690 ? 3.185 -22.348 31.470 1.00 93.56 690 HIS A CA 1
ATOM 5501 C C . HIS A 1 690 ? 3.144 -21.255 32.546 1.00 93.56 690 HIS A C 1
ATOM 5503 O O . HIS A 1 690 ? 3.805 -21.369 33.585 1.00 93.56 690 HIS A O 1
ATOM 5509 N N . TYR A 1 691 ? 2.349 -20.206 32.329 1.00 92.44 691 TYR A N 1
ATOM 5510 C CA . TYR A 1 691 ? 2.101 -19.201 33.359 1.00 92.44 691 TYR A CA 1
ATOM 5511 C C . TYR A 1 691 ? 1.005 -19.646 34.332 1.00 92.44 691 TYR A C 1
ATOM 5513 O O . TYR A 1 691 ? -0.104 -20.003 33.937 1.00 92.44 691 TYR A O 1
ATOM 5521 N N . VAL A 1 692 ? 1.290 -19.534 35.631 1.00 89.69 692 VAL A N 1
ATOM 5522 C CA . VAL A 1 692 ? 0.302 -19.619 36.715 1.00 89.69 692 VAL A CA 1
ATOM 5523 C C . VAL A 1 692 ? 0.340 -18.301 37.472 1.00 89.69 692 VAL A C 1
ATOM 5525 O O . VAL A 1 692 ? 1.333 -17.997 38.128 1.00 89.69 692 VAL A O 1
ATOM 5528 N N . ASN A 1 693 ? -0.720 -17.493 37.366 1.00 87.38 693 ASN A N 1
ATOM 5529 C CA . ASN A 1 693 ? -0.789 -16.153 37.971 1.00 87.38 693 ASN A CA 1
ATOM 5530 C C . ASN A 1 693 ? 0.450 -15.285 37.650 1.00 87.38 693 ASN A C 1
ATOM 5532 O O . ASN A 1 693 ? 1.023 -14.660 38.539 1.00 87.38 693 ASN A O 1
ATOM 5536 N N . GLY A 1 694 ? 0.908 -15.308 36.392 1.00 82.69 694 GLY A N 1
ATOM 5537 C CA . GLY A 1 694 ? 2.096 -14.568 35.943 1.00 82.69 694 GLY A CA 1
ATOM 5538 C C . GLY A 1 694 ? 3.441 -15.185 36.346 1.00 82.69 694 GLY A C 1
ATOM 5539 O O . GLY A 1 694 ? 4.478 -14.592 36.086 1.00 82.69 694 GLY A O 1
ATOM 5540 N N . THR A 1 695 ? 3.457 -16.373 36.959 1.00 85.38 695 THR A N 1
ATOM 5541 C CA . THR A 1 695 ? 4.693 -17.072 37.345 1.00 85.38 695 THR A CA 1
ATOM 5542 C C . THR A 1 695 ? 4.972 -18.253 36.419 1.00 85.38 695 THR A C 1
ATOM 5544 O O . THR A 1 695 ? 4.111 -19.119 36.241 1.00 85.38 695 THR A O 1
ATOM 5547 N N . ALA A 1 696 ? 6.191 -18.325 35.877 1.00 87.88 696 ALA A N 1
ATOM 5548 C CA . ALA A 1 696 ? 6.655 -19.461 35.085 1.00 87.88 696 ALA A CA 1
ATOM 5549 C C . ALA A 1 696 ? 6.675 -20.750 35.924 1.00 87.88 696 ALA A C 1
ATOM 5551 O O . ALA A 1 696 ? 7.426 -20.868 36.896 1.00 87.88 696 ALA A O 1
ATOM 5552 N N . THR A 1 697 ? 5.837 -21.715 35.549 1.00 89.94 697 THR A N 1
ATOM 5553 C CA . THR A 1 697 ? 5.612 -22.953 36.302 1.00 89.94 697 THR A CA 1
ATOM 5554 C C . THR A 1 697 ? 5.782 -24.166 35.385 1.00 89.94 697 THR A C 1
ATOM 5556 O O . THR A 1 697 ? 5.113 -24.240 34.353 1.00 89.94 697 THR A O 1
ATOM 5559 N N . PRO A 1 698 ? 6.669 -25.124 35.714 1.00 90.88 698 PRO A N 1
ATOM 5560 C CA . PRO A 1 698 ? 6.748 -26.397 34.999 1.00 90.88 698 PRO A CA 1
ATOM 5561 C C . PRO A 1 698 ? 5.432 -27.190 35.053 1.00 90.88 698 PRO A C 1
ATOM 5563 O O . PRO A 1 698 ? 4.751 -27.178 36.079 1.00 90.88 698 PRO A O 1
ATOM 5566 N N . TRP A 1 699 ? 5.120 -27.908 33.972 1.00 89.38 699 TRP A N 1
ATOM 5567 C CA . TRP A 1 699 ? 3.972 -28.825 33.860 1.00 89.38 699 TRP A CA 1
ATOM 5568 C C . TRP A 1 699 ? 4.102 -30.147 34.634 1.00 89.38 699 TRP A C 1
ATOM 5570 O O . TRP A 1 699 ? 5.246 -30.572 34.921 1.00 89.38 699 TRP A O 1
#

Sequence (699 aa):
MKRLFSRIIALVFVTASVFAFSSCKHEHVYGEWSYAMLPTCTEEGVQSRMCLECEETEKRPAAPLGHDEISYERKDATCTEKGHRAYVACSRCDYTTYEEILPRGHSRISHAQKAPTCTEDGNDAYITCSECDFTTYVPIPKLGHDIVQYGGKEADCVKSGYESYEKCNRCDYSTYKVIPARGHVIENLAEKAPTCTESGLAEGSHCSVCNKVFKEQKVLEPLGHNCKKGFCTVCGVEDYLEPTQYASSIMYNTLASYPNGKDMQTLYRRIGEVAKSFHLNYDLNLELKEGKWALLTERIKCSDLSLSKDDGYVVGNAFYKDNPIYYWLYTFNWNTDSSGKITYFFTYAYNGYEKGSDRERINKQIASEVKEYVQCANGETSAYQTALCYYELVIKNTTYEYAAIDVDPTNFRFCRNILGTLIYGRAVCVGYARAFNLLLNLNGIESCDISGADHTWSLVRMDDGKYYWFDPTWDDQPNMPFGYETKYFCVNDTQPINWRDRTAPGGTSTMGNKGFLSEHPPYKVGEENIRLTNWTYSIPERPSVEFASSDVLELRETFTVDGKTYALVGYRRVQLVKTEAMEFVLDVPEKVSYNGVDYIVVSVGGMMNSGLFDGARAIGSGYAKSVILPNTVEYVMPRAITSESSSVNIFYEGTLAEWREVTFATKYLARSKVYYYSETRPTTSGNYWHYVNGTATPW

Solvent-accessible surface area (backbone atoms only — not comparable to full-atom values): 40031 Å² total; per-residue (Å²): 133,90,79,87,86,86,83,83,90,78,83,88,80,86,84,88,78,88,86,87,88,81,90,84,93,81,88,88,54,67,62,73,79,42,74,77,38,77,47,39,53,83,40,64,21,31,32,33,30,42,31,75,86,47,95,53,77,52,80,52,80,46,76,51,67,53,87,50,79,49,78,48,76,66,45,80,50,42,53,81,41,61,20,30,55,56,34,44,34,30,80,85,55,90,54,66,63,78,57,80,45,75,51,72,58,86,54,82,48,82,49,80,60,43,82,49,38,56,86,42,63,17,31,58,61,29,41,34,32,85,88,49,93,53,65,61,76,51,78,36,77,43,70,46,81,53,75,44,82,44,85,53,42,82,46,42,56,79,47,59,20,27,54,57,29,42,35,29,82,84,53,90,54,63,63,74,47,78,35,72,43,71,45,76,54,80,42,74,44,73,60,38,81,47,39,54,82,42,61,15,34,45,58,22,26,28,19,80,86,77,64,53,71,78,37,78,63,45,81,36,72,43,71,44,83,61,58,58,79,44,24,16,78,84,78,63,48,77,51,71,77,57,64,76,52,29,35,27,56,65,41,60,59,55,34,56,77,43,99,52,9,73,48,38,44,50,49,39,50,53,50,48,56,52,51,52,49,63,67,66,41,46,85,48,68,58,82,74,55,88,94,57,75,57,32,79,73,53,80,44,82,29,71,91,38,85,34,40,63,65,50,51,52,53,32,50,52,30,48,54,40,18,33,36,80,56,60,51,63,64,52,72,51,72,44,58,50,98,86,48,35,29,36,32,40,35,44,26,24,42,64,92,57,42,42,14,63,55,40,50,54,51,53,54,48,53,55,58,47,50,44,62,56,55,59,69,38,62,87,55,89,46,52,59,58,33,48,44,42,47,43,52,49,52,36,73,52,30,43,81,47,51,79,40,100,92,46,72,66,46,93,57,84,41,22,66,26,28,55,7,28,65,73,65,31,32,14,36,41,45,0,49,23,30,37,48,24,31,60,35,11,39,71,73,30,47,23,29,51,48,56,42,76,88,53,37,25,27,43,34,42,40,82,89,73,46,57,28,34,35,30,56,57,78,29,58,53,97,82,54,94,63,56,59,53,64,82,38,50,75,32,46,46,84,48,63,50,81,45,75,43,89,88,42,91,89,38,76,46,79,39,29,46,64,55,44,50,72,76,34,54,52,73,84,75,68,103,57,90,81,69,91,67,84,73,67,73,77,43,57,78,72,83,41,79,90,75,30,41,94,67,72,73,52,89,56,55,70,50,73,56,94,56,32,32,31,27,57,36,50,77,54,25,26,22,38,30,35,52,77,59,82,31,65,64,37,74,51,60,53,58,50,73,55,97,91,41,69,23,36,31,34,28,40,14,57,88,86,91,79,88,80,89,80,80,54,32,23,40,48,69,85,33,48,52,27,37,39,40,39,64,56,44,47,37,41,39,56,57,11,72,42,43,97,86,56,62,42,36,36,40,33,60,31,43,70,72,57,56,70,68,38,46,66,71,54,81,68,57,80,60,38,55,66,26,23,41,39,97,58,86,69,93,65,93,74,56,37,22,35,74,56,96,87,37,87,37,75,113

Mean predicted aligned error: 19.23 Å

pLDDT: mean 76.37, std 16.6, range [27.61, 97.56]

Radius of gyration: 68.45 Å; Cα contacts (8 Å, |Δi|>4): 1380; chains: 1; bounding box: 193×59×137 Å

Foldseek 3Di:
DDDDDDDDDDDDDDDDDDDDDDDDDDDWDKDDKDWPFPAEQQGKTKIKIATPVDGDMDIDIGDHDHWDKDKAAWDCAEQAGKTWHIKMDTPRDGDIDTGIGDHDHFDKDKDAWDPAEQPGKTWHIKIATPRDGDIPTDIHDHDHFQKDKDCWDPAEQQGKTWHIKIAGPRDGDIPTDIGDHPHFDKDKDDWAPAEQQGWTKDIWIAGPRPGHTPGDIDIHDHPHADDALQAGPGPRDRDDDQQQLQFFCVLLVVLCVDPQSVLLNVVLVQVVVQLSCLLQPQQAAADDDPPDQKAWSDKDFSQVGQDAPLSLQSSFVSNCFRGLVSLQWDDKDFDADPVRGTGIIITIGGPPSRHSNSSVVVRVLLSVLLVVLVVQCPPPDWLQLSLQSLLQLLLVQADEADPDVPHDGDPPPRQQGCCNRRPVRYHHQNNSQSVSSSSSSSVVWRKTWDDFPPHIWMWTQTPVRFIFTFGSRVQNDPPDQQRGQRLRPRHAQVAWDWDDDPVDVPDTDTDGPVVRCVVTPPDDDDPDDSHPRVPPPVRDDQDDPVRDDPQPPPQWDWDDDPQWIWTDRGSLEIEGFAGPAQDQEAEDDQWDDDPNGIHGYAEFHHDDDDPDDDDRANDEARRYQEYEAELNHQEYEPNNPDHPPAAREYEYAADPVSVVRRDYPDPRNVRYHYEHEDCDDDPDDDFHWYDDPNDTGTD